Protein AF-A0A0K8QUJ5-F1 (afdb_monomer_lite)

Foldseek 3Di:
DDDPDPVQVVLVVVVVVVCVPPVCVPPAEEAEAEDADDPDQDDDPHDDDDVSYQYDYAYVVVVVLCVQQDDDDPCLVVLLSVQVVVCCVQAPEADSGPLQVVLVCVVVQNHPDPDPDDDHNYDYGDPCNSVVSVVNSCVQQVWDFAWDDQPNDTDTFTWTQDDDLFRKTAGPDDSALDWIWHDQEPHIEIEGERPDPDDLVVVLSVLVSVLLSNLCNLLCVQCRVQCNVQDPYYAYEYEAEDPCSSDPDAPVCLVPDDDQDDWDWDDDPRYIYIYDYSNLVNLLPDQKARSSLRVQLVVLVNCVVRPRRDQDSVNSNVSCCVRPNIGRPHRRDDDHCVVPVVPVCPPPDDDDDDGVNNVVVLVVVLQVVVCVPDNDDPDDDDPVVVVVSVVSSVVVVVVVVVVVVVVVPDDD

pLDDT: mean 86.95, std 9.54, range [34.28, 98.25]

Sequence (412 aa):
MGIDFDINQRTREVVSELKKDPTFKDYKFFTLITYEYMGRTMFLMLEDPQDGELRLTIPIHQFILLCSTEEWHNLSLWKFAKAYELFSKTTQTALTDTLDIYSIYKSKNESFYFGDDVRANLLTVVPGDGSRLIKEAKIEKNSHGILAEVGGRKAYIPSEKYADYAPLYEPLFNFENYAICLEAFNFPIWIINRQIEDKKMAIHVRNFAEAIAFWLYKLSPQISATFNSNISDFFEIKIQLEESLFEDKQTKDIIENSEDKQYTFNLDGNSLEINIPFSKIKTFIGNTNSGEREMMRALLSAFNLVENINLTSDNINQSIDNAIPLGNAKMILLYDSQKDQLIDNRWLIKPFYISNSEIERILDEIPVSIEKIKKIPANIEKEDDKKELFNIATQLLLGTLADEIKFFEFEH

Radius of gyration: 28.9 Å; chains: 1; bounding box: 70×68×73 Å

Secondary structure (DSSP, 8-state):
------HHHHHHHHHHHHTTSGGGTT--EEEEEEE--SSSPPPP-PPPPPTTEEEEEEEHHHHHHHHHHS---TTHHHHHHHHHHHHHHHSEEE-S-HHHHHHHHHHTTSS----SSPPPSEEEPPTTTTHHHHHHHHHHH--EEEEEEETTEEEEEEEEEEETTTTEEEESS-SSSEEEEE-SSSS-EEEEES---SHHHHHHHHHHHHHHHHHHHHHHHHHHHHHHHH--S-EEEEEEE-GGGSS---HHHHHHS---PPPEEEEETTEEEEEE-GGGHHHH-SSS-HHHHHHHHHHHHHGGGSTT----HHHHHHHHHHHS-SSS--SS----TTT-GGG--TTPPPP-PPPHHHHHHHHHHHHHHHHTTSPPPS---SHHHHHHHHHHHHHHHHHHHHHHHHHHS---

Structure (mmCIF, N/CA/C/O backbone):
data_AF-A0A0K8QUJ5-F1
#
_entry.id   AF-A0A0K8QUJ5-F1
#
loop_
_atom_site.group_PDB
_atom_site.id
_atom_site.type_symbol
_atom_site.label_atom_id
_atom_site.label_alt_id
_atom_site.label_comp_id
_atom_site.label_asym_id
_atom_site.label_entity_id
_atom_site.label_seq_id
_atom_site.pdbx_PDB_ins_code
_atom_site.Cartn_x
_atom_site.Cartn_y
_atom_site.Cartn_z
_atom_site.occupancy
_atom_site.B_iso_or_equiv
_atom_site.auth_seq_id
_atom_site.auth_comp_id
_atom_site.auth_asym_id
_atom_site.auth_atom_id
_atom_site.pdbx_PDB_model_num
ATOM 1 N N . MET A 1 1 ? 1.349 -37.613 -18.181 1.00 34.28 1 MET A N 1
ATOM 2 C CA . MET A 1 1 ? 0.950 -37.368 -19.580 1.00 34.28 1 MET A CA 1
ATOM 3 C C . MET A 1 1 ? 1.148 -35.877 -19.794 1.00 34.28 1 MET A C 1
ATOM 5 O O . MET A 1 1 ? 0.252 -35.098 -19.509 1.00 34.28 1 MET A O 1
ATOM 9 N N . GLY A 1 2 ? 2.402 -35.485 -20.030 1.00 42.28 2 GLY A N 1
ATOM 10 C CA . GLY A 1 2 ? 2.793 -34.079 -20.090 1.00 42.28 2 GLY A CA 1
ATOM 11 C C . GLY A 1 2 ? 2.419 -33.529 -21.452 1.00 42.28 2 GLY A C 1
ATOM 12 O O . GLY A 1 2 ? 2.753 -34.143 -22.460 1.00 42.28 2 GLY A O 1
ATOM 13 N N . ILE A 1 3 ? 1.695 -32.416 -21.477 1.00 44.12 3 ILE A N 1
ATOM 14 C CA . ILE A 1 3 ? 1.683 -31.566 -22.662 1.00 44.12 3 ILE A CA 1
ATOM 15 C C . ILE A 1 3 ? 3.145 -31.173 -22.873 1.00 44.12 3 ILE A C 1
ATOM 17 O O . ILE A 1 3 ? 3.759 -30.618 -21.962 1.00 44.12 3 ILE A O 1
ATOM 21 N N . ASP A 1 4 ? 3.702 -31.535 -24.025 1.00 54.47 4 ASP A N 1
ATOM 22 C CA . ASP A 1 4 ? 5.021 -31.090 -24.467 1.00 54.47 4 ASP A CA 1
ATOM 23 C C . ASP A 1 4 ? 4.879 -29.594 -24.789 1.00 54.47 4 ASP A C 1
ATOM 25 O O . ASP A 1 4 ? 4.554 -29.187 -25.902 1.00 54.47 4 ASP A O 1
ATOM 29 N N . PHE A 1 5 ? 4.908 -28.772 -23.740 1.00 70.94 5 PHE A N 1
ATOM 30 C CA . PHE A 1 5 ? 4.734 -27.333 -23.843 1.00 70.94 5 PHE A CA 1
ATOM 31 C C . PHE A 1 5 ? 6.075 -26.723 -24.241 1.00 70.94 5 PHE A C 1
ATOM 33 O O . PHE A 1 5 ? 6.913 -26.425 -23.390 1.00 70.94 5 PHE A O 1
ATOM 40 N N . ASP A 1 6 ? 6.276 -26.544 -25.544 1.00 85.50 6 ASP A N 1
ATOM 41 C CA . ASP A 1 6 ? 7.380 -25.739 -26.054 1.00 85.50 6 ASP A CA 1
ATOM 42 C C . ASP A 1 6 ? 7.042 -24.249 -25.882 1.00 85.50 6 ASP A C 1
ATOM 44 O O . ASP A 1 6 ? 6.274 -23.645 -26.640 1.00 85.50 6 ASP A O 1
ATOM 48 N N . ILE A 1 7 ? 7.630 -23.651 -24.846 1.00 86.44 7 ILE A N 1
ATOM 49 C CA . ILE A 1 7 ? 7.444 -22.240 -24.515 1.00 86.44 7 ILE A CA 1
ATOM 50 C C . ILE A 1 7 ? 7.966 -21.301 -25.611 1.00 86.44 7 ILE A C 1
ATOM 52 O O . ILE A 1 7 ? 7.387 -20.230 -25.812 1.00 86.44 7 ILE A O 1
ATOM 56 N N . ASN A 1 8 ? 9.003 -21.697 -26.357 1.00 88.19 8 ASN A N 1
ATOM 57 C CA . ASN A 1 8 ? 9.534 -20.905 -27.464 1.00 88.19 8 ASN A CA 1
ATOM 58 C C . ASN A 1 8 ? 8.557 -20.922 -28.634 1.00 88.19 8 ASN A C 1
ATOM 60 O O . ASN A 1 8 ? 8.227 -19.868 -29.179 1.00 88.19 8 ASN A O 1
ATOM 64 N N . GLN A 1 9 ? 8.037 -22.101 -28.990 1.00 90.06 9 GLN A N 1
ATOM 65 C CA . GLN A 1 9 ? 7.001 -22.211 -30.015 1.00 90.06 9 GLN A CA 1
ATOM 66 C C . GLN A 1 9 ? 5.773 -21.376 -29.642 1.00 90.06 9 GLN A C 1
ATOM 68 O O . GLN A 1 9 ? 5.349 -20.530 -30.431 1.00 90.06 9 GLN A O 1
ATOM 73 N N . ARG A 1 10 ? 5.247 -21.541 -28.423 1.00 89.44 10 ARG A N 1
ATOM 74 C CA . ARG A 1 10 ? 4.045 -20.822 -27.987 1.00 89.44 10 ARG A CA 1
ATOM 75 C C . ARG A 1 10 ? 4.236 -19.307 -27.995 1.00 89.44 10 ARG A C 1
ATOM 77 O O . ARG A 1 10 ? 3.363 -18.588 -28.478 1.00 89.44 10 ARG A O 1
ATOM 84 N N . THR A 1 11 ? 5.358 -18.823 -27.465 1.00 89.25 11 THR A N 1
ATOM 85 C CA . THR A 1 11 ? 5.662 -17.385 -27.427 1.00 89.25 11 THR A CA 1
ATOM 86 C C . THR A 1 11 ? 5.757 -16.818 -28.840 1.00 89.25 11 THR A C 1
ATOM 88 O O . THR A 1 11 ? 5.178 -15.768 -29.124 1.00 89.25 11 THR A O 1
ATOM 91 N N . ARG A 1 12 ? 6.418 -17.546 -29.754 1.00 90.38 12 ARG A N 1
ATOM 92 C CA . ARG A 1 12 ? 6.526 -17.130 -31.152 1.00 90.38 12 ARG A CA 1
ATOM 93 C C . ARG A 1 12 ? 5.166 -17.014 -31.827 1.00 90.38 12 ARG A C 1
ATOM 95 O O . ARG A 1 12 ? 4.867 -15.971 -32.401 1.00 90.38 12 ARG A O 1
ATOM 102 N N . GLU A 1 13 ? 4.345 -18.054 -31.719 1.00 92.06 13 GLU A N 1
ATOM 103 C CA . GLU A 1 13 ? 3.017 -18.105 -32.334 1.00 92.06 13 GLU A CA 1
ATOM 104 C C . GLU A 1 13 ? 2.128 -16.943 -31.887 1.00 92.06 13 GLU A C 1
ATOM 106 O O . GLU A 1 13 ? 1.517 -16.291 -32.729 1.00 92.06 13 GLU A O 1
ATOM 111 N N . VAL A 1 14 ? 2.085 -16.647 -30.583 1.00 91.25 14 VAL A N 1
ATOM 112 C CA . VAL A 1 14 ? 1.229 -15.580 -30.041 1.00 91.25 14 VAL A CA 1
ATOM 113 C C . VAL A 1 14 ? 1.650 -14.207 -30.562 1.00 91.25 14 VAL A C 1
ATOM 115 O O . VAL A 1 14 ? 0.810 -13.469 -31.071 1.00 91.25 14 VAL A O 1
ATOM 118 N N . VAL A 1 15 ? 2.939 -13.862 -30.479 1.00 90.44 15 VAL A N 1
ATOM 119 C CA . VAL A 1 15 ? 3.429 -12.551 -30.943 1.00 90.44 15 VAL A CA 1
ATOM 120 C C . VAL A 1 15 ? 3.270 -12.415 -32.459 1.00 90.44 15 VAL A C 1
ATOM 122 O O . VAL A 1 15 ? 2.854 -11.365 -32.944 1.00 90.44 15 VAL A O 1
ATOM 125 N N . SER A 1 16 ? 3.554 -13.476 -33.221 1.00 90.81 16 SER A N 1
ATOM 126 C CA . SER A 1 16 ? 3.373 -13.456 -34.674 1.00 90.81 16 SER A CA 1
ATOM 127 C C . SER A 1 16 ? 1.903 -13.341 -35.077 1.00 90.81 16 SER A C 1
ATOM 129 O O . SER A 1 16 ? 1.617 -12.692 -36.076 1.00 90.81 16 SER A O 1
ATOM 131 N N . GLU A 1 17 ? 0.973 -13.935 -34.325 1.00 91.81 17 GLU A N 1
ATOM 132 C CA . GLU A 1 17 ? -0.462 -13.793 -34.580 1.00 91.81 17 GLU A CA 1
ATOM 133 C C . GLU A 1 17 ? -0.950 -12.371 -34.292 1.00 91.81 17 GLU A C 1
ATOM 135 O O . GLU A 1 17 ? -1.624 -11.783 -35.132 1.00 91.81 17 GLU A O 1
ATOM 140 N N . LEU A 1 18 ? -0.541 -11.777 -33.166 1.00 90.69 18 LEU A N 1
ATOM 141 C CA . LEU A 1 18 ? -0.887 -10.390 -32.838 1.00 90.69 18 LEU A CA 1
ATOM 142 C C . LEU A 1 18 ? -0.373 -9.406 -33.899 1.00 90.69 18 LEU A C 1
ATOM 144 O O . LEU A 1 18 ? -1.085 -8.486 -34.280 1.00 90.69 18 LEU A O 1
ATOM 148 N N . LYS A 1 19 ? 0.826 -9.633 -34.445 1.00 88.81 19 LYS A N 1
ATOM 149 C CA . LYS A 1 19 ? 1.391 -8.804 -35.524 1.00 88.81 19 LYS A CA 1
ATOM 150 C C . LYS A 1 19 ? 0.642 -8.889 -36.857 1.00 88.81 19 LYS A C 1
ATOM 152 O O . LYS A 1 19 ? 0.853 -8.031 -37.710 1.00 88.81 19 LYS A O 1
ATOM 157 N N . LYS A 1 20 ? -0.185 -9.918 -37.080 1.00 90.62 20 LYS A N 1
ATOM 158 C CA . LYS A 1 20 ? -1.009 -10.012 -38.298 1.00 90.62 20 LYS A CA 1
ATOM 159 C C . LYS A 1 20 ? -2.203 -9.067 -38.256 1.00 90.62 20 LYS A C 1
ATOM 161 O O . LYS A 1 20 ? -2.716 -8.724 -39.319 1.00 90.62 20 LYS A O 1
ATOM 166 N N . ASP A 1 21 ? -2.653 -8.676 -37.066 1.00 90.50 21 ASP A N 1
ATOM 167 C CA . ASP A 1 21 ? -3.740 -7.718 -36.910 1.00 90.50 21 ASP A CA 1
ATOM 168 C C . ASP A 1 21 ? -3.241 -6.312 -37.296 1.00 90.50 21 ASP A C 1
ATOM 170 O O . ASP A 1 21 ? -2.310 -5.797 -36.666 1.00 90.50 21 ASP A O 1
ATOM 174 N N . PRO A 1 22 ? -3.843 -5.661 -38.312 1.00 89.12 22 PRO A N 1
ATOM 175 C CA . PRO A 1 22 ? -3.464 -4.312 -38.724 1.00 89.12 22 PRO A CA 1
ATOM 176 C C . PRO A 1 22 ? -3.516 -3.284 -37.587 1.00 89.12 22 PRO A C 1
ATOM 178 O O . PRO A 1 22 ? -2.766 -2.312 -37.623 1.00 89.12 22 PRO A O 1
ATOM 181 N N . THR A 1 23 ? -4.352 -3.515 -36.569 1.00 89.25 23 THR A N 1
ATOM 182 C CA . THR A 1 23 ? -4.490 -2.655 -35.383 1.00 89.25 23 THR A CA 1
ATOM 183 C C . THR A 1 23 ? -3.176 -2.524 -34.609 1.00 89.25 23 THR A C 1
ATOM 185 O O . THR A 1 23 ? -2.916 -1.485 -34.009 1.00 89.25 23 THR A O 1
ATOM 188 N N . PHE A 1 24 ? -2.324 -3.556 -34.633 1.00 86.12 24 PHE A N 1
ATOM 189 C CA . PHE A 1 24 ? -1.076 -3.600 -33.865 1.00 86.12 24 PHE A CA 1
ATOM 190 C C . PHE A 1 24 ? 0.179 -3.384 -34.713 1.00 86.12 24 PHE A C 1
ATOM 192 O O . PHE A 1 24 ? 1.287 -3.619 -34.232 1.00 86.12 24 PHE A O 1
ATOM 199 N N . LYS A 1 25 ? 0.035 -2.934 -35.963 1.00 81.31 25 LYS A N 1
ATOM 200 C CA . LYS A 1 25 ? 1.151 -2.805 -36.911 1.00 81.31 25 LYS A CA 1
ATOM 201 C C . LYS A 1 25 ? 2.322 -1.971 -36.369 1.00 81.31 25 LYS A C 1
ATOM 203 O O . LYS A 1 25 ? 3.471 -2.347 -36.582 1.00 81.31 25 LYS A O 1
ATOM 208 N N . ASP A 1 26 ? 2.024 -0.891 -35.648 1.00 82.12 26 ASP A N 1
ATOM 209 C CA . ASP A 1 26 ? 3.025 0.036 -35.098 1.00 82.12 26 ASP A CA 1
ATOM 210 C C . ASP A 1 26 ? 3.265 -0.164 -33.588 1.00 82.12 26 ASP A C 1
ATOM 212 O O . ASP A 1 26 ? 3.975 0.608 -32.938 1.00 82.12 26 ASP A O 1
ATOM 216 N N . TYR A 1 27 ? 2.679 -1.214 -33.003 1.00 86.81 27 TYR A N 1
ATOM 217 C CA . TYR A 1 27 ? 2.815 -1.519 -31.583 1.00 86.81 27 TYR A CA 1
ATOM 218 C C . TYR A 1 27 ? 4.094 -2.312 -31.312 1.00 86.81 27 TYR A C 1
ATOM 220 O O . TYR A 1 27 ? 4.541 -3.138 -32.110 1.00 86.81 27 TYR A O 1
ATOM 228 N N . LYS A 1 28 ? 4.660 -2.098 -30.122 1.00 88.75 28 LYS A N 1
ATOM 229 C CA . LYS A 1 28 ? 5.714 -2.954 -29.569 1.00 88.75 28 LYS A CA 1
ATOM 230 C C . LYS A 1 28 ? 5.111 -3.911 -28.548 1.00 88.75 28 LYS A C 1
ATOM 232 O O . LYS A 1 28 ? 4.182 -3.547 -27.828 1.00 88.75 28 LYS A O 1
ATOM 237 N N . PHE A 1 29 ? 5.654 -5.119 -28.470 1.00 92.06 29 PHE A N 1
ATOM 238 C CA . PHE A 1 29 ? 5.113 -6.183 -27.626 1.00 92.06 29 PHE A CA 1
ATOM 239 C C . PHE A 1 29 ? 5.983 -6.407 -26.399 1.00 92.06 29 PHE A C 1
ATOM 241 O O . PHE A 1 29 ? 7.206 -6.455 -26.503 1.00 92.06 29 PHE A O 1
ATOM 248 N N . PHE A 1 30 ? 5.346 -6.566 -25.239 1.00 93.31 30 PHE A N 1
ATOM 249 C CA . PHE A 1 30 ? 6.003 -6.992 -24.007 1.00 93.31 30 PHE A CA 1
ATOM 250 C C . PHE A 1 30 ? 5.597 -8.420 -23.675 1.00 93.31 30 PHE A C 1
ATOM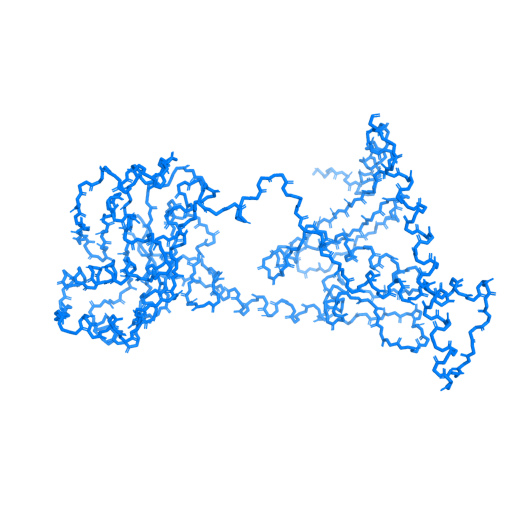 252 O O . PHE A 1 30 ? 4.421 -8.684 -23.427 1.00 93.31 30 PHE A O 1
ATOM 259 N N . THR A 1 31 ? 6.569 -9.320 -23.620 1.00 93.00 31 THR A N 1
ATOM 260 C CA . THR A 1 31 ? 6.361 -10.707 -23.216 1.00 93.00 31 THR A CA 1
ATOM 261 C C . THR A 1 31 ? 6.954 -10.921 -21.828 1.00 93.00 31 THR A C 1
ATOM 263 O O . THR A 1 31 ? 8.174 -10.902 -21.655 1.00 93.00 31 THR A O 1
ATOM 266 N N . LEU A 1 32 ? 6.096 -11.180 -20.842 1.00 92.62 32 LEU A N 1
ATOM 267 C CA . LEU A 1 32 ? 6.507 -11.607 -19.507 1.00 92.62 32 LEU A CA 1
ATOM 268 C C . LEU A 1 32 ? 6.350 -13.124 -19.382 1.00 92.62 32 LEU A C 1
ATOM 270 O O . LEU A 1 32 ? 5.238 -13.646 -19.455 1.00 92.62 32 LEU A O 1
ATOM 274 N N . ILE A 1 33 ? 7.458 -13.826 -19.167 1.00 91.31 33 ILE A N 1
ATOM 275 C CA . ILE A 1 33 ? 7.481 -15.267 -18.929 1.00 91.31 33 ILE A CA 1
ATOM 276 C C . ILE A 1 33 ? 7.714 -15.503 -17.442 1.00 91.31 33 ILE A C 1
ATOM 278 O O . ILE A 1 33 ? 8.796 -15.229 -16.919 1.00 91.31 33 ILE A O 1
ATOM 282 N N . THR A 1 34 ? 6.702 -16.041 -16.769 1.00 90.81 34 THR A N 1
ATOM 283 C CA . THR A 1 34 ? 6.816 -16.458 -15.374 1.00 90.81 34 THR A CA 1
ATOM 284 C C . THR A 1 34 ? 6.960 -17.968 -15.273 1.00 90.81 34 THR A C 1
ATOM 286 O O . THR A 1 34 ? 6.374 -18.727 -16.045 1.00 90.81 34 THR A O 1
ATOM 289 N N . TYR A 1 35 ? 7.780 -18.415 -14.330 1.00 88.12 35 TYR A N 1
ATOM 290 C CA . TYR A 1 35 ? 8.021 -19.831 -14.067 1.00 88.12 35 TYR A CA 1
ATOM 291 C C . TYR A 1 35 ? 8.201 -20.058 -12.570 1.00 88.12 35 TYR A C 1
ATOM 293 O O . TYR A 1 35 ? 8.372 -19.109 -11.815 1.00 88.12 35 TYR A O 1
ATOM 301 N N . GLU A 1 36 ? 8.145 -21.304 -12.116 1.00 87.38 36 GLU A N 1
ATOM 302 C CA . GLU A 1 36 ? 8.416 -21.621 -10.716 1.00 87.38 36 GLU A CA 1
ATOM 303 C C . GLU A 1 36 ? 9.252 -22.885 -10.606 1.00 87.38 36 GLU A C 1
ATOM 305 O O . GLU A 1 36 ? 9.168 -23.784 -11.448 1.00 87.38 36 GLU A O 1
ATOM 310 N N . TYR A 1 37 ? 10.048 -22.964 -9.548 1.00 81.69 37 TYR A N 1
ATOM 311 C CA . TYR A 1 37 ? 10.848 -24.133 -9.234 1.00 81.69 37 TYR A CA 1
ATOM 312 C C . TYR A 1 37 ? 10.817 -24.426 -7.736 1.00 81.69 37 TYR A C 1
ATOM 314 O O . TYR A 1 37 ? 10.832 -23.541 -6.888 1.00 81.69 37 TYR A O 1
ATOM 322 N N . MET A 1 38 ? 10.820 -25.711 -7.383 1.00 76.12 38 MET A N 1
ATOM 323 C CA . MET A 1 38 ? 10.917 -26.135 -5.987 1.00 76.12 38 MET A CA 1
ATOM 324 C C . MET A 1 38 ? 12.369 -26.492 -5.657 1.00 76.12 38 MET A C 1
ATOM 326 O O . MET A 1 38 ? 12.853 -27.574 -5.985 1.00 76.12 38 MET A O 1
ATOM 330 N N . GLY A 1 39 ? 13.076 -25.564 -5.010 1.00 68.25 39 GLY A N 1
ATOM 331 C CA . GLY A 1 39 ? 14.359 -25.811 -4.338 1.00 68.25 39 GLY A CA 1
ATOM 332 C C . GLY A 1 39 ? 15.615 -25.936 -5.214 1.00 68.25 39 GLY A C 1
ATOM 333 O O . GLY A 1 39 ? 16.709 -25.998 -4.658 1.00 68.25 39 GLY A O 1
ATOM 334 N N . ARG A 1 40 ? 15.513 -25.965 -6.549 1.00 68.56 40 ARG A N 1
ATOM 335 C CA . ARG A 1 40 ? 16.669 -25.971 -7.470 1.00 68.56 40 ARG A CA 1
ATOM 336 C C . ARG A 1 40 ? 16.510 -24.909 -8.546 1.00 68.56 40 ARG A C 1
ATOM 338 O O . ARG A 1 40 ? 15.413 -24.763 -9.066 1.00 68.56 40 ARG A O 1
ATOM 345 N N . THR A 1 41 ? 17.605 -24.253 -8.925 1.00 67.94 41 THR A N 1
ATOM 346 C CA . THR A 1 41 ? 17.628 -23.309 -10.049 1.00 67.94 41 THR A CA 1
ATOM 347 C C . THR A 1 41 ? 17.134 -23.988 -11.324 1.00 67.94 41 THR A C 1
ATOM 349 O O . THR A 1 41 ? 17.611 -25.066 -11.690 1.00 67.94 41 THR A O 1
ATOM 352 N N . MET A 1 42 ? 16.175 -23.355 -11.991 1.00 73.88 42 MET A N 1
ATOM 353 C CA . MET A 1 42 ? 15.694 -23.755 -13.307 1.00 73.88 42 MET A CA 1
ATOM 354 C C . MET A 1 42 ? 16.330 -22.843 -14.352 1.00 73.88 42 MET A C 1
ATOM 356 O O . MET A 1 42 ? 16.246 -21.626 -14.237 1.00 73.88 42 MET A O 1
ATOM 360 N N . PHE A 1 43 ? 16.937 -23.434 -15.378 1.00 72.31 43 PHE A N 1
ATOM 361 C CA . PHE A 1 43 ? 17.417 -22.699 -16.544 1.00 72.31 43 PHE A CA 1
ATOM 362 C C . PHE A 1 43 ? 16.452 -22.933 -17.701 1.00 72.31 43 PHE A C 1
ATOM 364 O O . PHE A 1 43 ? 16.258 -24.072 -18.129 1.00 72.31 43 PHE A O 1
ATOM 371 N N . LEU A 1 44 ? 15.843 -21.857 -18.195 1.00 76.69 44 LEU A N 1
ATOM 372 C CA . LEU A 1 44 ? 15.015 -21.888 -19.394 1.00 76.69 44 LEU A CA 1
ATOM 373 C C . LEU A 1 44 ? 15.884 -21.527 -20.598 1.00 76.69 44 LEU A C 1
ATOM 375 O O . LEU A 1 44 ? 16.439 -20.433 -20.662 1.00 76.69 44 LEU A O 1
ATOM 379 N N . MET A 1 45 ? 15.997 -22.447 -21.556 1.00 79.88 45 MET A N 1
ATOM 380 C CA . MET A 1 45 ? 16.629 -22.168 -22.846 1.00 79.88 45 MET A CA 1
ATOM 381 C C . MET A 1 45 ? 15.607 -21.468 -23.739 1.00 79.88 45 MET A C 1
ATOM 383 O O . MET A 1 45 ? 14.804 -22.122 -24.409 1.00 79.88 45 MET A O 1
ATOM 387 N N . LEU A 1 46 ? 15.599 -20.139 -23.690 1.00 83.38 46 LEU A N 1
ATOM 388 C CA . LEU A 1 46 ? 14.718 -19.324 -24.514 1.00 83.38 46 LEU A CA 1
ATOM 389 C C . LEU A 1 46 ? 15.434 -18.847 -25.771 1.00 83.38 46 LEU A C 1
ATOM 391 O O . LEU A 1 46 ? 16.607 -18.487 -25.728 1.00 83.38 46 LEU A O 1
ATOM 395 N N . GLU A 1 47 ? 14.708 -18.834 -26.881 1.00 85.06 47 GLU A N 1
ATOM 396 C CA . GLU A 1 47 ? 15.156 -18.165 -28.099 1.00 85.06 47 GLU A CA 1
ATOM 397 C C . GLU A 1 47 ? 15.141 -16.641 -27.921 1.00 85.06 47 GLU A C 1
ATOM 399 O O . GLU A 1 47 ? 14.486 -16.113 -27.015 1.00 85.06 47 GLU A O 1
ATOM 404 N N . ASP A 1 48 ? 15.810 -15.925 -28.822 1.00 84.25 48 ASP A N 1
ATOM 405 C CA . ASP A 1 48 ? 15.779 -14.466 -28.832 1.00 84.25 48 ASP A CA 1
ATOM 406 C C . ASP A 1 48 ? 14.350 -13.920 -29.073 1.00 84.25 48 ASP A C 1
ATOM 408 O O . ASP A 1 48 ? 13.504 -14.589 -29.689 1.00 84.25 48 ASP A O 1
ATOM 412 N N . PRO A 1 49 ? 14.032 -12.711 -28.575 1.00 87.06 49 PRO A N 1
ATOM 413 C CA . PRO A 1 49 ? 12.779 -12.027 -28.888 1.00 87.06 49 PRO A CA 1
ATOM 414 C C . PRO A 1 49 ? 12.619 -11.754 -30.391 1.00 87.06 49 PRO A C 1
ATOM 416 O O . PRO A 1 49 ? 13.598 -11.559 -31.112 1.00 87.06 49 PRO A O 1
ATOM 419 N N . GLN A 1 50 ? 11.376 -11.705 -30.876 1.00 87.44 50 GLN A N 1
ATOM 420 C CA . GLN A 1 50 ? 11.091 -11.244 -32.239 1.00 87.44 50 GLN A CA 1
ATOM 421 C C . GLN A 1 50 ? 11.349 -9.736 -32.383 1.00 87.44 50 GLN A C 1
ATOM 423 O O . GLN A 1 50 ? 11.351 -8.995 -31.405 1.00 87.44 50 GLN A O 1
ATOM 428 N N . ASP A 1 51 ? 11.474 -9.244 -33.618 1.00 84.69 51 ASP A N 1
ATOM 429 C CA . ASP A 1 51 ? 11.613 -7.802 -33.869 1.00 84.69 51 ASP A CA 1
ATOM 430 C C . ASP A 1 51 ? 10.459 -6.997 -33.236 1.00 84.69 51 ASP A C 1
ATOM 432 O O . ASP A 1 51 ? 9.293 -7.368 -33.370 1.00 84.69 51 ASP A O 1
ATOM 436 N N . GLY A 1 52 ? 10.762 -5.930 -32.496 1.00 84.06 52 GLY A N 1
ATOM 437 C CA . GLY A 1 52 ? 9.758 -5.160 -31.748 1.00 84.06 52 GLY A CA 1
ATOM 438 C C . GLY A 1 52 ? 9.155 -5.858 -30.513 1.00 84.06 52 GLY A C 1
ATOM 439 O O . GLY A 1 52 ? 8.182 -5.347 -29.955 1.00 84.06 52 GLY A O 1
ATOM 440 N N . GLU A 1 53 ? 9.704 -6.996 -30.073 1.00 91.31 53 GLU A N 1
ATOM 441 C CA . GLU A 1 53 ? 9.354 -7.681 -28.820 1.00 91.31 53 GLU A CA 1
ATOM 442 C C . GLU A 1 53 ? 10.409 -7.402 -27.735 1.00 91.31 53 GLU A C 1
ATOM 444 O O . GLU A 1 53 ? 11.598 -7.636 -27.933 1.00 91.31 53 GLU A O 1
ATOM 449 N N . LEU A 1 54 ? 9.971 -6.968 -26.552 1.00 92.12 54 LEU A N 1
ATOM 450 C CA . LEU A 1 54 ? 10.772 -7.005 -25.330 1.00 92.12 54 LEU A CA 1
ATOM 451 C C . LEU A 1 54 ? 10.343 -8.202 -24.492 1.00 92.12 54 LEU A C 1
ATOM 453 O O . LEU A 1 54 ? 9.156 -8.362 -24.205 1.00 92.12 54 LEU A O 1
ATOM 457 N N . ARG A 1 55 ? 11.305 -9.019 -24.061 1.00 90.50 55 ARG A N 1
ATOM 458 C CA . ARG A 1 55 ? 11.034 -10.221 -23.270 1.00 90.50 55 ARG A CA 1
ATOM 459 C C . ARG A 1 55 ? 11.705 -10.145 -21.910 1.00 90.50 55 ARG A C 1
ATOM 461 O O . ARG A 1 55 ? 12.890 -9.838 -21.818 1.00 90.50 55 ARG A O 1
ATOM 468 N N . LEU A 1 56 ? 10.947 -10.476 -20.869 1.00 91.19 56 LEU A N 1
ATOM 469 C CA . LEU A 1 56 ? 11.454 -10.626 -19.514 1.00 91.19 56 LEU A CA 1
ATOM 470 C C . LEU A 1 56 ? 11.046 -11.984 -18.949 1.00 91.19 56 LEU A C 1
ATOM 472 O O . LEU A 1 56 ? 9.892 -12.391 -19.059 1.00 91.19 56 LEU A O 1
ATOM 476 N N . THR A 1 57 ? 11.989 -12.669 -18.317 1.00 89.12 57 THR A N 1
ATOM 477 C CA . THR A 1 57 ? 11.748 -13.902 -17.564 1.00 89.12 57 THR A CA 1
ATOM 478 C C . THR A 1 57 ? 11.856 -13.622 -16.086 1.00 89.12 57 THR A C 1
ATOM 480 O O . THR A 1 57 ? 12.791 -12.947 -15.693 1.00 89.12 57 THR A O 1
ATOM 483 N N . ILE A 1 58 ? 10.975 -14.153 -15.249 1.00 89.06 58 ILE A N 1
ATOM 484 C CA . ILE A 1 58 ? 11.124 -14.000 -13.797 1.00 89.06 58 ILE A CA 1
ATOM 485 C C . ILE A 1 58 ? 10.438 -15.153 -13.052 1.00 89.06 58 ILE A C 1
ATOM 487 O O . ILE A 1 58 ? 9.333 -15.547 -13.437 1.00 89.06 58 ILE A O 1
ATOM 491 N N . PRO A 1 59 ? 11.040 -15.711 -11.987 1.00 88.44 59 PRO A N 1
ATOM 492 C CA . PRO A 1 59 ? 10.336 -16.650 -11.126 1.00 88.44 59 PRO A CA 1
ATOM 493 C C . PRO A 1 59 ? 9.081 -16.013 -10.511 1.00 88.44 59 PRO A C 1
ATOM 495 O O . PRO A 1 59 ? 9.118 -14.870 -10.054 1.00 88.44 59 PRO A O 1
ATOM 498 N N . ILE A 1 60 ? 7.960 -16.733 -10.462 1.00 89.88 60 ILE A N 1
ATOM 499 C CA . ILE A 1 60 ? 6.677 -16.170 -10.024 1.00 89.88 60 ILE A CA 1
ATOM 500 C C . ILE A 1 60 ? 6.719 -15.711 -8.561 1.00 89.88 60 ILE A C 1
ATOM 502 O O . ILE A 1 60 ? 6.202 -14.637 -8.267 1.00 89.88 60 ILE A O 1
ATOM 506 N N . HIS A 1 61 ? 7.397 -16.428 -7.656 1.00 86.12 61 HIS A N 1
ATOM 507 C CA . HIS A 1 61 ? 7.581 -15.962 -6.277 1.00 86.12 61 HIS A CA 1
ATOM 508 C C . HIS A 1 61 ? 8.335 -14.623 -6.183 1.00 86.12 61 HIS A C 1
ATOM 510 O O . HIS A 1 61 ? 8.031 -13.812 -5.310 1.00 86.12 61 HIS A O 1
ATOM 516 N N . GLN A 1 62 ? 9.286 -14.360 -7.085 1.00 87.38 62 GLN A N 1
ATOM 517 C CA . GLN A 1 62 ? 10.010 -13.083 -7.136 1.00 87.38 62 GLN A CA 1
ATOM 518 C C . GLN A 1 62 ? 9.188 -11.992 -7.801 1.00 87.38 62 GLN A C 1
ATOM 520 O O . GLN A 1 62 ? 9.234 -10.845 -7.372 1.00 87.38 62 GLN A O 1
ATOM 525 N N . PHE A 1 63 ? 8.406 -12.343 -8.819 1.00 89.50 63 PHE A N 1
ATOM 526 C CA . PHE A 1 63 ? 7.474 -11.411 -9.428 1.00 89.50 63 PHE A CA 1
ATOM 527 C C . PHE A 1 63 ? 6.426 -10.932 -8.422 1.00 89.50 63 PHE A C 1
ATOM 529 O O . PHE A 1 63 ? 6.213 -9.733 -8.297 1.00 89.50 63 PHE A O 1
ATOM 536 N N . ILE A 1 64 ? 5.836 -11.848 -7.648 1.00 87.38 64 ILE A N 1
ATOM 537 C CA . ILE A 1 64 ? 4.879 -11.513 -6.583 1.00 87.38 64 ILE A CA 1
ATOM 538 C C . ILE A 1 64 ? 5.531 -10.610 -5.535 1.00 87.38 64 ILE A C 1
ATOM 540 O O . ILE A 1 64 ? 4.928 -9.618 -5.131 1.00 87.38 64 ILE A O 1
ATOM 544 N N . LEU A 1 65 ? 6.764 -10.925 -5.127 1.00 84.56 65 LEU A N 1
ATOM 545 C CA . LEU A 1 65 ? 7.537 -10.090 -4.213 1.00 84.56 65 LEU A CA 1
ATOM 546 C C . LEU A 1 65 ? 7.674 -8.663 -4.762 1.00 84.56 65 LEU A C 1
ATOM 548 O O . LEU A 1 65 ? 7.226 -7.727 -4.109 1.00 84.56 65 LEU A O 1
ATOM 552 N N . LEU A 1 66 ? 8.200 -8.524 -5.981 1.00 86.25 66 LEU A N 1
ATOM 553 C CA . LEU A 1 66 ? 8.366 -7.249 -6.675 1.00 86.25 66 LEU A CA 1
ATOM 554 C C . LEU A 1 66 ? 7.044 -6.473 -6.766 1.00 86.25 66 LEU A C 1
ATOM 556 O O . LEU A 1 66 ? 6.997 -5.301 -6.398 1.00 86.25 66 LEU A O 1
ATOM 560 N N . CYS A 1 67 ? 5.953 -7.127 -7.179 1.00 84.31 67 CYS A N 1
ATOM 561 C CA . CYS A 1 67 ? 4.617 -6.525 -7.249 1.00 84.31 67 CYS A CA 1
ATOM 562 C C . CYS A 1 67 ? 4.157 -5.910 -5.923 1.00 84.31 67 CYS A C 1
ATOM 564 O O . CYS A 1 67 ? 3.380 -4.962 -5.936 1.00 84.31 67 CYS A O 1
ATOM 566 N N . SER A 1 68 ? 4.612 -6.460 -4.800 1.00 76.38 68 SER A N 1
ATOM 567 C CA . SER A 1 68 ? 4.162 -6.058 -3.471 1.00 76.38 68 SER A CA 1
ATOM 568 C C . SER A 1 68 ? 5.073 -5.074 -2.740 1.00 76.38 68 SER A C 1
ATOM 570 O O . SER A 1 68 ? 4.673 -4.597 -1.687 1.00 76.38 68 SER A O 1
ATOM 572 N N . THR A 1 69 ? 6.287 -4.817 -3.233 1.00 77.25 69 THR A N 1
ATOM 573 C CA . THR A 1 69 ? 7.313 -4.073 -2.470 1.00 77.25 69 THR A CA 1
ATOM 574 C C . THR A 1 69 ? 7.922 -2.913 -3.239 1.00 77.25 69 THR A C 1
ATOM 576 O O . THR A 1 69 ? 8.630 -2.092 -2.675 1.00 77.25 69 THR A O 1
ATOM 579 N N . GLU A 1 70 ? 7.706 -2.857 -4.548 1.00 82.56 70 GLU A N 1
ATOM 580 C CA . GLU A 1 70 ? 8.187 -1.760 -5.377 1.00 82.56 70 GLU A CA 1
ATOM 581 C C . GLU A 1 70 ? 7.056 -0.777 -5.676 1.00 82.56 70 GLU A C 1
ATOM 583 O O . GLU A 1 70 ? 5.894 -1.156 -5.843 1.00 82.56 70 GLU A O 1
ATOM 588 N N . GLU A 1 71 ? 7.415 0.493 -5.840 1.00 79.81 71 GLU A N 1
ATOM 589 C CA . GLU A 1 71 ? 6.514 1.485 -6.414 1.00 79.81 71 GLU A CA 1
ATOM 590 C C . GLU A 1 71 ? 6.410 1.277 -7.931 1.00 79.81 71 GLU A C 1
ATOM 592 O O . GLU A 1 71 ? 7.349 1.519 -8.698 1.00 79.81 71 GLU A O 1
ATOM 597 N N . TRP A 1 72 ? 5.246 0.807 -8.379 1.00 84.19 72 TRP A N 1
ATOM 598 C CA . TRP A 1 72 ? 4.987 0.541 -9.791 1.00 84.19 72 TRP A CA 1
ATOM 599 C C . TRP A 1 72 ? 4.358 1.743 -10.490 1.00 84.19 72 TRP A C 1
ATOM 601 O O . TRP A 1 72 ? 3.267 2.199 -10.148 1.00 84.19 72 TRP A O 1
ATOM 611 N N . HIS A 1 73 ? 4.997 2.184 -11.569 1.00 84.38 73 HIS A N 1
ATOM 612 C CA . HIS A 1 73 ? 4.368 3.007 -12.593 1.00 84.38 73 HIS A CA 1
ATOM 613 C C . HIS A 1 73 ? 3.909 2.120 -13.755 1.00 84.38 73 HIS A C 1
ATOM 615 O O . HIS A 1 73 ? 4.439 1.029 -13.970 1.00 84.38 73 HIS A O 1
ATOM 621 N N . ASN A 1 74 ? 2.957 2.610 -14.559 1.00 82.50 74 ASN A N 1
ATOM 622 C CA . ASN A 1 74 ? 2.323 1.841 -15.645 1.00 82.50 74 ASN A CA 1
ATOM 623 C C . ASN A 1 74 ? 3.316 1.154 -16.611 1.00 82.50 74 ASN A C 1
ATOM 625 O O . ASN A 1 74 ? 2.954 0.172 -17.248 1.00 82.50 74 ASN A O 1
ATOM 629 N N . LEU A 1 75 ? 4.546 1.671 -16.741 1.00 88.06 75 LEU A N 1
ATOM 630 C CA . LEU A 1 75 ? 5.573 1.167 -17.659 1.00 88.06 75 LEU A CA 1
ATOM 631 C C . LEU A 1 75 ? 6.873 0.734 -16.962 1.00 88.06 75 LEU A C 1
ATOM 633 O O . LEU A 1 75 ? 7.872 0.542 -17.650 1.00 88.06 75 LEU A O 1
ATOM 637 N N . SER A 1 76 ? 6.910 0.571 -15.635 1.00 88.88 76 SER A N 1
ATOM 638 C CA . SER A 1 76 ? 8.171 0.272 -14.930 1.00 88.88 76 SER A CA 1
ATOM 639 C C . SER A 1 76 ? 8.845 -1.013 -15.437 1.00 88.88 76 SER A C 1
ATOM 641 O O . SER A 1 76 ? 10.026 -0.986 -15.780 1.00 88.88 76 SER A O 1
ATOM 643 N N . LEU A 1 77 ? 8.095 -2.116 -15.589 1.00 90.81 77 LEU A N 1
ATOM 644 C CA . LEU A 1 77 ? 8.636 -3.377 -16.129 1.00 90.81 77 LEU A CA 1
ATOM 645 C C . LEU A 1 77 ? 9.077 -3.251 -17.589 1.00 90.81 77 LEU A C 1
ATOM 647 O O . LEU A 1 77 ? 10.117 -3.783 -17.967 1.00 90.81 77 LEU A O 1
ATOM 651 N N . TRP A 1 78 ? 8.304 -2.524 -18.399 1.00 91.38 78 TRP A N 1
ATOM 652 C CA . TRP A 1 78 ? 8.637 -2.259 -19.798 1.00 91.38 78 TRP A CA 1
ATOM 653 C C . TRP A 1 78 ? 9.961 -1.503 -19.925 1.00 91.38 78 TRP A C 1
ATOM 655 O O . TRP A 1 78 ? 10.825 -1.875 -20.716 1.00 91.38 78 TRP A O 1
ATOM 665 N N . LYS A 1 79 ? 10.136 -0.453 -19.119 1.00 91.31 79 LYS A N 1
ATOM 666 C CA . LYS A 1 79 ? 11.347 0.372 -19.100 1.00 91.31 79 LYS A CA 1
ATOM 667 C C . LYS A 1 79 ? 12.558 -0.412 -18.636 1.00 91.31 79 LYS A C 1
ATOM 669 O O . LYS A 1 79 ? 13.597 -0.342 -19.283 1.00 91.31 79 LYS A O 1
ATOM 674 N N . PHE A 1 80 ? 12.397 -1.214 -17.588 1.00 9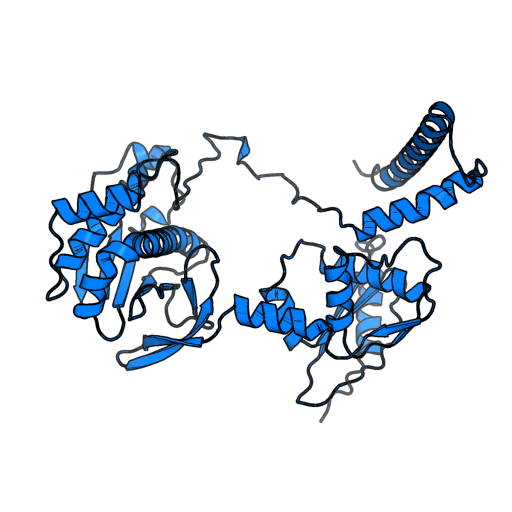2.69 80 PHE A N 1
ATOM 675 C CA . PHE A 1 80 ? 13.438 -2.131 -17.148 1.00 92.69 80 PHE A CA 1
ATOM 676 C C . PHE A 1 80 ? 13.834 -3.110 -18.262 1.00 92.69 80 PHE A C 1
ATOM 678 O O . PHE A 1 80 ? 15.014 -3.206 -18.592 1.00 92.69 80 PHE A O 1
ATOM 685 N N . ALA A 1 81 ? 12.865 -3.773 -18.902 1.00 92.44 81 ALA A N 1
ATOM 686 C CA . ALA A 1 81 ? 13.134 -4.705 -19.996 1.00 92.44 81 ALA A CA 1
ATOM 687 C C . ALA A 1 81 ? 13.835 -4.020 -21.180 1.00 92.44 81 ALA A C 1
ATOM 689 O O . ALA A 1 81 ? 14.787 -4.566 -21.729 1.00 92.44 81 ALA A O 1
ATOM 690 N N . LYS A 1 82 ? 13.423 -2.796 -21.530 1.00 91.81 82 LYS A N 1
ATOM 691 C CA . LYS A 1 82 ? 14.050 -1.990 -22.585 1.00 91.81 82 LYS A CA 1
ATOM 692 C C . LYS A 1 82 ? 15.493 -1.625 -22.234 1.00 91.81 82 LYS A C 1
ATOM 694 O O . LYS A 1 82 ? 16.387 -1.777 -23.061 1.00 91.81 82 LYS A O 1
ATOM 699 N N . ALA A 1 83 ? 15.731 -1.149 -21.012 1.00 90.69 83 ALA A N 1
ATOM 700 C CA . ALA A 1 83 ? 17.067 -0.805 -20.537 1.00 90.69 83 ALA A CA 1
ATOM 701 C C . ALA A 1 83 ? 17.980 -2.039 -20.506 1.00 90.69 83 ALA A C 1
ATOM 703 O O . ALA A 1 83 ? 19.140 -1.961 -20.909 1.00 90.69 83 ALA A O 1
ATOM 704 N N . TYR A 1 84 ? 17.442 -3.182 -20.081 1.00 90.38 84 TYR A N 1
ATOM 705 C CA . TYR A 1 84 ? 18.170 -4.442 -20.019 1.00 90.38 84 TYR A CA 1
ATOM 706 C C . TYR A 1 84 ? 18.493 -5.002 -21.412 1.00 90.38 84 TYR A C 1
ATOM 708 O O . TYR A 1 84 ? 19.614 -5.453 -21.642 1.00 90.38 84 TYR A O 1
ATOM 716 N N . GLU A 1 85 ? 17.564 -4.919 -22.366 1.00 88.81 85 GLU A N 1
ATOM 717 C CA . GLU A 1 85 ? 17.795 -5.317 -23.759 1.00 88.81 85 GLU A CA 1
ATOM 718 C C . GLU A 1 85 ? 18.917 -4.479 -24.393 1.00 88.81 85 GLU A C 1
ATOM 720 O O . GLU A 1 85 ? 19.847 -5.021 -24.991 1.00 88.81 85 GLU A O 1
ATOM 725 N N . LEU A 1 86 ? 18.877 -3.155 -24.211 1.00 86.88 86 LEU A N 1
ATOM 726 C CA . LEU A 1 86 ? 19.918 -2.244 -24.698 1.00 86.88 86 LEU A CA 1
ATOM 727 C C . LEU A 1 86 ? 21.277 -2.520 -24.050 1.00 86.88 86 LEU A C 1
ATOM 729 O O . LEU A 1 86 ? 22.290 -2.554 -24.745 1.00 86.88 86 LEU A O 1
ATOM 733 N N . PHE A 1 87 ? 21.302 -2.747 -22.736 1.00 86.75 87 PHE A N 1
ATOM 734 C CA . PHE A 1 87 ? 22.515 -3.128 -22.016 1.00 86.75 87 PHE A CA 1
ATOM 735 C C . PHE A 1 87 ? 23.110 -4.435 -22.559 1.00 86.75 87 PHE A C 1
ATOM 737 O O . PHE A 1 87 ? 24.307 -4.509 -22.846 1.00 86.75 87 PHE A O 1
ATOM 744 N N . SER A 1 88 ? 22.256 -5.433 -22.788 1.00 86.31 88 SER A N 1
ATOM 745 C CA . SER A 1 88 ? 22.655 -6.767 -23.249 1.00 86.31 88 SER A CA 1
ATOM 746 C C . SER A 1 88 ? 23.212 -6.787 -24.679 1.00 86.31 88 SER A C 1
ATOM 748 O O . SER A 1 88 ? 23.931 -7.716 -25.038 1.00 86.31 88 SER A O 1
ATOM 750 N N . LYS A 1 89 ? 22.946 -5.754 -25.497 1.00 85.44 89 LYS A N 1
ATOM 751 C CA . LYS A 1 89 ? 23.528 -5.616 -26.850 1.00 85.44 89 LYS A CA 1
ATOM 752 C C . LYS A 1 89 ? 25.034 -5.358 -26.831 1.00 85.44 89 LYS A C 1
ATOM 754 O O . LYS A 1 89 ? 25.726 -5.744 -27.769 1.00 85.44 89 LYS A O 1
ATOM 759 N N . THR A 1 90 ? 25.542 -4.691 -25.793 1.00 82.75 90 THR A N 1
ATOM 760 C CA . THR A 1 90 ? 26.966 -4.322 -25.680 1.00 82.75 90 THR A CA 1
ATOM 761 C C . THR A 1 90 ? 27.703 -5.077 -24.581 1.00 82.75 90 THR A C 1
ATOM 763 O O . THR A 1 90 ? 28.931 -5.143 -24.606 1.00 82.75 90 THR A O 1
ATOM 766 N N . THR A 1 91 ? 26.971 -5.640 -23.620 1.00 85.44 91 THR A N 1
ATOM 767 C CA . THR A 1 91 ? 27.541 -6.282 -22.437 1.00 85.44 91 THR A CA 1
ATOM 768 C C . THR A 1 91 ? 26.952 -7.676 -22.263 1.00 85.44 91 THR A C 1
ATOM 770 O O . THR A 1 91 ? 25.752 -7.844 -22.064 1.00 85.44 91 THR A O 1
ATOM 773 N N . GLN A 1 92 ? 27.813 -8.692 -22.300 1.00 84.75 92 GLN A N 1
ATOM 774 C CA . GLN A 1 92 ? 27.426 -10.050 -21.936 1.00 84.75 92 GLN A CA 1
ATOM 775 C C . GLN A 1 92 ? 27.150 -10.092 -20.435 1.00 84.75 92 GLN A C 1
ATOM 777 O O . GLN A 1 92 ? 27.986 -9.667 -19.642 1.00 84.75 92 GLN A O 1
ATOM 782 N N . THR A 1 93 ? 25.988 -10.602 -20.039 1.00 82.00 93 THR A N 1
ATOM 783 C CA . THR A 1 93 ? 25.622 -10.708 -18.624 1.00 82.00 93 THR A CA 1
ATOM 784 C C . THR A 1 93 ? 25.588 -12.174 -18.218 1.00 82.00 93 THR A C 1
ATOM 786 O O . THR A 1 93 ? 24.774 -12.947 -18.719 1.00 82.00 93 THR A O 1
ATOM 789 N N . ALA A 1 94 ? 26.472 -12.561 -17.301 1.00 78.19 94 ALA A N 1
ATOM 790 C CA . ALA A 1 94 ? 26.398 -13.840 -16.614 1.00 78.19 94 ALA A CA 1
ATOM 791 C C . ALA A 1 94 ? 25.561 -13.641 -15.346 1.00 78.19 94 ALA A C 1
ATOM 793 O O . ALA A 1 94 ? 26.047 -13.097 -14.353 1.00 78.19 94 ALA A O 1
ATOM 794 N N . LEU A 1 95 ? 24.291 -14.040 -15.412 1.00 72.88 95 LEU A N 1
ATOM 795 C CA . LEU A 1 95 ? 23.324 -13.900 -14.326 1.00 72.88 95 LEU A CA 1
ATOM 796 C C . LEU A 1 95 ? 22.817 -15.256 -13.856 1.00 72.88 95 LEU A C 1
ATOM 798 O O . LEU A 1 95 ? 22.694 -16.203 -14.634 1.00 72.88 95 LEU A O 1
ATOM 802 N N . THR A 1 96 ? 22.490 -15.320 -12.572 1.00 66.94 96 THR A N 1
ATOM 803 C CA . THR A 1 96 ? 21.755 -16.440 -11.984 1.00 66.94 96 THR A CA 1
ATOM 804 C C . THR A 1 96 ? 20.263 -16.188 -11.911 1.00 66.94 96 THR A C 1
ATOM 806 O O . THR A 1 96 ? 19.502 -17.149 -11.995 1.00 66.94 96 THR A O 1
ATOM 809 N N . ASP A 1 97 ? 19.851 -14.924 -11.785 1.00 77.44 97 ASP A N 1
ATOM 810 C CA . ASP A 1 97 ? 18.447 -14.552 -11.676 1.00 77.44 97 ASP A CA 1
ATOM 811 C C . ASP A 1 97 ? 18.157 -13.143 -12.208 1.00 77.44 97 ASP A C 1
ATOM 813 O O . ASP A 1 97 ? 19.016 -12.257 -12.218 1.00 77.44 97 ASP A O 1
ATOM 817 N N . THR A 1 98 ? 16.914 -12.920 -12.624 1.00 85.88 98 THR A N 1
ATOM 818 C CA . THR A 1 98 ? 16.423 -11.630 -13.108 1.00 85.88 98 THR A CA 1
ATOM 819 C C . THR A 1 98 ? 16.238 -10.625 -11.972 1.00 85.88 98 THR A C 1
ATOM 821 O O . THR A 1 98 ? 16.443 -9.427 -12.176 1.00 85.88 98 THR A O 1
ATOM 824 N N . LEU A 1 99 ? 15.919 -11.084 -10.758 1.00 87.88 99 LEU A N 1
ATOM 825 C CA . LEU A 1 99 ? 15.833 -10.196 -9.597 1.00 87.88 99 LEU A CA 1
ATOM 826 C C . LEU A 1 99 ? 17.192 -9.586 -9.224 1.00 87.88 99 LEU A C 1
ATOM 828 O O . LEU A 1 99 ? 17.244 -8.430 -8.804 1.00 87.88 99 LEU A O 1
ATOM 832 N N . ASP A 1 100 ? 18.291 -10.320 -9.412 1.00 87.12 100 ASP A N 1
ATOM 833 C CA . ASP A 1 100 ? 19.633 -9.814 -9.114 1.00 87.12 100 ASP A CA 1
ATOM 834 C C . ASP A 1 100 ? 19.991 -8.635 -10.041 1.00 87.12 100 ASP A C 1
ATOM 836 O O . ASP A 1 100 ? 20.395 -7.565 -9.578 1.00 87.12 100 ASP A O 1
ATOM 840 N N . ILE A 1 101 ? 19.760 -8.778 -11.352 1.00 88.56 101 ILE A N 1
ATOM 841 C CA . ILE A 1 101 ? 20.013 -7.693 -12.312 1.00 88.56 101 ILE A CA 1
ATOM 842 C C . ILE A 1 101 ? 19.025 -6.524 -12.141 1.00 88.56 101 ILE A C 1
ATOM 844 O O . ILE A 1 101 ? 19.413 -5.364 -12.296 1.00 88.56 101 ILE A O 1
ATOM 848 N N . TYR A 1 102 ? 17.777 -6.797 -11.743 1.00 90.50 102 TYR A N 1
ATOM 849 C CA . TYR A 1 102 ? 16.816 -5.753 -11.373 1.00 90.50 102 TYR A CA 1
ATOM 850 C C . TYR A 1 102 ? 17.273 -4.962 -10.135 1.00 90.50 102 TYR A C 1
ATOM 852 O O . TYR A 1 102 ? 17.194 -3.735 -10.120 1.00 90.50 102 TYR A O 1
ATOM 860 N N . SER A 1 103 ? 17.828 -5.634 -9.121 1.00 89.00 103 SER A N 1
ATOM 861 C CA . SER A 1 103 ? 18.397 -4.986 -7.930 1.00 89.00 103 SER A CA 1
ATOM 862 C C . SER A 1 103 ? 19.528 -4.019 -8.288 1.00 89.00 103 SER A C 1
ATOM 864 O O . SER A 1 103 ? 19.563 -2.895 -7.779 1.00 89.00 103 SER A O 1
ATOM 866 N N . ILE A 1 104 ? 20.403 -4.404 -9.226 1.00 88.31 104 ILE A N 1
ATOM 867 C CA . ILE A 1 104 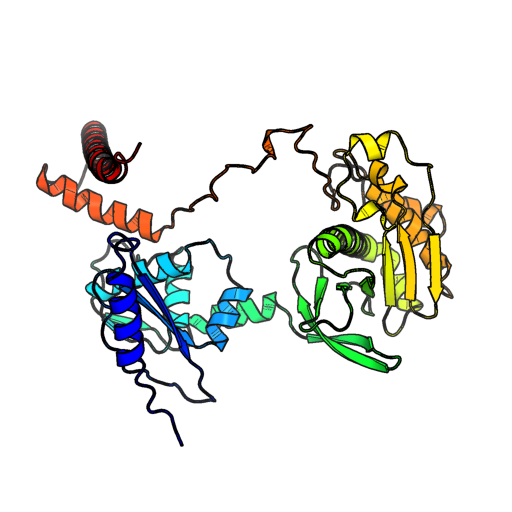? 21.457 -3.523 -9.751 1.00 88.31 104 ILE A CA 1
ATOM 868 C C . ILE A 1 104 ? 20.838 -2.302 -10.437 1.00 88.31 104 ILE A C 1
ATOM 870 O O . ILE A 1 104 ? 21.192 -1.175 -10.087 1.00 88.31 104 ILE A O 1
ATOM 874 N N . TYR A 1 105 ? 19.881 -2.514 -11.345 1.00 90.12 105 TYR A N 1
ATOM 875 C CA . TYR A 1 105 ? 19.158 -1.441 -12.035 1.00 90.12 105 TYR A CA 1
ATOM 876 C C . TYR A 1 105 ? 18.548 -0.433 -11.051 1.00 90.12 105 TYR A C 1
ATOM 878 O O . TYR A 1 105 ? 18.758 0.774 -11.186 1.00 90.12 105 TYR A O 1
ATOM 886 N N . LYS A 1 106 ? 17.863 -0.912 -10.004 1.00 88.44 106 LYS A N 1
ATOM 887 C CA . LYS A 1 106 ? 17.289 -0.050 -8.959 1.00 88.44 106 LYS A CA 1
ATOM 888 C C . LYS A 1 106 ? 18.356 0.687 -8.154 1.00 88.44 106 LYS A C 1
ATOM 890 O O . LYS A 1 106 ? 18.212 1.883 -7.926 1.00 88.44 106 LYS A O 1
ATOM 895 N N . SER A 1 107 ? 19.455 0.023 -7.786 1.00 87.31 107 SER A N 1
ATOM 896 C CA . SER A 1 107 ? 20.565 0.651 -7.043 1.00 87.31 107 SER A CA 1
ATOM 897 C C . SER A 1 107 ? 21.272 1.776 -7.814 1.00 87.31 107 SER A C 1
ATOM 899 O O . SER A 1 107 ? 21.977 2.592 -7.223 1.00 87.31 107 SER A O 1
ATOM 901 N N . LYS A 1 108 ? 21.080 1.821 -9.137 1.00 87.25 108 LYS A N 1
ATOM 902 C CA . LYS A 1 108 ? 21.614 2.830 -10.057 1.00 87.25 108 LYS A CA 1
ATOM 903 C C . LYS A 1 108 ? 20.531 3.789 -10.550 1.00 87.25 108 LYS A C 1
ATOM 905 O O . LYS A 1 108 ? 20.605 4.284 -11.673 1.00 87.25 108 LYS A O 1
ATOM 910 N N . ASN A 1 109 ? 19.534 4.050 -9.704 1.00 87.25 109 ASN A N 1
ATOM 911 C CA . ASN A 1 109 ? 18.410 4.938 -9.985 1.00 87.25 109 ASN A CA 1
ATOM 912 C C . ASN A 1 109 ? 17.687 4.579 -11.287 1.00 87.25 109 ASN A C 1
ATOM 914 O O . ASN A 1 109 ? 17.386 5.466 -12.073 1.00 87.25 109 ASN A O 1
ATOM 918 N N . GLU A 1 110 ? 17.410 3.298 -11.524 1.00 90.00 110 GLU A N 1
ATOM 919 C CA . GLU A 1 110 ? 16.711 2.841 -12.729 1.00 90.00 110 GLU A CA 1
ATOM 920 C C . GLU A 1 110 ? 17.533 3.046 -14.010 1.00 90.00 110 GLU A C 1
ATOM 922 O O . GLU A 1 110 ? 17.023 3.522 -15.026 1.00 90.00 110 GLU A O 1
ATOM 927 N N . SER A 1 111 ? 18.821 2.688 -13.959 1.00 88.50 111 SER A N 1
ATOM 928 C CA . SER A 1 111 ? 19.746 2.738 -15.097 1.00 88.50 111 SER A CA 1
ATOM 929 C C . SER A 1 111 ? 20.784 1.605 -15.061 1.00 88.50 111 SER A C 1
ATOM 931 O O . SER A 1 111 ? 20.982 0.954 -14.038 1.00 88.50 111 SER A O 1
ATOM 933 N N . PHE A 1 112 ? 21.469 1.378 -16.186 1.00 87.56 112 PHE A N 1
ATOM 934 C CA . PHE A 1 112 ? 22.663 0.517 -16.278 1.00 87.56 112 PHE A CA 1
ATOM 935 C C . PHE A 1 112 ? 23.924 1.342 -16.561 1.00 87.56 112 PHE A C 1
ATOM 937 O O . PHE A 1 112 ? 24.802 0.925 -17.329 1.00 87.56 112 PHE A O 1
ATOM 944 N N . TYR A 1 113 ? 23.973 2.540 -15.979 1.00 84.38 113 TYR A N 1
ATOM 945 C CA . TYR A 1 113 ? 25.114 3.434 -16.055 1.00 84.38 113 TYR A CA 1
ATOM 946 C C . TYR A 1 113 ? 26.080 3.152 -14.899 1.00 84.38 113 TYR A C 1
ATOM 948 O O . TYR A 1 113 ? 25.712 3.223 -13.723 1.00 84.38 113 TYR A O 1
ATOM 956 N N . PHE A 1 114 ? 27.319 2.788 -15.233 1.00 81.94 114 PHE A N 1
ATOM 957 C CA . PHE A 1 114 ? 28.343 2.416 -14.248 1.00 81.94 114 PHE A CA 1
ATOM 958 C C . PHE A 1 114 ? 29.423 3.495 -14.056 1.00 81.94 114 PHE A C 1
ATOM 960 O O . PHE A 1 114 ? 30.246 3.345 -13.155 1.00 81.94 114 PHE A O 1
ATOM 967 N N . GLY A 1 115 ? 29.378 4.582 -14.833 1.00 81.94 115 GLY A N 1
ATOM 968 C CA . GLY A 1 115 ? 30.350 5.678 -14.832 1.00 81.94 115 GLY A CA 1
ATOM 969 C C . GLY A 1 115 ? 30.819 6.033 -16.246 1.00 81.94 115 GLY A C 1
ATOM 970 O O . GLY A 1 115 ? 30.454 5.345 -17.198 1.00 81.94 115 GLY A O 1
ATOM 971 N N . ASP A 1 116 ? 31.646 7.080 -16.354 1.00 78.38 116 ASP A N 1
ATOM 972 C CA . ASP A 1 116 ? 32.156 7.612 -17.635 1.00 78.38 116 ASP A CA 1
ATOM 973 C C . ASP A 1 116 ? 33.284 6.751 -18.249 1.00 78.38 116 ASP A C 1
ATOM 975 O O . ASP A 1 116 ? 33.784 7.035 -19.340 1.00 78.38 116 ASP A O 1
ATOM 979 N N . ASP A 1 117 ? 33.729 5.712 -17.537 1.00 77.62 117 ASP A N 1
ATOM 980 C CA . ASP A 1 117 ? 34.755 4.789 -18.013 1.00 77.62 117 ASP A CA 1
ATOM 981 C C . ASP A 1 117 ? 34.242 3.907 -19.164 1.00 77.62 117 ASP A C 1
ATOM 983 O O . ASP A 1 117 ? 33.041 3.707 -19.362 1.00 77.62 117 ASP A O 1
ATOM 987 N N . VAL A 1 118 ? 35.175 3.310 -19.919 1.00 74.62 118 VAL A N 1
ATOM 988 C CA . VAL A 1 118 ? 34.833 2.375 -21.001 1.00 74.62 118 VAL A CA 1
ATOM 989 C C . VAL A 1 118 ? 33.957 1.249 -20.452 1.00 74.62 118 VAL A C 1
ATOM 991 O O . VAL A 1 118 ? 34.364 0.501 -19.559 1.00 74.62 118 VAL A O 1
ATOM 994 N N . ARG A 1 119 ? 32.757 1.109 -21.024 1.00 74.50 119 ARG A N 1
ATOM 995 C CA . ARG A 1 119 ? 31.776 0.117 -20.586 1.00 74.50 119 ARG A CA 1
ATOM 996 C C . ARG A 1 119 ? 32.358 -1.295 -20.649 1.00 74.50 119 ARG A C 1
ATOM 998 O O . ARG A 1 119 ? 32.885 -1.718 -21.679 1.00 74.50 119 ARG A O 1
ATOM 1005 N N . ALA A 1 120 ? 32.213 -2.040 -19.555 1.00 78.31 120 ALA A N 1
ATOM 1006 C CA . ALA A 1 120 ? 32.616 -3.438 -19.505 1.00 78.31 120 ALA A CA 1
ATOM 1007 C C . ALA A 1 120 ? 31.812 -4.278 -20.515 1.00 78.31 120 ALA A C 1
ATOM 1009 O O . ALA A 1 120 ? 30.593 -4.141 -20.642 1.00 78.31 120 ALA A O 1
ATOM 1010 N N . ASN A 1 121 ? 32.502 -5.181 -21.213 1.00 85.38 121 ASN A N 1
ATOM 1011 C CA . ASN A 1 121 ? 31.895 -6.123 -22.157 1.00 85.38 121 ASN A CA 1
ATOM 1012 C C . ASN A 1 121 ? 31.322 -7.377 -21.474 1.00 85.38 121 ASN A C 1
ATOM 1014 O O . ASN A 1 121 ? 30.592 -8.131 -22.113 1.00 85.38 121 ASN A O 1
ATOM 1018 N N . LEU A 1 122 ? 31.640 -7.589 -20.194 1.00 86.69 122 LEU A N 1
ATOM 1019 C CA . LEU A 1 122 ? 31.139 -8.672 -19.358 1.00 86.69 122 LEU A CA 1
ATOM 1020 C C . LEU A 1 122 ? 30.711 -8.112 -17.998 1.00 86.69 122 LEU A C 1
ATOM 1022 O O . LEU A 1 122 ? 31.507 -7.465 -17.316 1.00 86.69 122 LEU A O 1
ATOM 1026 N N . LEU A 1 123 ? 29.479 -8.409 -17.593 1.00 86.19 123 LEU A N 1
ATOM 1027 C CA . LEU A 1 123 ? 28.987 -8.225 -16.234 1.00 86.19 123 LEU A CA 1
ATOM 1028 C C . LEU A 1 123 ? 28.706 -9.599 -15.624 1.00 86.19 123 LEU A C 1
ATOM 1030 O O . LEU A 1 123 ? 27.877 -10.354 -16.131 1.00 86.19 123 LEU A O 1
ATOM 1034 N N . THR A 1 124 ? 29.369 -9.904 -14.514 1.00 84.06 124 THR A N 1
ATOM 1035 C CA . THR A 1 124 ? 29.046 -11.076 -13.694 1.00 84.06 124 THR A CA 1
ATOM 1036 C C . THR A 1 124 ? 28.251 -10.608 -12.490 1.00 84.06 124 THR A C 1
ATOM 1038 O O . THR A 1 124 ? 28.762 -9.831 -11.685 1.00 84.06 124 THR A O 1
ATOM 1041 N N . VAL A 1 125 ? 27.015 -11.082 -12.372 1.00 81.25 125 VAL A N 1
ATOM 1042 C CA . VAL A 1 125 ? 26.142 -10.788 -11.235 1.00 81.25 125 VAL A CA 1
ATOM 1043 C C . VAL A 1 125 ? 26.286 -11.912 -10.218 1.00 81.25 125 VAL A C 1
ATOM 1045 O O . VAL A 1 125 ? 26.207 -13.090 -10.578 1.00 81.25 125 VAL A O 1
ATOM 1048 N N . VAL A 1 126 ? 26.564 -11.568 -8.960 1.00 76.75 126 VAL A N 1
ATOM 1049 C CA . VAL A 1 126 ? 26.783 -12.575 -7.921 1.00 76.75 126 VAL A CA 1
ATOM 1050 C C . VAL A 1 126 ? 25.420 -13.008 -7.377 1.00 76.75 126 VAL A C 1
ATOM 1052 O O . VAL A 1 126 ? 24.581 -12.151 -7.095 1.00 76.75 126 VAL A O 1
ATOM 1055 N N . PRO A 1 127 ? 25.179 -14.321 -7.191 1.00 72.06 127 PRO A N 1
ATOM 1056 C CA . PRO A 1 127 ? 23.924 -14.789 -6.625 1.00 72.06 127 PRO A CA 1
ATOM 1057 C C . PRO A 1 127 ? 23.646 -14.112 -5.287 1.00 72.06 127 PRO A C 1
ATOM 1059 O O . PRO A 1 127 ? 24.465 -14.172 -4.366 1.00 72.06 127 PRO A O 1
ATOM 1062 N N . GLY A 1 128 ? 22.466 -13.511 -5.174 1.00 72.12 128 GLY A N 1
ATOM 1063 C CA . GLY A 1 128 ? 22.020 -12.879 -3.944 1.00 72.12 128 GLY A CA 1
ATOM 1064 C C . GLY A 1 128 ? 22.156 -11.359 -3.907 1.00 72.12 128 GLY A C 1
ATOM 1065 O O . GLY A 1 128 ? 21.763 -10.785 -2.891 1.00 72.12 128 GLY A O 1
ATOM 1066 N N . ASP A 1 129 ? 22.584 -10.700 -4.985 1.00 72.06 129 ASP A N 1
ATOM 1067 C CA . ASP A 1 129 ? 22.455 -9.240 -5.136 1.00 72.06 129 ASP A CA 1
ATOM 1068 C C . ASP A 1 129 ? 20.978 -8.775 -5.047 1.00 72.06 129 ASP A C 1
ATOM 1070 O O . ASP A 1 129 ? 20.672 -7.679 -4.564 1.00 72.06 129 ASP A O 1
ATOM 1074 N N . GLY A 1 130 ? 20.030 -9.645 -5.408 1.00 74.81 130 GLY A N 1
ATOM 1075 C CA . GLY A 1 130 ? 18.588 -9.491 -5.201 1.00 74.81 130 GLY A CA 1
ATOM 1076 C C . GLY A 1 130 ? 18.120 -9.779 -3.770 1.00 74.81 130 GLY A C 1
ATOM 1077 O O . GLY A 1 130 ? 17.026 -9.367 -3.385 1.00 74.81 130 GLY A O 1
ATOM 1078 N N . SER A 1 131 ? 18.945 -10.413 -2.925 1.00 78.50 131 SER A N 1
ATOM 1079 C CA . SER A 1 131 ? 18.582 -10.747 -1.533 1.00 78.50 131 SER A CA 1
ATOM 1080 C C . SER A 1 131 ? 18.302 -9.514 -0.689 1.00 78.50 131 SER A C 1
ATOM 1082 O O . SER A 1 131 ? 17.542 -9.596 0.275 1.00 78.50 131 SER A O 1
ATOM 1084 N N . ARG A 1 132 ? 18.910 -8.373 -1.036 1.00 79.44 132 ARG A N 1
ATOM 1085 C CA . ARG A 1 132 ? 18.628 -7.095 -0.384 1.00 79.44 132 ARG A CA 1
ATOM 1086 C C . ARG A 1 132 ? 17.160 -6.708 -0.571 1.00 79.44 132 ARG A C 1
ATOM 1088 O O . ARG A 1 132 ? 16.495 -6.483 0.434 1.00 79.44 132 ARG A O 1
ATOM 1095 N N . LEU A 1 133 ? 16.653 -6.749 -1.807 1.00 81.75 133 LEU A N 1
ATOM 1096 C CA . LEU A 1 133 ? 15.243 -6.474 -2.108 1.00 81.75 133 LEU A CA 1
ATOM 1097 C C . LEU A 1 133 ? 14.323 -7.455 -1.375 1.00 81.75 133 LEU A C 1
ATOM 1099 O O . LEU A 1 133 ? 13.365 -7.039 -0.741 1.00 81.75 133 LEU A O 1
ATOM 1103 N N . ILE A 1 134 ? 14.661 -8.751 -1.363 1.00 83.25 134 ILE A N 1
ATOM 1104 C CA . ILE A 1 134 ? 13.892 -9.768 -0.620 1.00 83.25 134 ILE A CA 1
ATOM 1105 C C . ILE A 1 134 ? 13.856 -9.467 0.881 1.00 83.25 134 ILE A C 1
ATOM 1107 O O . ILE A 1 134 ? 12.828 -9.643 1.535 1.00 83.25 134 ILE A O 1
ATOM 1111 N N . LYS A 1 135 ? 14.989 -9.067 1.456 1.00 84.25 135 LYS A N 1
ATOM 1112 C CA . LYS A 1 135 ? 15.095 -8.780 2.885 1.00 84.25 135 LYS A CA 1
ATOM 1113 C C . LYS A 1 135 ? 14.318 -7.520 3.254 1.00 84.25 135 LYS A C 1
ATOM 1115 O O . LYS A 1 135 ? 13.578 -7.559 4.231 1.00 84.25 135 LYS A O 1
ATOM 1120 N N . GLU A 1 136 ? 14.500 -6.441 2.499 1.00 84.62 136 GLU A N 1
ATOM 1121 C CA . GLU A 1 136 ? 13.790 -5.170 2.688 1.00 84.62 136 GLU A CA 1
ATOM 1122 C C . GLU A 1 136 ? 12.280 -5.395 2.594 1.00 84.62 136 GLU A C 1
ATOM 1124 O O . GLU A 1 136 ? 11.570 -5.106 3.552 1.00 84.62 136 GLU A O 1
ATOM 1129 N N . ALA A 1 137 ? 11.831 -6.089 1.548 1.00 85.00 137 ALA A N 1
ATOM 1130 C CA . ALA A 1 137 ? 10.446 -6.498 1.360 1.00 85.00 137 ALA A CA 1
ATOM 1131 C C . ALA A 1 137 ? 9.848 -7.265 2.549 1.00 85.00 137 ALA A C 1
ATOM 1133 O O . ALA A 1 137 ? 8.728 -7.003 2.979 1.00 85.00 137 ALA A O 1
ATOM 1134 N N . LYS A 1 138 ? 10.583 -8.242 3.095 1.00 86.94 138 LYS A N 1
ATOM 1135 C CA . LYS A 1 138 ? 10.119 -9.030 4.249 1.00 86.94 138 LYS A CA 1
ATOM 1136 C C . LYS A 1 138 ? 10.020 -8.196 5.524 1.00 86.94 138 LYS A C 1
ATOM 1138 O O . LYS A 1 138 ? 9.132 -8.444 6.333 1.00 86.94 138 LYS A O 1
ATOM 1143 N N . ILE A 1 139 ? 10.943 -7.253 5.721 1.00 88.06 139 ILE A N 1
ATOM 1144 C CA . ILE A 1 139 ? 10.921 -6.336 6.867 1.00 88.06 139 ILE A CA 1
ATOM 1145 C C . ILE A 1 139 ? 9.739 -5.373 6.741 1.00 88.06 139 ILE A C 1
ATOM 1147 O O . ILE A 1 139 ? 9.037 -5.152 7.722 1.00 88.06 139 ILE A O 1
ATOM 1151 N N . GLU A 1 140 ? 9.518 -4.834 5.545 1.00 86.62 140 GLU A N 1
ATOM 1152 C CA . GLU A 1 140 ? 8.442 -3.893 5.246 1.00 86.62 140 GLU A CA 1
ATOM 1153 C C . GLU A 1 140 ? 7.062 -4.528 5.434 1.00 86.62 140 GLU A C 1
ATOM 1155 O O . GLU A 1 140 ? 6.254 -4.013 6.204 1.00 86.62 140 GLU A O 1
ATOM 1160 N N . LYS A 1 141 ? 6.837 -5.702 4.831 1.00 87.81 141 LYS A N 1
ATOM 1161 C CA . LYS A 1 141 ? 5.586 -6.460 4.971 1.00 87.81 141 LYS A CA 1
ATOM 1162 C C . LYS A 1 141 ? 5.320 -6.944 6.384 1.00 87.81 141 LYS A C 1
ATOM 1164 O O . LYS A 1 141 ? 4.164 -7.134 6.743 1.00 87.81 141 LYS A O 1
ATOM 1169 N N . ASN A 1 142 ? 6.368 -7.209 7.166 1.00 92.81 142 ASN A N 1
ATOM 1170 C CA . ASN A 1 142 ? 6.272 -7.716 8.535 1.00 92.81 142 ASN A CA 1
ATOM 1171 C C . ASN A 1 142 ? 5.198 -8.819 8.705 1.00 92.81 142 ASN A C 1
ATOM 1173 O O . ASN A 1 142 ? 4.347 -8.739 9.591 1.00 92.81 142 ASN A O 1
ATOM 1177 N N . SER A 1 143 ? 5.186 -9.818 7.815 1.00 92.88 143 SER A N 1
ATOM 1178 C CA . SER A 1 143 ? 4.110 -10.814 7.753 1.00 92.88 143 SER A CA 1
ATOM 1179 C C . SER A 1 143 ? 4.128 -11.737 8.974 1.00 92.88 143 SER A C 1
ATOM 1181 O O . SER A 1 143 ? 5.130 -12.411 9.231 1.00 92.88 143 SER A O 1
ATOM 1183 N N . HIS A 1 144 ? 3.020 -11.827 9.708 1.00 96.38 144 HIS A N 1
ATOM 1184 C CA . HIS A 1 144 ? 2.887 -12.737 10.848 1.00 96.38 144 HIS A CA 1
ATOM 1185 C C . HIS A 1 144 ? 1.416 -13.052 11.165 1.00 96.38 144 HIS A C 1
ATOM 1187 O O . HIS A 1 144 ? 0.496 -12.516 10.553 1.00 96.38 144 HIS A O 1
ATOM 1193 N N . GLY A 1 145 ? 1.185 -13.998 12.079 1.00 96.94 145 GLY A N 1
ATOM 1194 C CA . GLY A 1 145 ? -0.160 -14.370 12.514 1.00 96.94 145 GLY A CA 1
ATOM 1195 C C . GLY A 1 145 ? -0.655 -13.463 13.638 1.00 96.94 145 GLY A C 1
ATOM 1196 O O . GLY A 1 145 ? -0.020 -13.411 14.688 1.00 96.94 145 GLY A O 1
ATOM 1197 N N . ILE A 1 146 ? -1.807 -12.824 13.446 1.00 97.38 146 ILE A N 1
ATOM 1198 C CA . ILE A 1 146 ? -2.445 -11.932 14.421 1.00 97.38 146 ILE A CA 1
ATOM 1199 C C . ILE A 1 146 ? -3.687 -12.612 15.003 1.00 97.38 146 ILE A C 1
ATOM 1201 O O . ILE A 1 146 ? -4.495 -13.175 14.267 1.00 97.38 146 ILE A O 1
ATOM 1205 N N . LEU A 1 147 ? -3.838 -12.596 16.329 1.00 96.81 147 LEU A N 1
ATOM 1206 C CA . LEU A 1 147 ? -4.943 -13.270 17.016 1.00 96.81 147 LEU A CA 1
ATOM 1207 C C . LEU A 1 147 ? -6.294 -12.603 16.698 1.00 96.81 147 LEU A C 1
ATOM 1209 O O . LEU A 1 147 ? -6.436 -11.396 16.866 1.00 96.81 147 LEU A O 1
ATOM 1213 N N . ALA A 1 148 ? -7.288 -13.390 16.292 1.00 95.06 148 ALA A N 1
ATOM 1214 C CA . ALA A 1 148 ? -8.672 -12.967 16.064 1.00 95.06 148 ALA A CA 1
ATOM 1215 C C . ALA A 1 148 ? -9.657 -14.064 16.505 1.00 95.06 148 ALA A C 1
ATOM 1217 O O . ALA A 1 148 ? -9.249 -15.193 16.805 1.00 95.06 148 ALA A O 1
ATOM 1218 N N . GLU A 1 149 ? -10.956 -13.763 16.491 1.00 90.75 149 GLU A N 1
ATOM 1219 C CA . GLU A 1 149 ? -12.017 -14.764 16.602 1.00 90.75 149 GLU A CA 1
ATOM 1220 C C . GLU A 1 149 ? -12.689 -15.003 15.247 1.00 90.75 149 GLU A C 1
ATOM 1222 O O . GLU A 1 149 ? -13.159 -14.085 14.588 1.00 90.75 149 GLU A O 1
ATOM 1227 N N . VAL A 1 150 ? -12.754 -16.268 14.831 1.00 88.44 150 VAL A N 1
ATOM 1228 C CA . VAL A 1 150 ? -13.420 -16.686 13.594 1.00 88.44 150 VAL A CA 1
ATOM 1229 C C . VAL A 1 150 ? -14.397 -17.802 13.926 1.00 88.44 150 VAL A C 1
ATOM 1231 O O . VAL A 1 150 ? -14.005 -18.874 14.393 1.00 88.44 150 VAL A O 1
ATOM 1234 N N . GLY A 1 151 ? -15.691 -17.549 13.717 1.00 84.50 151 GLY A N 1
ATOM 1235 C CA . GLY A 1 151 ? -16.747 -18.522 14.012 1.00 84.50 151 GLY A CA 1
ATOM 1236 C C . GLY A 1 151 ? -16.763 -18.982 15.478 1.00 84.50 151 GLY A C 1
ATOM 1237 O O . GLY A 1 151 ? -16.955 -20.170 15.742 1.00 84.50 151 GLY A O 1
ATOM 1238 N N . GLY A 1 152 ? -16.500 -18.068 16.421 1.00 85.44 152 GLY A N 1
ATOM 1239 C CA . GLY A 1 152 ? -16.457 -18.352 17.862 1.00 85.44 152 GLY A CA 1
ATOM 1240 C C . GLY A 1 152 ? -15.204 -19.102 18.329 1.00 85.44 152 GLY A C 1
ATOM 1241 O O . GLY A 1 152 ? -15.195 -19.679 19.417 1.00 85.44 152 GLY A O 1
ATOM 1242 N N . ARG A 1 153 ? -14.152 -19.171 17.501 1.00 90.50 153 ARG A N 1
ATOM 1243 C CA . ARG A 1 153 ? -12.872 -19.800 17.850 1.00 90.50 153 ARG A CA 1
ATOM 1244 C C . ARG A 1 153 ? -11.718 -18.831 17.654 1.00 90.50 153 ARG A C 1
ATOM 1246 O O . ARG A 1 153 ? -11.619 -18.183 16.618 1.00 90.50 153 ARG A O 1
ATOM 1253 N N . LYS A 1 154 ? -10.798 -18.817 18.617 1.00 93.38 154 LYS A N 1
ATOM 1254 C CA . LYS A 1 154 ? -9.531 -18.090 18.507 1.00 93.38 154 LYS A CA 1
ATOM 1255 C C . LYS A 1 154 ? -8.653 -18.712 17.419 1.00 93.38 154 LYS A C 1
ATOM 1257 O O . LYS A 1 154 ? -8.404 -19.919 17.446 1.00 93.38 154 LYS A O 1
ATOM 1262 N N . ALA A 1 155 ? -8.169 -17.893 16.495 1.00 94.12 155 ALA A N 1
ATOM 1263 C CA . ALA A 1 155 ? -7.261 -18.292 15.427 1.00 94.12 155 ALA A CA 1
ATOM 1264 C C . ALA A 1 155 ? -6.232 -17.187 15.157 1.00 94.12 155 ALA A C 1
ATOM 1266 O O . ALA A 1 155 ? -6.501 -16.011 15.383 1.00 94.12 155 ALA A O 1
ATOM 1267 N N . TYR A 1 156 ? -5.056 -17.569 14.662 1.00 96.25 156 TYR A N 1
ATOM 1268 C CA . TYR A 1 156 ? -4.081 -16.611 14.147 1.00 96.25 156 TYR A CA 1
ATOM 1269 C C . TYR A 1 156 ? -4.344 -16.386 12.663 1.00 96.25 156 TYR A C 1
ATOM 1271 O O . TYR A 1 156 ? -4.261 -17.330 11.876 1.00 96.25 156 TYR A O 1
ATOM 1279 N N . ILE A 1 157 ? -4.652 -15.146 12.299 1.00 96.69 157 ILE A N 1
ATOM 1280 C CA . ILE A 1 157 ? -4.871 -14.700 10.928 1.00 96.69 157 ILE A CA 1
ATOM 1281 C C . ILE A 1 157 ? -3.534 -14.211 10.368 1.00 96.69 157 ILE A C 1
ATOM 1283 O O . ILE A 1 157 ? -2.989 -13.235 10.886 1.00 96.69 157 ILE A O 1
ATOM 1287 N N . PRO A 1 158 ? -2.966 -14.882 9.354 1.00 96.81 158 PRO A N 1
ATOM 1288 C CA . PRO A 1 158 ? -1.820 -14.379 8.614 1.00 96.81 158 PRO A CA 1
ATOM 1289 C C . PRO A 1 158 ? -2.142 -13.021 8.002 1.00 96.81 158 PRO A C 1
ATOM 1291 O O . PRO A 1 158 ? -3.072 -12.902 7.204 1.00 96.81 158 PRO A O 1
ATOM 1294 N N . SER A 1 159 ? -1.357 -12.025 8.377 1.00 96.25 159 SER A N 1
ATOM 1295 C CA . SER A 1 159 ? -1.548 -10.636 7.984 1.00 96.25 159 SER A CA 1
ATOM 1296 C C . SER A 1 159 ? -0.215 -10.012 7.592 1.00 96.25 159 SER A C 1
ATOM 1298 O O . SER A 1 159 ? 0.842 -10.461 8.043 1.00 96.25 159 SER A O 1
ATOM 1300 N N . GLU A 1 160 ? -0.268 -8.972 6.766 1.00 95.38 160 GLU A N 1
ATOM 1301 C CA . GLU A 1 160 ? 0.886 -8.159 6.377 1.00 95.38 160 GLU A CA 1
ATOM 1302 C C . GLU A 1 160 ? 0.622 -6.695 6.702 1.00 95.38 160 GLU A C 1
ATOM 1304 O O . GLU A 1 160 ? -0.512 -6.218 6.653 1.00 95.38 160 GLU A O 1
ATOM 1309 N N . LYS A 1 161 ? 1.680 -5.983 7.075 1.00 94.62 161 LYS A N 1
ATOM 1310 C CA . LYS A 1 161 ? 1.662 -4.542 7.268 1.00 94.62 161 LYS A CA 1
ATOM 1311 C C . LYS A 1 161 ? 1.432 -3.885 5.910 1.00 94.62 161 LYS A C 1
ATOM 1313 O O . LYS A 1 161 ? 2.149 -4.189 4.961 1.00 94.62 161 LYS A O 1
ATOM 1318 N N . TYR A 1 162 ? 0.478 -2.961 5.842 1.00 90.00 162 TYR A N 1
ATOM 1319 C CA . TYR A 1 162 ? 0.149 -2.263 4.592 1.00 90.00 162 TYR A CA 1
ATOM 1320 C C . TYR A 1 162 ? 0.308 -0.735 4.674 1.00 90.00 162 TYR A C 1
ATOM 1322 O O . TYR A 1 162 ? 0.182 -0.050 3.660 1.00 90.00 162 TYR A O 1
ATOM 1330 N N . ALA A 1 163 ? 0.567 -0.175 5.864 1.00 90.81 163 ALA A N 1
ATOM 1331 C CA . ALA A 1 163 ? 0.680 1.271 6.068 1.00 90.81 163 ALA A CA 1
ATOM 1332 C C . ALA A 1 163 ? 1.952 1.661 6.827 1.00 90.81 163 ALA A C 1
ATOM 1334 O O . ALA A 1 163 ? 2.236 1.113 7.887 1.00 90.81 163 ALA A O 1
ATOM 1335 N N . ASP A 1 164 ? 2.675 2.682 6.364 1.00 89.75 164 ASP A N 1
ATOM 1336 C CA . ASP A 1 164 ? 3.920 3.125 7.014 1.00 89.75 164 ASP A CA 1
ATOM 1337 C C . ASP A 1 164 ? 3.740 4.094 8.180 1.00 89.75 164 ASP A C 1
ATOM 1339 O O . ASP A 1 164 ? 4.634 4.259 9.009 1.00 89.75 164 ASP A O 1
ATOM 1343 N N . TYR A 1 165 ? 2.576 4.730 8.276 1.00 91.38 165 TYR A N 1
ATOM 1344 C CA . TYR A 1 165 ? 2.301 5.771 9.266 1.00 91.38 165 TYR A CA 1
ATOM 1345 C C . TYR A 1 165 ? 1.769 5.238 10.610 1.00 91.38 165 TYR A C 1
ATOM 1347 O O . TYR A 1 165 ? 1.653 6.011 11.568 1.00 91.38 165 TYR A O 1
ATOM 1355 N N . ALA A 1 166 ? 1.410 3.953 10.683 1.00 93.94 166 ALA A N 1
ATOM 1356 C CA . ALA A 1 166 ? 0.876 3.269 11.863 1.00 93.94 166 ALA A CA 1
ATOM 1357 C C . ALA A 1 166 ? 1.070 1.740 11.728 1.00 93.94 166 ALA A C 1
ATOM 1359 O O . ALA A 1 166 ? 1.194 1.259 10.605 1.00 93.94 166 ALA A O 1
ATOM 1360 N N . PRO A 1 167 ? 1.087 0.957 12.826 1.00 96.31 167 PRO A N 1
ATOM 1361 C CA . PRO A 1 167 ? 1.186 -0.505 12.779 1.00 96.31 167 PRO A CA 1
ATOM 1362 C C . PRO A 1 167 ? -0.157 -1.123 12.352 1.00 96.31 167 PRO A C 1
ATOM 1364 O O . PRO A 1 167 ? -0.856 -1.739 13.161 1.00 96.31 167 PRO A O 1
ATOM 1367 N N . LEU A 1 168 ? -0.540 -0.874 11.095 1.00 97.19 168 LEU A N 1
ATOM 1368 C CA . LEU A 1 168 ? -1.765 -1.371 10.479 1.00 97.19 168 LEU A CA 1
ATOM 1369 C C . LEU A 1 168 ? -1.470 -2.560 9.580 1.00 97.19 168 LEU A C 1
ATOM 1371 O O . LEU A 1 168 ? -0.568 -2.510 8.739 1.00 97.19 168 LEU A O 1
ATOM 1375 N N . TYR A 1 169 ? -2.284 -3.591 9.747 1.00 97.31 169 TYR A N 1
ATOM 1376 C CA . TYR A 1 169 ? -2.147 -4.859 9.059 1.00 97.31 169 TYR A CA 1
ATOM 1377 C C . TYR A 1 169 ? -3.442 -5.224 8.350 1.00 97.31 169 TYR A C 1
ATOM 1379 O O . TYR A 1 169 ? -4.533 -4.980 8.867 1.00 97.31 169 TYR A O 1
ATOM 1387 N N . GLU A 1 170 ? -3.311 -5.830 7.179 1.00 95.25 170 GLU A N 1
ATOM 1388 C CA . GLU A 1 170 ? -4.413 -6.415 6.428 1.00 95.25 170 GLU A CA 1
ATOM 1389 C C . GLU A 1 170 ? -4.241 -7.938 6.369 1.00 95.25 170 GLU A C 1
ATOM 1391 O O . GLU A 1 170 ? -3.110 -8.435 6.303 1.00 95.25 170 GLU A O 1
ATOM 1396 N N . PRO A 1 171 ? -5.335 -8.708 6.433 1.00 95.62 171 PRO A N 1
ATOM 1397 C CA . PRO A 1 171 ? -5.247 -10.154 6.355 1.00 95.62 171 PRO A CA 1
ATOM 1398 C C . PRO A 1 171 ? -4.873 -10.599 4.934 1.00 95.62 171 PRO A C 1
ATOM 1400 O O . PRO A 1 171 ? -5.392 -10.085 3.946 1.00 95.62 171 PRO A O 1
ATOM 1403 N N . LEU A 1 172 ? -4.032 -11.631 4.823 1.00 91.50 172 LEU A N 1
ATOM 1404 C CA . LEU A 1 172 ? -3.648 -12.235 3.535 1.00 91.50 172 LEU A CA 1
ATOM 1405 C C . LEU A 1 172 ? -4.818 -12.908 2.806 1.00 91.50 172 LEU A C 1
ATOM 1407 O O . LEU A 1 172 ? -4.732 -13.231 1.621 1.00 91.50 172 LEU A O 1
ATOM 1411 N N . PHE A 1 173 ? -5.897 -13.172 3.533 1.00 88.62 173 PHE A N 1
ATOM 1412 C CA . PHE A 1 173 ? -7.123 -13.744 3.016 1.00 88.62 173 PHE A CA 1
ATOM 1413 C C . PHE A 1 173 ? -8.317 -13.196 3.787 1.00 88.62 173 PHE A C 1
ATOM 1415 O O . PHE A 1 173 ? -8.290 -13.070 5.010 1.00 88.62 173 PHE A O 1
ATOM 1422 N N . ASN A 1 174 ? -9.390 -12.908 3.057 1.00 83.94 174 ASN A N 1
ATOM 1423 C CA . ASN A 1 174 ? -10.602 -12.350 3.638 1.00 83.94 174 ASN A CA 1
ATOM 1424 C C . ASN A 1 174 ? -11.267 -13.381 4.558 1.00 83.94 174 ASN A C 1
ATOM 1426 O O . ASN A 1 174 ? -11.689 -14.445 4.104 1.00 83.94 174 ASN A O 1
ATOM 1430 N N . PHE A 1 175 ? -11.374 -13.051 5.844 1.00 85.69 175 PHE A N 1
ATOM 1431 C CA . PHE A 1 175 ? -12.166 -13.804 6.825 1.00 85.69 175 PHE A CA 1
ATOM 1432 C C . PHE A 1 175 ? -13.439 -13.050 7.257 1.00 85.69 175 PHE A C 1
ATOM 1434 O O . PHE A 1 175 ? -14.332 -13.643 7.851 1.00 85.69 175 PHE A O 1
ATOM 1441 N N . GLU A 1 176 ? -13.530 -11.769 6.902 1.00 87.50 176 GLU A N 1
ATOM 1442 C CA . GLU A 1 176 ? -14.680 -10.868 7.029 1.00 87.50 176 GLU A CA 1
ATOM 1443 C C . GLU A 1 176 ? -14.800 -10.071 5.713 1.00 87.50 176 GLU A C 1
ATOM 1445 O O . GLU A 1 176 ? -13.858 -10.064 4.911 1.00 87.50 176 GLU A O 1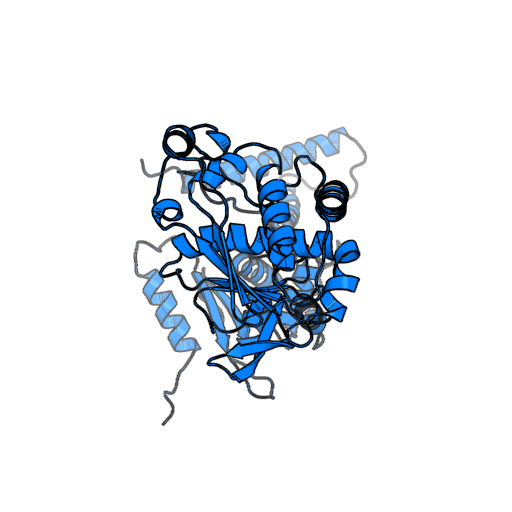
ATOM 1450 N N . ASN A 1 177 ? -15.926 -9.386 5.469 1.00 89.81 177 ASN A N 1
ATOM 1451 C CA . ASN A 1 177 ? -16.108 -8.594 4.237 1.00 89.81 177 ASN A CA 1
ATOM 1452 C C . ASN A 1 177 ? -15.077 -7.456 4.137 1.00 89.81 177 ASN A C 1
ATOM 1454 O O . ASN A 1 177 ? -14.624 -7.119 3.043 1.00 89.81 177 ASN A O 1
ATOM 1458 N N . TYR A 1 178 ? -14.691 -6.892 5.283 1.00 94.50 178 TYR A N 1
ATOM 1459 C CA . TYR A 1 178 ? -13.553 -5.993 5.433 1.00 94.50 178 TYR A CA 1
ATOM 1460 C C . TYR A 1 178 ? -12.972 -6.109 6.834 1.00 94.50 178 TYR A C 1
ATOM 1462 O O . TYR A 1 178 ? -13.717 -6.112 7.817 1.00 94.50 178 TYR A O 1
ATOM 1470 N N . ALA A 1 179 ? -11.646 -6.155 6.916 1.00 95.38 179 ALA A N 1
ATOM 1471 C CA . ALA A 1 179 ? -10.918 -6.182 8.170 1.00 95.38 179 ALA A CA 1
ATOM 1472 C C . ALA A 1 179 ? -9.541 -5.538 8.006 1.00 95.38 179 ALA A C 1
ATOM 1474 O O . ALA A 1 179 ? -8.809 -5.855 7.072 1.00 95.38 179 ALA A O 1
ATOM 1475 N N . ILE A 1 180 ? -9.182 -4.688 8.963 1.00 97.19 180 ILE A N 1
ATOM 1476 C CA . ILE A 1 180 ? -7.804 -4.254 9.210 1.00 97.19 180 ILE A CA 1
ATOM 1477 C C . ILE A 1 180 ? -7.503 -4.418 10.699 1.00 97.19 180 ILE A C 1
ATOM 1479 O O . ILE A 1 180 ? -8.417 -4.390 11.524 1.00 97.19 180 ILE A O 1
ATOM 1483 N N . CYS A 1 181 ? -6.236 -4.572 11.060 1.00 97.75 181 CYS A N 1
ATOM 1484 C CA . CYS A 1 181 ? -5.803 -4.710 12.445 1.00 97.75 181 CYS A CA 1
ATOM 1485 C C . CYS A 1 181 ? -4.833 -3.601 12.839 1.00 97.75 181 CYS A C 1
ATOM 1487 O O . CYS A 1 181 ? -3.911 -3.285 12.092 1.00 97.75 181 CYS A O 1
ATOM 1489 N N . LEU A 1 182 ? -5.013 -3.057 14.041 1.00 98.25 182 LEU A N 1
ATOM 1490 C CA . LEU A 1 182 ? -4.074 -2.166 14.706 1.00 98.25 182 LEU A CA 1
ATOM 1491 C C . LEU A 1 182 ? -3.319 -2.914 15.816 1.00 98.25 182 LEU A C 1
ATOM 1493 O O . LEU A 1 182 ? -3.927 -3.342 16.798 1.00 98.25 182 LEU A O 1
ATOM 1497 N N . GLU A 1 183 ? -1.990 -2.978 15.717 1.00 97.00 183 GLU A N 1
ATOM 1498 C CA . GLU A 1 183 ? -1.110 -3.530 16.763 1.00 97.00 183 GLU A CA 1
ATOM 1499 C C . GLU A 1 183 ? -0.365 -2.423 17.527 1.00 97.00 183 GLU A C 1
ATOM 1501 O O . GLU A 1 183 ? 0.852 -2.263 17.436 1.00 97.00 183 GLU A O 1
ATOM 1506 N N . ALA A 1 184 ? -1.114 -1.608 18.271 1.00 96.31 184 ALA A N 1
ATOM 1507 C CA . ALA A 1 184 ? -0.559 -0.544 19.122 1.00 96.31 184 ALA A CA 1
ATOM 1508 C C . ALA A 1 184 ? -0.649 -0.842 20.632 1.00 96.31 184 ALA A C 1
ATOM 1510 O O . ALA A 1 184 ? -0.186 -0.053 21.459 1.00 96.31 184 ALA A O 1
ATOM 1511 N N . PHE A 1 185 ? -1.260 -1.970 20.988 1.00 96.12 185 PHE A N 1
ATOM 1512 C CA . PHE A 1 185 ? -1.569 -2.392 22.352 1.00 96.12 185 PHE A CA 1
ATOM 1513 C C . PHE A 1 185 ? -0.986 -3.788 22.607 1.00 96.12 185 PHE A C 1
ATOM 1515 O O . PHE A 1 185 ? -0.467 -4.427 21.695 1.00 96.12 185 PHE A O 1
ATOM 1522 N N . ASN A 1 186 ? -1.091 -4.293 23.839 1.00 95.88 186 ASN A N 1
ATOM 1523 C CA . ASN A 1 186 ? -0.674 -5.667 24.170 1.00 95.88 186 ASN A CA 1
ATOM 1524 C C . ASN A 1 186 ? -1.607 -6.742 23.573 1.00 95.88 186 ASN A C 1
ATOM 1526 O O . ASN A 1 186 ? -1.394 -7.933 23.787 1.00 95.88 186 ASN A O 1
ATOM 1530 N N . PHE A 1 187 ? -2.640 -6.311 22.854 1.00 95.81 187 PHE A N 1
ATOM 1531 C CA . PHE A 1 187 ? -3.621 -7.110 22.139 1.00 95.81 187 PHE A CA 1
ATOM 1532 C C . PHE A 1 187 ? -3.914 -6.430 20.785 1.00 95.81 187 PHE A C 1
ATOM 1534 O O . PHE A 1 187 ? -3.819 -5.201 20.687 1.00 95.81 187 PHE A O 1
ATOM 1541 N N . PRO A 1 188 ? -4.279 -7.183 19.737 1.00 97.44 188 PRO A N 1
ATOM 1542 C CA . PRO A 1 188 ? -4.706 -6.616 18.465 1.00 97.44 188 PRO A CA 1
ATOM 1543 C C . PRO A 1 188 ? -6.111 -6.010 18.554 1.00 97.44 188 PRO A C 1
ATOM 1545 O O . PRO A 1 188 ? -7.011 -6.581 19.179 1.00 97.44 188 PRO A O 1
ATOM 1548 N N . ILE A 1 189 ? -6.308 -4.872 17.881 1.00 98.06 189 ILE A N 1
ATOM 1549 C CA . ILE A 1 189 ? -7.635 -4.293 17.643 1.00 98.06 189 ILE A CA 1
ATOM 1550 C C . ILE A 1 189 ? -8.009 -4.501 16.180 1.00 98.06 189 ILE A C 1
ATOM 1552 O O . ILE A 1 189 ? -7.451 -3.852 15.296 1.00 98.06 189 ILE A O 1
ATOM 1556 N N . TRP A 1 190 ? -8.982 -5.369 15.933 1.00 97.75 190 TRP A N 1
ATOM 1557 C CA . TRP A 1 190 ? -9.564 -5.576 14.614 1.00 97.75 190 TRP A CA 1
ATOM 1558 C C . TRP A 1 190 ? -10.657 -4.552 14.355 1.00 97.75 190 TRP A C 1
ATOM 1560 O O . TRP A 1 190 ? -11.590 -4.416 15.137 1.00 97.75 190 TRP A O 1
ATOM 1570 N N . ILE A 1 191 ? -10.565 -3.839 13.242 1.00 97.81 191 ILE A N 1
ATOM 1571 C CA . ILE A 1 191 ? -11.593 -2.914 12.781 1.00 97.81 191 ILE A CA 1
ATOM 1572 C C . ILE A 1 191 ? -12.246 -3.552 11.566 1.00 97.81 191 ILE A C 1
ATOM 1574 O O . ILE A 1 191 ? -11.609 -3.710 10.521 1.00 97.81 191 ILE A O 1
ATOM 1578 N N . ILE A 1 192 ? -13.504 -3.953 11.727 1.00 96.38 192 ILE A N 1
ATOM 1579 C CA . ILE A 1 192 ? -14.203 -4.800 10.762 1.00 96.38 192 ILE A CA 1
ATOM 1580 C C . ILE A 1 192 ? -15.514 -4.174 10.299 1.00 96.38 192 ILE A C 1
ATOM 1582 O O . ILE A 1 192 ? -16.134 -3.375 11.004 1.00 96.38 192 ILE A O 1
ATOM 1586 N N . ASN A 1 193 ? -15.960 -4.576 9.115 1.00 95.50 193 ASN A N 1
ATOM 1587 C CA . ASN A 1 193 ? -17.280 -4.258 8.586 1.00 95.50 193 ASN A CA 1
ATOM 1588 C C . ASN A 1 193 ? -17.835 -5.469 7.829 1.00 95.50 193 ASN A C 1
ATOM 1590 O O . ASN A 1 193 ? -17.101 -6.166 7.128 1.00 95.50 193 ASN A O 1
ATOM 1594 N N . ARG A 1 194 ? -19.145 -5.694 7.966 1.00 92.75 194 ARG A N 1
ATOM 1595 C CA . ARG A 1 194 ? -19.872 -6.826 7.364 1.00 92.75 194 ARG A CA 1
ATOM 1596 C C . ARG A 1 194 ? -20.899 -6.408 6.307 1.00 92.75 194 ARG A C 1
ATOM 1598 O O . ARG A 1 194 ? -21.611 -7.259 5.793 1.00 92.75 194 ARG A O 1
ATOM 1605 N N . GLN A 1 195 ? -20.996 -5.113 6.006 1.00 92.62 195 GLN A N 1
ATOM 1606 C CA . GLN A 1 195 ? -21.962 -4.553 5.054 1.00 92.62 195 GLN A CA 1
ATOM 1607 C C . GLN A 1 195 ? -21.433 -4.526 3.618 1.00 92.62 195 GLN A C 1
ATOM 1609 O O . GLN A 1 195 ? -22.211 -4.350 2.693 1.00 92.62 195 GLN A O 1
ATOM 1614 N N . ILE A 1 196 ? -20.117 -4.644 3.418 1.00 90.19 196 ILE A N 1
ATOM 1615 C CA . ILE A 1 196 ? -19.517 -4.514 2.088 1.00 90.19 196 ILE A CA 1
ATOM 1616 C C . ILE A 1 196 ? -19.956 -5.651 1.174 1.00 90.19 196 ILE A C 1
ATOM 1618 O O . ILE A 1 196 ? -19.638 -6.814 1.420 1.00 90.19 196 ILE A O 1
ATOM 1622 N N . GLU A 1 197 ? -20.601 -5.281 0.074 1.00 88.12 197 GLU A N 1
ATOM 1623 C CA . GLU A 1 197 ? -20.962 -6.192 -1.015 1.00 88.12 197 GLU A CA 1
ATOM 1624 C C . GLU A 1 197 ? -20.155 -5.912 -2.293 1.00 88.12 197 GLU A C 1
ATOM 1626 O O . GLU A 1 197 ? -19.950 -6.806 -3.116 1.00 88.12 197 GLU A O 1
ATOM 1631 N N . ASP A 1 198 ? -19.638 -4.688 -2.450 1.00 87.38 198 ASP A N 1
ATOM 1632 C CA . ASP A 1 198 ? -18.890 -4.262 -3.631 1.00 87.38 198 ASP A CA 1
ATOM 1633 C C . ASP A 1 198 ? -17.687 -3.348 -3.316 1.00 87.38 198 ASP A C 1
ATOM 1635 O O . ASP A 1 198 ? -17.441 -2.917 -2.187 1.00 87.38 198 ASP A O 1
ATOM 1639 N N . LYS A 1 199 ? -16.908 -3.035 -4.361 1.00 84.12 199 LYS A N 1
ATOM 1640 C CA . LYS A 1 199 ? -15.699 -2.206 -4.246 1.00 84.12 199 LYS A CA 1
ATOM 1641 C C . LYS A 1 199 ? -15.976 -0.744 -3.883 1.00 84.12 199 LYS A C 1
ATOM 1643 O O . LYS A 1 199 ? -15.101 -0.121 -3.291 1.00 84.12 199 LYS A O 1
ATOM 1648 N N . LYS A 1 200 ? -17.130 -0.175 -4.253 1.00 82.88 200 LYS A N 1
ATOM 1649 C CA . LYS A 1 200 ? -17.471 1.214 -3.910 1.00 82.88 200 LYS A CA 1
ATOM 1650 C C . LYS A 1 200 ? -17.725 1.326 -2.410 1.00 82.88 200 LYS A C 1
ATOM 1652 O O . LYS A 1 200 ? -17.130 2.184 -1.762 1.00 82.88 200 LYS A O 1
ATOM 1657 N N . MET A 1 201 ? -18.516 0.410 -1.847 1.00 88.38 201 MET A N 1
ATOM 1658 C CA . MET A 1 201 ? -18.767 0.351 -0.402 1.00 88.38 201 MET A CA 1
ATOM 1659 C C . MET A 1 201 ? -17.466 0.205 0.394 1.00 88.38 201 MET A C 1
ATOM 1661 O O . MET A 1 201 ? -17.273 0.889 1.402 1.00 88.38 201 MET A O 1
ATOM 1665 N N . ALA A 1 202 ? -16.539 -0.626 -0.099 1.00 89.12 202 ALA A N 1
ATOM 1666 C CA . ALA A 1 202 ? -15.243 -0.845 0.538 1.00 89.12 202 ALA A CA 1
ATOM 1667 C C . ALA A 1 202 ? -14.420 0.445 0.702 1.00 89.12 202 ALA A C 1
ATOM 1669 O O . ALA A 1 202 ? -13.763 0.612 1.725 1.00 89.12 202 ALA A O 1
ATOM 1670 N N . ILE A 1 203 ? -14.483 1.382 -0.255 1.00 87.56 203 ILE A N 1
ATOM 1671 C CA . ILE A 1 203 ? -13.766 2.667 -0.169 1.00 87.56 203 ILE A CA 1
ATOM 1672 C C . ILE A 1 203 ? -14.298 3.510 0.997 1.00 87.56 203 ILE A C 1
ATOM 1674 O O . ILE A 1 203 ? -13.512 4.046 1.779 1.00 87.56 203 ILE A O 1
ATOM 1678 N N . HIS A 1 204 ? -15.623 3.606 1.146 1.00 87.62 204 HIS A N 1
ATOM 1679 C CA . HIS A 1 204 ? -16.233 4.381 2.230 1.00 87.62 204 HIS A CA 1
ATOM 1680 C C . HIS A 1 204 ? -15.875 3.805 3.598 1.00 87.62 204 HIS A C 1
ATOM 1682 O O . HIS A 1 204 ? -15.410 4.537 4.470 1.00 87.62 204 HIS A O 1
ATOM 1688 N N . VAL A 1 205 ? -16.028 2.491 3.769 1.00 93.31 205 VAL A N 1
ATOM 1689 C CA . VAL A 1 205 ? -15.659 1.801 5.012 1.00 93.31 205 VAL A CA 1
ATOM 1690 C C . VAL A 1 205 ? -14.177 1.967 5.321 1.00 93.31 205 VAL A C 1
ATOM 1692 O O . VAL A 1 205 ? -13.837 2.279 6.462 1.00 93.31 205 VAL A O 1
ATOM 1695 N N . ARG A 1 206 ? -13.302 1.816 4.316 1.00 93.31 206 ARG A N 1
ATOM 1696 C CA . ARG A 1 206 ? -11.853 1.967 4.477 1.00 93.31 206 ARG A CA 1
ATOM 1697 C C . ARG A 1 206 ? -11.487 3.319 5.074 1.00 93.31 206 ARG A C 1
ATOM 1699 O O . ARG A 1 206 ? -10.728 3.359 6.036 1.00 93.31 206 ARG A O 1
ATOM 1706 N N . ASN A 1 207 ? -12.076 4.404 4.571 1.00 92.12 207 ASN A N 1
ATOM 1707 C CA . ASN A 1 207 ? -11.796 5.754 5.068 1.00 92.12 207 ASN A CA 1
ATOM 1708 C C . ASN A 1 207 ? -12.097 5.896 6.570 1.00 92.12 207 ASN A C 1
ATOM 1710 O O . ASN A 1 207 ? -11.297 6.467 7.310 1.00 92.12 207 ASN A O 1
ATOM 1714 N N . PHE A 1 208 ? -13.225 5.353 7.041 1.00 95.12 208 PHE A N 1
ATOM 1715 C CA . PHE A 1 208 ? -13.572 5.379 8.466 1.00 95.12 208 PHE A CA 1
ATOM 1716 C C . PHE A 1 208 ? -12.695 4.442 9.294 1.00 95.12 208 PHE A C 1
ATOM 1718 O O . PHE A 1 208 ? -12.214 4.836 10.358 1.00 95.12 208 PHE A O 1
ATOM 1725 N N . ALA A 1 209 ? -12.464 3.223 8.807 1.00 96.50 209 ALA A N 1
ATOM 1726 C CA . ALA A 1 209 ? -11.657 2.231 9.499 1.00 96.50 209 ALA A CA 1
ATOM 1727 C C . ALA A 1 209 ? -10.220 2.716 9.704 1.00 96.50 209 ALA A C 1
ATOM 1729 O O . ALA A 1 209 ? -9.721 2.699 10.827 1.00 96.50 209 ALA A O 1
ATOM 1730 N N . GLU A 1 210 ? -9.578 3.220 8.649 1.00 96.00 210 GLU A N 1
ATOM 1731 C CA . GLU A 1 210 ? -8.217 3.751 8.719 1.00 96.00 210 GLU A CA 1
ATOM 1732 C C . GLU A 1 210 ? -8.127 5.000 9.590 1.00 96.00 210 GLU A C 1
ATOM 1734 O O . GLU A 1 210 ? -7.176 5.128 10.359 1.00 96.00 210 GLU A O 1
ATOM 1739 N N . ALA A 1 211 ? -9.118 5.896 9.534 1.00 96.19 211 ALA A N 1
ATOM 1740 C CA . ALA A 1 211 ? -9.151 7.066 10.405 1.00 96.19 211 ALA A CA 1
ATOM 1741 C C . ALA A 1 211 ? -9.247 6.669 11.885 1.00 96.19 211 ALA A C 1
ATOM 1743 O O . ALA A 1 211 ? -8.492 7.190 12.706 1.00 96.19 211 ALA A O 1
ATOM 1744 N N . ILE A 1 212 ? -10.129 5.725 12.231 1.00 97.62 212 ILE A N 1
ATOM 1745 C CA . ILE A 1 212 ? -10.241 5.196 13.598 1.00 97.62 212 ILE A CA 1
ATOM 1746 C C . ILE A 1 212 ? -8.918 4.552 14.023 1.00 97.62 212 ILE A C 1
ATOM 1748 O O . ILE A 1 212 ? -8.394 4.883 15.087 1.00 97.62 212 ILE A O 1
ATOM 1752 N N . ALA A 1 213 ? -8.343 3.687 13.184 1.00 97.75 213 ALA A N 1
ATOM 1753 C CA . ALA A 1 213 ? -7.095 2.992 13.482 1.00 97.75 213 ALA A CA 1
ATOM 1754 C C . ALA A 1 213 ? -5.930 3.970 13.701 1.00 97.75 213 ALA A C 1
ATOM 1756 O O . ALA A 1 213 ? -5.196 3.879 14.686 1.00 97.75 213 ALA A O 1
ATOM 1757 N N . PHE A 1 214 ? -5.793 4.951 12.808 1.00 97.06 214 PHE A N 1
ATOM 1758 C CA . PHE A 1 214 ? -4.763 5.978 12.874 1.00 97.06 214 PHE A CA 1
ATOM 1759 C C . PHE A 1 214 ? -4.874 6.815 14.147 1.00 97.06 214 PHE A C 1
ATOM 1761 O O . PHE A 1 214 ? -3.880 7.030 14.844 1.00 97.06 214 PHE A O 1
ATOM 1768 N N . TRP A 1 215 ? -6.076 7.279 14.489 1.00 97.50 215 TRP A N 1
ATOM 1769 C CA . TRP A 1 215 ? -6.250 8.107 15.675 1.00 97.50 215 TRP A CA 1
ATOM 1770 C C . TRP A 1 215 ? -6.132 7.312 16.973 1.00 97.50 215 TRP A C 1
ATOM 1772 O O . TRP A 1 215 ? -5.553 7.829 17.927 1.00 97.50 215 TRP A O 1
ATOM 1782 N N . LEU A 1 216 ? -6.576 6.051 17.010 1.00 97.62 216 LEU A N 1
ATOM 1783 C CA . LEU A 1 216 ? -6.293 5.150 18.132 1.00 97.62 216 LEU A CA 1
ATOM 1784 C C . LEU A 1 216 ? -4.788 4.937 18.311 1.00 97.62 216 LEU A C 1
ATOM 1786 O O . LEU A 1 216 ? -4.299 5.008 19.437 1.00 97.62 216 LEU A O 1
ATOM 1790 N N . TYR A 1 217 ? -4.037 4.762 17.220 1.00 97.75 217 TYR A N 1
ATOM 1791 C CA . TYR A 1 217 ? -2.579 4.693 17.279 1.00 97.75 217 TYR A CA 1
ATOM 1792 C C . TYR A 1 217 ? -1.977 5.968 17.884 1.00 97.75 217 TYR A C 1
ATOM 1794 O O . TYR A 1 217 ? -1.163 5.888 18.803 1.00 97.75 217 TYR A O 1
ATOM 1802 N N . LYS A 1 218 ? -2.406 7.157 17.444 1.00 96.81 218 LYS A N 1
ATOM 1803 C CA . LYS A 1 218 ? -1.926 8.431 18.013 1.00 96.81 218 LYS A CA 1
ATOM 1804 C C . LYS A 1 218 ? -2.318 8.629 19.479 1.00 96.81 218 LYS A C 1
ATOM 1806 O O . LYS A 1 218 ? -1.553 9.234 20.227 1.00 96.81 218 LYS A O 1
ATOM 1811 N N . LEU A 1 219 ? -3.470 8.110 19.896 1.00 97.06 219 LEU A N 1
ATOM 1812 C CA . LEU A 1 219 ? -3.940 8.144 21.284 1.00 97.06 219 LEU A CA 1
ATOM 1813 C C . LEU A 1 219 ? -3.258 7.102 22.179 1.00 97.06 219 LEU A C 1
ATOM 1815 O O . LEU A 1 219 ? -3.227 7.289 23.398 1.00 97.06 219 LEU A O 1
ATOM 1819 N N . SER A 1 220 ? -2.697 6.035 21.599 1.00 96.25 220 SER A N 1
ATOM 1820 C CA . SER A 1 220 ? -2.131 4.897 22.334 1.00 96.25 220 SER A CA 1
ATOM 1821 C C . SER A 1 220 ? -1.191 5.293 23.485 1.00 96.25 220 SER A C 1
ATOM 1823 O O . SER A 1 220 ? -1.408 4.789 24.586 1.00 96.25 220 SER A O 1
ATOM 1825 N N . PRO A 1 221 ? -0.265 6.277 23.377 1.00 95.25 221 PRO A N 1
ATOM 1826 C CA . PRO A 1 221 ? 0.622 6.610 24.497 1.00 95.25 221 PRO A CA 1
ATOM 1827 C C . PRO A 1 221 ? -0.106 7.043 25.779 1.00 95.25 221 PRO A C 1
ATOM 1829 O O . PRO A 1 221 ? 0.470 6.975 26.861 1.00 95.25 221 PRO A O 1
ATOM 1832 N N . GLN A 1 222 ? -1.356 7.501 25.670 1.00 94.06 222 GLN A N 1
ATOM 1833 C CA . GLN A 1 222 ? -2.147 8.003 26.792 1.00 94.06 222 GLN A CA 1
ATOM 1834 C C . GLN A 1 222 ? -3.184 6.995 27.295 1.00 94.06 222 GLN A C 1
ATOM 1836 O O . GLN A 1 222 ? -3.525 7.016 28.475 1.00 94.06 222 GLN A O 1
ATOM 1841 N N . ILE A 1 223 ? -3.679 6.113 26.420 1.00 94.38 223 ILE A N 1
ATOM 1842 C CA . ILE A 1 223 ? -4.756 5.166 26.754 1.00 94.38 223 ILE A CA 1
ATOM 1843 C C . ILE A 1 223 ? -4.266 3.721 26.927 1.00 94.38 223 ILE A C 1
ATOM 1845 O O . ILE A 1 223 ? -4.965 2.922 27.551 1.00 94.38 223 ILE A O 1
ATOM 1849 N N . SER A 1 224 ? -3.059 3.376 26.453 1.00 94.38 224 SER A N 1
ATOM 1850 C CA . SER A 1 224 ? -2.551 1.996 26.472 1.00 94.38 224 SER A CA 1
ATOM 1851 C C . SER A 1 224 ? -2.462 1.400 27.871 1.00 94.38 224 SER A C 1
ATOM 1853 O O . SER A 1 224 ? -2.768 0.226 28.029 1.00 94.38 224 SER A O 1
ATOM 1855 N N . ALA A 1 225 ? -2.098 2.172 28.901 1.00 93.25 225 ALA A N 1
ATOM 1856 C CA . ALA A 1 225 ? -2.040 1.654 30.273 1.00 93.25 225 ALA A CA 1
ATOM 1857 C C . ALA A 1 225 ? -3.411 1.139 30.752 1.00 93.25 225 ALA A C 1
ATOM 1859 O O . ALA A 1 225 ? -3.510 0.034 31.291 1.00 93.25 225 ALA A O 1
ATOM 1860 N N . THR A 1 226 ? -4.469 1.915 30.504 1.00 93.81 226 THR A N 1
ATOM 1861 C CA . THR A 1 226 ? -5.848 1.542 30.841 1.00 93.81 226 THR A CA 1
ATOM 1862 C C . THR A 1 226 ? -6.328 0.383 29.974 1.00 93.81 226 THR A C 1
ATOM 1864 O O . THR A 1 226 ? -6.926 -0.553 30.487 1.00 93.81 226 THR A O 1
ATOM 1867 N N . PHE A 1 227 ? -6.053 0.405 28.671 1.00 94.94 227 PHE A N 1
ATOM 1868 C CA . PHE A 1 227 ? -6.548 -0.620 27.750 1.00 94.94 227 PHE A CA 1
ATOM 1869 C C . PHE A 1 227 ? -5.858 -1.969 27.987 1.00 94.94 227 PHE A C 1
ATOM 1871 O O . PHE A 1 227 ? -6.530 -2.979 28.175 1.00 94.94 227 PHE A O 1
ATOM 1878 N N . ASN A 1 228 ? -4.525 -1.980 28.084 1.00 94.75 228 ASN A N 1
ATOM 1879 C CA . ASN A 1 228 ? -3.721 -3.192 28.279 1.00 94.75 228 ASN A CA 1
ATOM 1880 C C . ASN A 1 228 ? -3.990 -3.900 29.614 1.00 94.75 228 ASN A C 1
ATOM 1882 O O . ASN A 1 228 ? -3.675 -5.078 29.746 1.00 94.75 228 ASN A O 1
ATOM 1886 N N . SER A 1 229 ? -4.519 -3.187 30.613 1.00 92.38 229 SER A N 1
ATOM 1887 C CA . SER A 1 229 ? -4.849 -3.771 31.920 1.00 92.38 229 SER A CA 1
ATOM 1888 C C . SER A 1 229 ? -6.223 -4.448 31.939 1.00 92.38 229 SER A C 1
ATOM 1890 O O . SER A 1 229 ? -6.471 -5.272 32.813 1.00 92.38 229 SER A O 1
ATOM 1892 N N . ASN A 1 230 ? -7.109 -4.096 31.000 1.00 92.06 230 ASN A N 1
ATOM 1893 C CA . ASN A 1 230 ? -8.519 -4.494 31.018 1.00 92.06 230 ASN A CA 1
ATOM 1894 C C . ASN A 1 230 ? -8.922 -5.383 29.830 1.00 92.06 230 ASN A C 1
ATOM 1896 O O . ASN A 1 230 ? -9.954 -6.042 29.890 1.00 92.06 230 ASN A O 1
ATOM 1900 N N . ILE A 1 231 ? -8.111 -5.433 28.770 1.00 92.25 231 ILE A N 1
ATOM 1901 C CA . ILE A 1 231 ? -8.345 -6.263 27.583 1.00 92.25 231 ILE A CA 1
ATOM 1902 C C . ILE A 1 231 ? -7.143 -7.197 27.397 1.00 92.25 231 ILE A C 1
ATOM 1904 O O . ILE A 1 231 ? -6.003 -6.737 27.345 1.00 92.25 231 ILE A O 1
ATOM 1908 N N . SER A 1 232 ? -7.388 -8.509 27.322 1.00 83.44 232 SER A N 1
ATOM 1909 C CA . SER A 1 232 ? -6.328 -9.528 27.402 1.00 83.44 232 SER A CA 1
ATOM 1910 C C . SER A 1 232 ? -5.971 -10.228 26.090 1.00 83.44 232 SER A C 1
ATOM 1912 O O . SER A 1 232 ? -4.817 -10.604 25.920 1.00 83.44 232 SER A O 1
ATOM 1914 N N . ASP A 1 233 ? -6.934 -10.464 25.194 1.00 91.38 233 ASP A N 1
ATOM 1915 C CA . ASP A 1 233 ? -6.724 -11.313 24.011 1.00 91.38 233 ASP A CA 1
ATOM 1916 C C . ASP A 1 233 ? -6.708 -10.518 22.708 1.00 91.38 233 ASP A C 1
ATOM 1918 O O . ASP A 1 233 ? -5.679 -10.429 22.054 1.00 91.38 233 ASP A O 1
ATOM 1922 N N . PHE A 1 234 ? -7.861 -9.979 22.324 1.00 94.62 234 PHE A N 1
ATOM 1923 C CA . PHE A 1 234 ? -8.097 -9.167 21.134 1.00 94.62 234 PHE A CA 1
ATOM 1924 C C . PHE A 1 234 ? -9.332 -8.301 21.399 1.00 94.62 234 PHE A C 1
ATOM 1926 O O . PHE A 1 234 ? -10.113 -8.595 22.313 1.00 94.62 234 PHE A O 1
ATOM 1933 N N . PHE A 1 235 ? -9.522 -7.263 20.592 1.00 96.62 235 PHE A N 1
ATOM 1934 C CA . PHE A 1 235 ? -10.729 -6.444 20.614 1.00 96.62 235 PHE A CA 1
ATOM 1935 C C . PHE A 1 235 ? -11.216 -6.176 19.194 1.00 96.62 235 PHE A C 1
ATOM 1937 O O . PHE A 1 235 ? -10.408 -5.972 18.292 1.00 96.62 235 PHE A O 1
ATOM 1944 N N . GLU A 1 236 ? -12.527 -6.154 18.989 1.00 96.56 236 GLU A N 1
ATOM 1945 C CA . GLU A 1 236 ? -13.147 -5.824 17.707 1.00 96.56 236 GLU A CA 1
ATOM 1946 C C . GLU A 1 236 ? -13.858 -4.473 17.787 1.00 96.56 236 GLU A C 1
ATOM 1948 O O . GLU A 1 236 ? -14.600 -4.195 18.726 1.00 96.56 236 GLU A O 1
ATOM 1953 N N . ILE A 1 237 ? -13.674 -3.640 16.768 1.00 97.94 237 ILE A N 1
ATOM 1954 C CA . ILE A 1 237 ? -14.492 -2.461 16.502 1.00 97.94 237 ILE A CA 1
ATOM 1955 C C . ILE A 1 237 ? -15.277 -2.741 15.222 1.00 97.94 237 ILE A C 1
ATOM 1957 O O . ILE A 1 237 ? -14.725 -2.719 14.120 1.00 97.94 237 ILE A O 1
ATOM 1961 N N . LYS A 1 238 ? -16.572 -3.020 15.368 1.00 97.25 238 LYS A N 1
ATOM 1962 C CA . LYS A 1 238 ? -17.494 -3.269 14.254 1.00 97.25 238 LYS A CA 1
ATOM 1963 C C . LYS A 1 238 ? -18.047 -1.941 13.758 1.00 97.25 238 LYS A C 1
ATOM 1965 O O . LYS A 1 238 ? -18.889 -1.337 14.416 1.00 97.25 238 LYS A O 1
ATOM 1970 N N . ILE A 1 239 ? -17.575 -1.476 12.607 1.00 96.94 239 ILE A N 1
ATOM 1971 C CA . ILE A 1 239 ? -18.088 -0.254 11.984 1.00 96.94 239 ILE A CA 1
ATOM 1972 C C . ILE A 1 239 ? -19.346 -0.597 11.198 1.00 96.94 239 ILE A C 1
ATOM 1974 O O . ILE A 1 239 ? -19.305 -1.446 10.310 1.00 96.94 239 ILE A O 1
ATOM 1978 N N . GLN A 1 240 ? -20.434 0.108 11.487 1.00 95.56 240 GLN A N 1
ATOM 1979 C CA . GLN A 1 240 ? -21.684 0.076 10.738 1.00 95.56 240 GLN A CA 1
ATOM 1980 C C . GLN A 1 240 ? -21.956 1.473 10.176 1.00 95.56 240 GLN A C 1
ATOM 1982 O O . GLN A 1 240 ? -22.052 2.452 10.916 1.00 95.56 240 GLN A O 1
ATOM 1987 N N . LEU A 1 241 ? -22.053 1.579 8.856 1.00 93.19 241 LEU A N 1
ATOM 1988 C CA . LEU A 1 241 ? -22.384 2.811 8.149 1.00 93.19 241 LEU A CA 1
ATOM 1989 C C . LEU A 1 241 ? -23.874 2.790 7.785 1.00 93.19 241 LEU A C 1
ATOM 1991 O O . LEU A 1 241 ? -24.377 1.791 7.274 1.00 93.19 241 LEU A O 1
ATOM 1995 N N . GLU A 1 242 ? -24.599 3.881 8.037 1.00 90.81 242 GLU A N 1
ATOM 1996 C CA . GLU A 1 242 ? -25.975 4.039 7.542 1.00 90.81 242 GLU A CA 1
ATOM 1997 C C . GLU A 1 242 ? -26.002 3.910 6.008 1.00 90.81 242 GLU A C 1
ATOM 1999 O O . GLU A 1 242 ? -25.215 4.565 5.337 1.00 90.81 242 GLU A O 1
ATOM 2004 N N . GLU A 1 243 ? -26.913 3.108 5.445 1.00 87.38 243 GLU A N 1
ATOM 2005 C CA . GLU A 1 243 ? -26.924 2.712 4.019 1.00 87.38 243 GLU A CA 1
ATOM 2006 C C . GLU A 1 243 ? -26.813 3.894 3.042 1.00 87.38 243 GLU A C 1
ATOM 2008 O O . GLU A 1 243 ? -26.086 3.842 2.053 1.00 87.38 243 GLU A O 1
ATOM 2013 N N . SER A 1 244 ? -27.440 5.020 3.388 1.00 85.38 244 SER A N 1
ATOM 2014 C CA . SER A 1 244 ? -27.354 6.277 2.635 1.00 85.38 244 SER A CA 1
ATOM 2015 C C . SER A 1 244 ? -25.938 6.852 2.450 1.00 85.38 244 SER A C 1
ATOM 2017 O O . SER A 1 244 ? -25.762 7.750 1.630 1.00 85.38 244 SER A O 1
ATOM 2019 N N . LEU A 1 245 ? -24.938 6.362 3.192 1.00 83.81 245 LEU A N 1
ATOM 2020 C CA . LEU A 1 245 ? -23.514 6.678 3.023 1.00 83.81 245 LEU A CA 1
ATOM 2021 C C . LEU A 1 245 ? -22.885 6.015 1.798 1.00 83.81 245 LEU A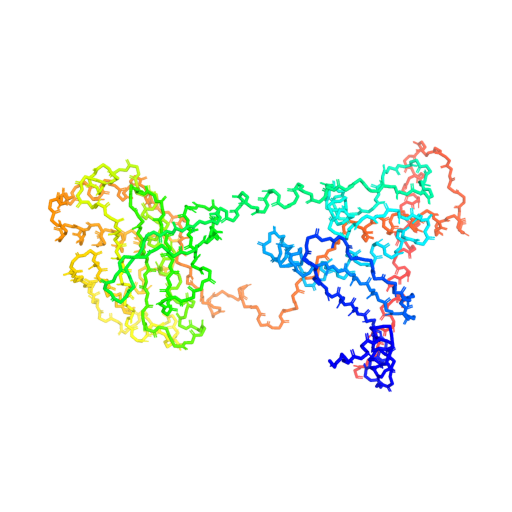 C 1
ATOM 2023 O O . LEU A 1 245 ? -21.845 6.479 1.338 1.00 83.81 245 LEU A O 1
ATOM 2027 N N . PHE A 1 246 ? -23.492 4.942 1.298 1.00 84.50 246 PHE A N 1
ATOM 2028 C CA . PHE A 1 246 ? -23.046 4.228 0.103 1.00 84.50 246 PHE A CA 1
ATOM 2029 C C . PHE A 1 246 ? -23.703 4.752 -1.178 1.00 84.50 246 PHE A C 1
ATOM 2031 O O . PHE A 1 246 ? -23.322 4.358 -2.279 1.00 84.50 246 PHE A O 1
ATOM 2038 N N . GLU A 1 247 ? -24.694 5.633 -1.047 1.00 81.44 247 GLU A N 1
ATOM 2039 C CA . GLU A 1 247 ? -25.380 6.248 -2.176 1.00 81.44 247 GLU A CA 1
ATOM 2040 C C . GLU A 1 247 ? -24.553 7.417 -2.731 1.00 81.44 247 GLU A C 1
ATOM 2042 O O . GLU A 1 247 ? -24.035 8.244 -1.976 1.00 81.44 247 GLU A O 1
ATOM 2047 N N . ASP A 1 248 ? -24.474 7.526 -4.062 1.00 71.06 248 ASP A N 1
ATOM 2048 C CA . ASP A 1 248 ? -23.830 8.648 -4.757 1.00 71.06 248 ASP A CA 1
ATOM 2049 C C . ASP A 1 248 ? -24.661 9.939 -4.541 1.00 71.06 248 ASP A C 1
ATOM 2051 O O . ASP A 1 248 ? -25.482 10.327 -5.376 1.00 71.06 248 ASP A O 1
ATOM 2055 N N . LYS A 1 249 ? -24.483 10.597 -3.386 1.00 70.81 249 LYS A N 1
ATOM 2056 C CA . LYS A 1 249 ? -25.168 11.847 -3.006 1.00 70.81 249 LYS A CA 1
ATOM 2057 C C . LYS A 1 249 ? -24.276 13.063 -3.165 1.00 70.81 249 LYS A C 1
ATOM 2059 O O . LYS A 1 249 ? -23.079 13.024 -2.887 1.00 70.81 249 LYS A O 1
ATOM 2064 N N . GLN A 1 250 ? -24.874 14.185 -3.561 1.00 68.12 250 GLN A N 1
ATOM 2065 C CA . GLN A 1 250 ? -24.131 15.434 -3.677 1.00 68.12 250 GLN A CA 1
ATOM 2066 C C . GLN A 1 250 ? -23.850 16.020 -2.292 1.00 68.12 250 GLN A C 1
ATOM 2068 O O . GLN A 1 250 ? -24.657 15.919 -1.366 1.00 68.12 250 GLN A O 1
ATOM 2073 N N . THR A 1 251 ? -22.723 16.722 -2.153 1.00 66.19 251 THR A N 1
ATOM 2074 C CA . THR A 1 251 ? -22.360 17.414 -0.905 1.00 66.19 251 THR A CA 1
ATOM 2075 C C . THR A 1 251 ? -23.425 18.419 -0.466 1.00 66.19 251 THR A C 1
ATOM 2077 O O . THR A 1 251 ? -23.592 18.659 0.728 1.00 66.19 251 THR A O 1
ATOM 2080 N N . LYS A 1 252 ? -24.178 18.988 -1.413 1.00 65.88 252 LYS A N 1
ATOM 2081 C CA . LYS A 1 252 ? -25.320 19.858 -1.121 1.00 65.88 252 LYS A CA 1
ATOM 2082 C C . LYS A 1 252 ? -26.451 19.111 -0.399 1.00 65.88 252 LYS A C 1
ATOM 2084 O O . LYS A 1 252 ? -26.934 19.597 0.621 1.00 65.88 252 LYS A O 1
ATOM 2089 N N . ASP A 1 253 ? -26.791 17.907 -0.858 1.00 66.06 253 ASP A N 1
ATOM 2090 C CA . ASP A 1 253 ? -27.847 17.075 -0.266 1.00 66.06 253 ASP A CA 1
ATOM 2091 C C . ASP A 1 253 ? -27.499 16.638 1.166 1.00 66.06 253 ASP A C 1
ATOM 2093 O O . ASP A 1 253 ? -28.376 16.534 2.023 1.00 66.06 253 ASP A O 1
ATOM 2097 N N . ILE A 1 254 ? -26.205 16.439 1.443 1.00 68.75 254 ILE A N 1
ATOM 2098 C CA . ILE A 1 254 ? -25.678 16.098 2.774 1.00 68.75 254 ILE A CA 1
ATOM 2099 C C . ILE A 1 254 ? -25.883 17.245 3.780 1.00 68.75 254 ILE A C 1
ATOM 2101 O O . ILE A 1 254 ? -26.236 17.008 4.940 1.00 68.75 254 ILE A O 1
ATOM 2105 N N . ILE A 1 255 ? -25.644 18.489 3.348 1.00 67.44 255 ILE A N 1
ATOM 2106 C CA . ILE A 1 255 ? -25.673 19.679 4.211 1.00 67.44 255 ILE A CA 1
ATOM 2107 C C . ILE A 1 255 ? -27.113 20.110 4.522 1.00 67.44 255 ILE A C 1
ATOM 2109 O O . ILE A 1 255 ? -27.388 20.541 5.640 1.00 67.44 255 ILE A O 1
ATOM 2113 N N . GLU A 1 256 ? -28.025 20.003 3.554 1.00 65.31 256 GLU A N 1
ATOM 2114 C CA . GLU A 1 256 ? -29.363 20.602 3.647 1.00 65.31 256 GLU A CA 1
ATOM 2115 C C . GLU A 1 256 ? -30.419 19.694 4.318 1.00 65.31 256 GLU A C 1
ATOM 2117 O O . GLU A 1 256 ? -31.414 20.220 4.809 1.00 65.31 256 GLU A O 1
ATOM 2122 N N . ASN A 1 257 ? -30.215 18.367 4.403 1.00 57.03 257 ASN A N 1
ATOM 2123 C CA . ASN A 1 257 ? -31.302 17.416 4.720 1.00 57.03 257 ASN A CA 1
ATOM 2124 C C . ASN A 1 257 ? -31.033 16.383 5.835 1.00 57.03 257 ASN A C 1
ATOM 2126 O O . ASN A 1 257 ? -31.773 15.405 5.940 1.00 57.03 257 ASN A O 1
ATOM 2130 N N . SER A 1 258 ? -30.011 16.548 6.680 1.00 61.94 258 SER A N 1
ATOM 2131 C CA . SER A 1 258 ? -29.718 15.552 7.724 1.00 61.94 258 SER A CA 1
ATOM 2132 C C . SER A 1 258 ? -30.120 16.004 9.136 1.00 61.94 258 SER A C 1
ATOM 2134 O O . SER A 1 258 ? -29.535 16.927 9.705 1.00 61.94 258 SER A O 1
ATOM 2136 N N . GLU A 1 259 ? -31.103 15.317 9.737 1.00 69.69 259 GLU A N 1
ATOM 2137 C CA . GLU A 1 259 ? -31.337 15.376 11.188 1.00 69.69 259 GLU A CA 1
ATOM 2138 C C . GLU A 1 259 ? -30.040 15.024 11.925 1.00 69.69 259 GLU A C 1
ATOM 2140 O O . GLU A 1 259 ? -29.357 14.070 11.553 1.00 69.69 259 GLU A O 1
ATOM 2145 N N . ASP A 1 260 ? -29.677 15.774 12.970 1.00 79.00 260 ASP A N 1
ATOM 2146 C CA . ASP A 1 260 ? -28.410 15.582 13.686 1.00 79.00 260 ASP A CA 1
ATOM 2147 C C . ASP A 1 260 ? -28.437 14.351 14.611 1.00 79.00 260 ASP A C 1
ATOM 2149 O O . ASP A 1 260 ? -28.462 14.454 15.837 1.00 79.00 260 ASP A O 1
ATOM 2153 N N . LYS A 1 261 ? -28.463 13.157 14.009 1.00 86.06 261 LYS A N 1
ATOM 2154 C CA . LYS A 1 261 ? -28.359 11.876 14.718 1.00 86.06 261 LYS A CA 1
ATOM 2155 C C . LYS A 1 261 ? -26.980 11.741 15.368 1.00 86.06 261 LYS A C 1
ATOM 2157 O O . LYS A 1 261 ? -25.973 12.101 14.761 1.00 86.06 261 LYS A O 1
ATOM 2162 N N . GLN A 1 262 ? -26.930 11.200 16.585 1.00 91.56 262 GLN A N 1
ATOM 2163 C CA . GLN A 1 262 ? -25.681 10.899 17.293 1.00 91.56 262 GLN A CA 1
ATOM 2164 C C . GLN A 1 262 ? -25.135 9.519 16.909 1.00 91.56 262 GLN A C 1
ATOM 2166 O O . GLN A 1 262 ? -25.887 8.655 16.461 1.00 91.56 262 GLN A O 1
ATOM 2171 N N . TYR A 1 263 ? -23.833 9.308 17.119 1.00 94.25 263 TYR A N 1
ATOM 2172 C CA . TYR A 1 263 ? -23.239 7.970 17.069 1.00 94.25 263 TYR A CA 1
ATOM 2173 C C . TYR A 1 263 ? -23.915 7.067 18.106 1.00 94.25 263 TYR A C 1
ATOM 2175 O O . TYR A 1 263 ? -24.186 7.511 19.225 1.00 94.25 263 TYR A O 1
ATOM 2183 N N . THR A 1 264 ? -24.166 5.807 17.754 1.00 95.94 264 THR A N 1
ATOM 2184 C CA . THR A 1 264 ? -24.666 4.811 18.714 1.00 95.94 264 THR A CA 1
ATOM 2185 C C . THR A 1 264 ? -23.690 3.656 18.833 1.00 95.94 264 THR A C 1
ATOM 2187 O O . THR A 1 264 ? -22.981 3.330 17.880 1.00 95.94 264 THR A O 1
ATOM 2190 N N . PHE A 1 265 ? -23.640 3.072 20.028 1.00 96.81 265 PHE A N 1
ATOM 2191 C CA . PHE A 1 265 ? -22.656 2.064 20.389 1.00 96.81 265 PHE A CA 1
ATOM 2192 C C . PHE A 1 265 ? -23.331 0.879 21.063 1.00 96.81 265 PHE A C 1
ATOM 2194 O O . PHE A 1 265 ? -24.251 1.067 21.861 1.00 96.81 265 PHE A O 1
ATOM 2201 N N . ASN A 1 266 ? -22.847 -0.322 20.768 1.00 96.75 266 ASN A N 1
ATOM 2202 C CA . ASN A 1 266 ? -23.283 -1.549 21.419 1.00 96.75 266 ASN A CA 1
ATOM 2203 C C . ASN A 1 266 ? -22.064 -2.423 21.728 1.00 96.75 266 ASN A C 1
ATOM 2205 O O . ASN A 1 266 ? -21.236 -2.644 20.848 1.00 96.75 266 ASN A O 1
ATOM 2209 N N . LEU A 1 267 ? -21.946 -2.908 22.963 1.00 95.81 267 LEU A N 1
ATOM 2210 C CA . LEU A 1 267 ? -20.863 -3.805 23.366 1.00 95.81 267 LEU A CA 1
ATOM 2211 C C . LEU A 1 267 ? -21.395 -5.237 23.451 1.00 95.81 267 LEU A C 1
ATOM 2213 O O . LEU A 1 267 ? -22.351 -5.499 24.178 1.00 95.81 267 LEU A O 1
ATOM 2217 N N . ASP A 1 268 ? -20.741 -6.153 22.746 1.00 92.06 268 ASP A N 1
ATOM 2218 C CA . ASP A 1 268 ? -21.001 -7.590 22.798 1.00 92.06 268 ASP A CA 1
ATOM 2219 C C . ASP A 1 268 ? -19.678 -8.336 23.023 1.00 92.06 268 ASP A C 1
ATOM 2221 O O . ASP A 1 268 ? -18.852 -8.467 22.117 1.00 92.06 268 ASP A O 1
ATOM 2225 N N . GLY A 1 269 ? -19.426 -8.755 24.265 1.00 88.81 269 GLY A N 1
ATOM 2226 C CA . GLY A 1 269 ? -18.150 -9.356 24.662 1.00 88.81 269 GLY A CA 1
ATOM 2227 C C . GLY A 1 269 ? -16.957 -8.430 24.384 1.00 88.81 269 GLY A C 1
ATOM 2228 O O . GLY A 1 269 ? -16.924 -7.294 24.850 1.00 88.81 269 GLY A O 1
ATOM 2229 N N . ASN A 1 270 ? -15.990 -8.911 23.597 1.00 91.62 270 ASN A N 1
ATOM 2230 C CA . ASN A 1 270 ? -14.804 -8.147 23.181 1.00 91.62 270 ASN A CA 1
ATOM 2231 C C . ASN A 1 270 ? -15.025 -7.338 21.891 1.00 91.62 270 ASN A C 1
ATOM 2233 O O . ASN A 1 270 ? -14.063 -6.977 21.217 1.00 91.62 270 ASN A O 1
ATOM 2237 N N . SER A 1 271 ? -16.277 -7.080 21.514 1.00 94.44 271 SER A N 1
ATOM 2238 C CA . SER A 1 271 ? -16.626 -6.373 20.288 1.00 94.44 271 SER A CA 1
ATOM 2239 C C . SER A 1 271 ? -17.465 -5.136 20.581 1.00 94.44 271 SER A C 1
ATOM 2241 O O . SER A 1 271 ? -18.603 -5.246 21.032 1.00 94.44 271 SER A O 1
ATOM 2243 N N . LEU A 1 272 ? -16.956 -3.963 20.214 1.00 97.06 272 LEU A N 1
ATOM 2244 C CA . LEU A 1 272 ? -17.685 -2.701 20.227 1.00 97.06 272 LEU A CA 1
ATOM 2245 C C . LEU A 1 272 ? -18.210 -2.376 18.827 1.00 97.06 272 LEU A C 1
ATOM 2247 O O . LEU A 1 272 ? -17.445 -2.101 17.907 1.00 97.06 272 LEU A O 1
ATOM 2251 N N . GLU A 1 273 ? -19.523 -2.368 18.662 1.00 97.75 273 GLU A N 1
ATOM 2252 C CA . GLU A 1 273 ? -20.168 -1.874 17.452 1.00 97.75 273 GLU A CA 1
ATOM 2253 C C . GLU A 1 273 ? -20.346 -0.356 17.519 1.00 97.75 273 GLU A C 1
ATOM 2255 O O . GLU A 1 273 ? -20.809 0.172 18.531 1.00 97.75 273 GLU A O 1
ATOM 2260 N N . ILE A 1 274 ? -19.991 0.337 16.436 1.00 97.56 274 ILE A N 1
ATOM 2261 C CA . ILE A 1 274 ? -20.220 1.767 16.227 1.00 97.56 274 ILE A CA 1
ATOM 2262 C C . ILE A 1 274 ? -21.093 1.962 14.990 1.00 97.56 274 ILE A C 1
ATOM 2264 O O . ILE A 1 274 ? -20.702 1.615 13.877 1.00 97.56 274 ILE A O 1
ATOM 2268 N N . ASN A 1 275 ? -22.249 2.590 15.180 1.00 96.38 275 ASN A N 1
ATOM 2269 C CA . ASN A 1 275 ? -23.105 3.030 14.086 1.00 96.38 275 ASN A CA 1
ATOM 2270 C C . ASN A 1 275 ? -22.806 4.497 13.758 1.00 96.38 275 ASN A C 1
ATOM 2272 O O . ASN A 1 275 ? -22.994 5.385 14.600 1.00 96.38 275 ASN A O 1
ATOM 2276 N N . ILE A 1 276 ? -22.351 4.747 12.531 1.00 94.44 276 ILE A N 1
ATOM 2277 C CA . ILE A 1 276 ? -22.031 6.071 11.997 1.00 94.44 276 ILE A CA 1
ATOM 2278 C C . ILE A 1 276 ? -23.206 6.533 11.126 1.00 94.44 276 ILE A C 1
ATOM 2280 O O . ILE A 1 276 ? -23.396 6.009 10.023 1.00 94.44 276 ILE A O 1
ATOM 2284 N N . PRO A 1 277 ? -24.011 7.501 11.598 1.00 92.12 277 PRO A N 1
ATOM 2285 C CA . PRO A 1 277 ? -25.131 7.999 10.821 1.00 92.12 277 PRO A CA 1
ATOM 2286 C C . PRO A 1 277 ? -24.657 8.930 9.702 1.00 92.12 277 PRO A C 1
ATOM 2288 O O . PRO A 1 277 ? -23.663 9.651 9.832 1.00 92.12 277 PRO A O 1
ATOM 2291 N N . PHE A 1 278 ? -25.427 8.979 8.620 1.00 87.38 278 PHE A N 1
ATOM 2292 C CA . PHE A 1 278 ? -25.161 9.815 7.448 1.00 87.38 278 PHE A CA 1
ATOM 2293 C C . PHE A 1 278 ? -25.040 11.302 7.794 1.00 87.38 278 PHE A C 1
ATOM 2295 O O . PHE A 1 278 ? -24.219 12.025 7.229 1.00 87.38 278 PHE A O 1
ATOM 2302 N N . SER A 1 279 ? -25.798 11.753 8.796 1.00 87.75 279 SER A N 1
ATOM 2303 C CA . SER A 1 279 ? -25.770 13.129 9.298 1.00 87.75 279 SER A CA 1
ATOM 2304 C C . SER A 1 279 ? -24.403 13.595 9.787 1.00 87.75 279 SER A C 1
ATOM 2306 O O . SER A 1 279 ? -24.139 14.798 9.789 1.00 87.75 279 SER A O 1
ATOM 2308 N N . LYS A 1 280 ? -23.514 12.675 10.184 1.00 89.50 280 LYS A N 1
ATOM 2309 C CA . LYS A 1 280 ? -22.170 13.019 10.654 1.00 89.50 280 LYS A CA 1
ATOM 2310 C C . LYS A 1 280 ? -21.208 13.341 9.519 1.00 89.50 280 LYS A C 1
ATOM 2312 O O . LYS A 1 280 ? -20.208 13.994 9.779 1.00 89.50 280 LYS A O 1
ATOM 2317 N N . ILE A 1 281 ? -21.522 13.032 8.258 1.00 87.50 281 ILE A N 1
ATOM 2318 C CA . ILE A 1 281 ? -20.654 13.384 7.117 1.00 87.50 281 ILE A CA 1
ATOM 2319 C C . ILE A 1 281 ? -20.356 14.877 7.059 1.00 87.50 281 ILE A C 1
ATOM 2321 O O . ILE A 1 281 ? -19.225 15.268 6.773 1.00 87.50 281 ILE A O 1
ATOM 2325 N N . LYS A 1 282 ? -21.332 15.719 7.415 1.00 86.44 282 LYS A N 1
ATOM 2326 C CA . LYS A 1 282 ? -21.161 17.175 7.437 1.00 86.44 282 LYS A CA 1
ATOM 2327 C C . LYS A 1 282 ? -20.008 17.637 8.337 1.00 86.44 282 LYS A C 1
ATOM 2329 O O . LYS A 1 282 ? -19.398 18.657 8.042 1.00 86.44 282 LYS A O 1
ATOM 2334 N N . THR A 1 283 ? -19.687 16.900 9.405 1.00 88.81 283 THR A N 1
ATOM 2335 C CA . THR A 1 283 ? -18.621 17.273 10.352 1.00 88.81 283 THR A CA 1
ATOM 2336 C C . THR A 1 283 ? -17.229 16.968 9.798 1.00 88.81 283 THR A C 1
ATOM 2338 O O . THR A 1 283 ? -16.241 17.561 10.237 1.00 88.81 283 THR A O 1
ATOM 2341 N N . PHE A 1 284 ? -17.154 16.090 8.793 1.00 89.50 284 PHE A N 1
ATOM 2342 C CA . PHE A 1 284 ? -15.940 15.778 8.049 1.00 89.50 284 PHE A CA 1
ATOM 2343 C C . PHE A 1 284 ? -15.751 16.681 6.821 1.00 89.50 284 PHE A C 1
ATOM 2345 O O . PHE A 1 284 ? -14.685 16.636 6.214 1.00 89.50 284 PHE A O 1
ATOM 2352 N N . ILE A 1 285 ? -16.712 17.540 6.466 1.00 85.69 285 ILE A N 1
ATOM 2353 C CA . ILE A 1 285 ? -16.535 18.524 5.388 1.00 85.69 285 ILE A CA 1
ATOM 2354 C C . ILE A 1 285 ? -15.614 19.655 5.865 1.00 85.69 285 ILE A C 1
ATOM 2356 O O . ILE A 1 285 ? -15.779 20.191 6.958 1.00 85.69 285 ILE A O 1
ATOM 2360 N N . GLY A 1 286 ? -14.673 20.061 5.011 1.00 84.00 286 GLY A N 1
ATOM 2361 C CA . GLY A 1 286 ? -13.756 21.172 5.266 1.00 84.00 286 GLY A CA 1
ATOM 2362 C C . GLY A 1 286 ? -12.312 20.729 5.487 1.00 84.00 286 GLY A C 1
ATOM 2363 O O . GLY A 1 286 ? -11.970 19.553 5.382 1.00 84.00 286 GLY A O 1
ATOM 2364 N N . ASN A 1 287 ? -11.448 21.702 5.771 1.00 86.56 287 ASN A N 1
ATOM 2365 C CA . ASN A 1 287 ? -9.998 21.513 5.859 1.00 86.56 287 ASN A CA 1
ATOM 2366 C C . ASN A 1 287 ? -9.492 21.134 7.260 1.00 86.56 287 ASN A C 1
ATOM 2368 O O . ASN A 1 287 ? -8.298 20.899 7.416 1.00 86.56 287 ASN A O 1
ATOM 2372 N N . THR A 1 288 ? -10.367 21.079 8.267 1.00 92.00 288 THR A N 1
ATOM 2373 C CA . THR A 1 288 ? -9.993 20.732 9.642 1.00 92.00 288 THR A CA 1
ATOM 2374 C C . THR A 1 288 ? -10.411 19.311 10.010 1.00 92.00 288 THR A C 1
ATOM 2376 O O . THR A 1 288 ? -11.306 18.723 9.400 1.00 92.00 288 THR A O 1
ATOM 2379 N N . ASN A 1 289 ? -9.784 18.764 11.048 1.00 94.62 289 ASN A N 1
ATOM 2380 C CA . ASN A 1 289 ? -10.082 17.452 11.623 1.00 94.62 289 ASN A CA 1
ATOM 2381 C C . ASN A 1 289 ? -11.170 17.472 12.720 1.00 94.62 289 ASN A C 1
ATOM 2383 O O . ASN A 1 289 ? -11.151 16.661 13.649 1.00 94.62 289 ASN A O 1
ATOM 2387 N N . SER A 1 290 ? -12.111 18.423 12.668 1.00 93.81 290 SER A N 1
ATOM 2388 C CA . SER A 1 290 ? -13.163 18.559 13.688 1.00 93.81 290 SER A CA 1
ATOM 2389 C C . SER A 1 290 ? -14.069 17.331 13.777 1.00 93.81 290 SER A C 1
ATOM 2391 O O . SER A 1 290 ? -14.379 16.892 14.884 1.00 93.81 290 SER A O 1
ATOM 2393 N N . GLY A 1 291 ? -14.454 16.760 12.630 1.00 94.12 291 GLY A N 1
ATOM 2394 C CA . GLY A 1 291 ? -15.278 15.553 12.567 1.00 94.12 291 GLY A CA 1
ATOM 2395 C C . GLY A 1 291 ? -14.572 14.338 13.159 1.00 94.12 291 GLY A C 1
ATOM 2396 O O . GLY A 1 291 ? -15.162 13.619 13.964 1.00 94.12 291 GLY A O 1
ATOM 2397 N N . GLU A 1 292 ? -13.280 14.150 12.859 1.00 95.94 292 GLU A N 1
ATOM 2398 C CA . GLU A 1 292 ? -12.495 13.080 13.479 1.00 95.94 292 GLU A CA 1
ATOM 2399 C C . GLU A 1 292 ? -12.365 13.266 14.993 1.00 95.94 292 GLU A C 1
ATOM 2401 O O . GLU A 1 292 ? -12.533 12.306 15.740 1.00 95.94 292 GLU A O 1
ATOM 2406 N N . ARG A 1 293 ? -12.139 14.495 15.474 1.00 96.75 293 ARG A N 1
ATOM 2407 C CA . ARG A 1 293 ? -12.099 14.783 16.918 1.00 96.75 293 ARG A CA 1
ATOM 2408 C C . ARG A 1 293 ? -13.419 14.433 17.605 1.00 96.75 293 ARG A C 1
ATOM 2410 O O . ARG A 1 293 ? -13.398 13.861 18.693 1.00 96.75 293 ARG A O 1
ATOM 2417 N N . GLU A 1 294 ? -14.555 14.756 16.990 1.00 95.81 294 GLU A N 1
ATOM 2418 C CA . GLU A 1 294 ? -15.882 14.402 17.506 1.00 95.81 294 GLU A CA 1
ATOM 2419 C C . GLU A 1 294 ? -16.094 12.881 17.537 1.00 95.81 294 GLU A C 1
ATOM 2421 O O . GLU A 1 294 ? -16.472 12.334 18.575 1.00 95.81 294 GLU A O 1
ATOM 2426 N N . MET A 1 295 ? -15.791 12.191 16.433 1.00 96.94 295 MET A N 1
ATOM 2427 C CA . MET A 1 295 ? -15.903 10.734 16.321 1.00 96.94 295 MET A CA 1
ATOM 2428 C C . MET A 1 295 ? -15.041 10.022 17.368 1.00 96.94 295 MET A C 1
ATOM 2430 O O . MET A 1 295 ? -15.516 9.127 18.064 1.00 96.94 295 MET A O 1
ATOM 2434 N N . MET A 1 296 ? -13.791 10.456 17.538 1.00 97.56 296 MET A N 1
ATOM 2435 C CA . MET A 1 296 ? -12.870 9.855 18.499 1.00 97.56 296 MET A CA 1
ATOM 2436 C C . MET A 1 296 ? -13.274 10.139 19.952 1.00 97.56 296 MET A C 1
ATOM 2438 O O . MET A 1 296 ? -13.131 9.255 20.791 1.00 97.56 296 MET A O 1
ATOM 2442 N N . ARG A 1 297 ? -13.854 11.310 20.268 1.00 97.19 297 ARG A N 1
ATOM 2443 C CA . ARG A 1 297 ? -14.458 11.567 21.594 1.00 97.19 297 ARG A CA 1
ATOM 2444 C C . ARG A 1 297 ? -15.606 10.606 21.883 1.00 97.19 297 ARG A C 1
ATOM 2446 O O . ARG A 1 297 ? -15.671 10.055 22.983 1.00 97.19 297 ARG A O 1
ATOM 2453 N N . ALA A 1 298 ? -16.487 10.392 20.905 1.00 96.81 298 ALA A N 1
ATOM 2454 C CA . ALA A 1 298 ? -17.606 9.467 21.041 1.00 96.81 298 ALA A CA 1
ATOM 2455 C C . ALA A 1 298 ? -17.105 8.026 21.233 1.00 96.81 298 ALA A C 1
ATOM 2457 O O . ALA A 1 298 ? -17.545 7.346 22.156 1.00 96.81 298 ALA A O 1
ATOM 2458 N N . LEU A 1 299 ? -16.114 7.603 20.440 1.00 97.38 299 LEU A N 1
ATOM 2459 C CA . LEU A 1 299 ? -15.512 6.273 20.534 1.00 97.38 299 LEU A CA 1
ATOM 2460 C C . LEU A 1 299 ? -14.807 6.042 21.882 1.00 97.38 299 LEU A C 1
ATOM 2462 O O . LEU A 1 299 ? -15.061 5.032 22.529 1.00 97.38 299 LEU A O 1
ATOM 2466 N N . LEU A 1 300 ? -13.971 6.978 22.352 1.00 96.81 300 LEU A N 1
ATOM 2467 C CA . LEU A 1 300 ? -13.338 6.880 23.676 1.00 96.81 300 LEU A CA 1
ATOM 2468 C C . LEU A 1 300 ? -14.370 6.847 24.808 1.00 96.81 300 LEU A C 1
ATOM 2470 O O . LEU A 1 300 ? -14.190 6.114 25.775 1.00 96.81 300 LEU A O 1
ATOM 2474 N N . SER A 1 301 ? -15.469 7.592 24.677 1.00 96.44 301 SER A N 1
ATOM 2475 C CA . SER A 1 301 ? -16.569 7.526 25.647 1.00 96.44 301 SER A CA 1
ATOM 2476 C C . SER A 1 301 ? -17.245 6.153 25.634 1.00 96.44 301 SER A C 1
ATOM 2478 O O . SER A 1 301 ? -17.604 5.642 26.690 1.00 96.44 301 SER A O 1
ATOM 2480 N N . ALA A 1 302 ? -17.383 5.530 24.461 1.00 96.38 302 ALA A N 1
ATOM 2481 C CA . ALA A 1 302 ? -17.967 4.201 24.319 1.00 96.38 302 ALA A CA 1
ATOM 2482 C C . ALA A 1 302 ? -17.085 3.088 24.904 1.00 96.38 302 ALA A C 1
ATOM 2484 O O . ALA A 1 302 ? -17.614 2.085 25.375 1.00 96.38 302 ALA A O 1
ATOM 2485 N N . PHE A 1 303 ? -15.764 3.276 24.972 1.00 95.44 303 PHE A N 1
ATOM 2486 C CA . PHE A 1 303 ? -14.879 2.341 25.675 1.00 95.44 303 PHE A CA 1
ATOM 2487 C C . PHE A 1 303 ? -15.172 2.237 27.180 1.00 95.44 303 PHE A C 1
ATOM 2489 O O . PHE A 1 303 ? -14.830 1.221 27.772 1.00 95.44 303 PHE A O 1
ATOM 2496 N N . ASN A 1 304 ? -15.874 3.200 27.790 1.00 94.88 304 ASN A N 1
ATOM 2497 C CA . ASN A 1 304 ? -16.364 3.068 29.171 1.00 94.88 304 ASN A CA 1
ATOM 2498 C C . ASN A 1 304 ? -17.456 1.996 29.340 1.00 94.88 304 ASN A C 1
ATOM 2500 O O . ASN A 1 304 ? -17.832 1.687 30.467 1.00 94.88 304 ASN A O 1
ATOM 2504 N N . LEU A 1 305 ? -17.996 1.448 28.243 1.00 93.44 305 LEU A N 1
ATOM 2505 C CA . LEU A 1 305 ? -18.870 0.274 28.291 1.00 93.44 305 LEU A CA 1
ATOM 2506 C C . LEU A 1 305 ? -18.083 -1.005 28.611 1.00 93.44 305 LEU A C 1
ATOM 2508 O O . LEU A 1 305 ? -18.668 -1.962 29.114 1.00 93.44 305 LEU A O 1
ATOM 2512 N N . VAL A 1 306 ? -16.779 -1.033 28.312 1.00 93.06 306 VAL A N 1
ATOM 2513 C CA . VAL A 1 306 ? -15.902 -2.173 28.592 1.00 93.06 306 VAL A CA 1
ATOM 2514 C C . VAL A 1 306 ? -15.624 -2.230 30.089 1.00 93.06 306 VAL A C 1
ATOM 2516 O O . VAL A 1 306 ? -15.314 -1.218 30.721 1.00 93.06 306 VAL A O 1
ATOM 2519 N N . GLU A 1 307 ? -15.723 -3.429 30.661 1.00 87.81 307 GLU A N 1
ATOM 2520 C CA . GLU A 1 307 ? -15.527 -3.637 32.091 1.00 87.81 307 GLU A CA 1
ATOM 2521 C C . GLU A 1 307 ? -14.167 -3.082 32.549 1.00 87.81 307 GLU A C 1
ATOM 2523 O O . GLU A 1 307 ? -13.138 -3.296 31.908 1.00 87.81 307 GLU A O 1
ATOM 2528 N N . ASN A 1 308 ? -14.164 -2.358 33.673 1.00 88.81 308 ASN A N 1
ATOM 2529 C CA . ASN A 1 308 ? -12.973 -1.779 34.308 1.00 88.81 308 ASN A CA 1
ATOM 2530 C C . ASN A 1 308 ? -12.236 -0.678 33.511 1.00 88.81 308 ASN A C 1
ATOM 2532 O O . ASN A 1 308 ? -11.210 -0.169 33.975 1.00 88.81 308 ASN A O 1
ATOM 2536 N N . ILE A 1 309 ? -12.778 -0.222 32.377 1.00 92.56 309 ILE A N 1
ATOM 2537 C CA . ILE A 1 309 ? -12.332 1.009 31.715 1.00 92.56 309 ILE A CA 1
ATOM 2538 C C . ILE A 1 309 ? -13.152 2.192 32.243 1.00 92.56 309 ILE A C 1
ATOM 2540 O O . ILE A 1 309 ? -14.377 2.205 32.173 1.00 92.56 309 ILE A O 1
ATOM 2544 N N . ASN A 1 310 ? -12.467 3.208 32.776 1.00 92.00 310 ASN A N 1
ATOM 2545 C CA . ASN A 1 310 ? -13.099 4.444 33.239 1.00 92.00 310 ASN A CA 1
ATOM 2546 C C . ASN A 1 310 ? -12.297 5.674 32.793 1.00 92.00 310 ASN A C 1
ATOM 2548 O O . ASN A 1 310 ? -11.359 6.123 33.456 1.00 92.00 310 ASN A O 1
ATOM 2552 N N . LEU A 1 311 ? -12.676 6.207 31.640 1.00 92.62 311 LEU A N 1
ATOM 2553 C CA . LEU A 1 311 ? -12.176 7.439 31.056 1.00 92.62 311 LEU A CA 1
ATOM 2554 C C . LEU A 1 311 ? -13.161 8.569 31.370 1.00 92.62 311 LEU A C 1
ATOM 2556 O O . LEU A 1 311 ? -14.270 8.618 30.835 1.00 92.62 311 LEU A O 1
ATOM 2560 N N . THR A 1 312 ? -12.756 9.498 32.235 1.00 94.00 312 THR A N 1
ATOM 2561 C CA . THR A 1 312 ? -13.557 10.692 32.526 1.00 94.00 312 THR A CA 1
ATOM 2562 C C . THR A 1 312 ? -13.627 11.607 31.304 1.00 94.00 312 THR A C 1
ATOM 2564 O O . THR A 1 312 ? -12.710 11.635 30.481 1.00 94.00 312 THR A O 1
ATOM 2567 N N . SER A 1 313 ? -14.686 12.413 31.197 1.00 93.69 313 SER A N 1
ATOM 2568 C CA . SER A 1 313 ? -14.835 13.379 30.099 1.00 93.69 313 SER A CA 1
ATOM 2569 C C . SER A 1 313 ? -13.652 14.346 29.997 1.00 93.69 313 SER A C 1
ATOM 2571 O O . SER A 1 313 ? -13.229 14.681 28.893 1.00 93.69 313 SER A O 1
ATOM 2573 N N . ASP A 1 314 ? -13.087 14.761 31.133 1.00 93.88 314 ASP A N 1
ATOM 2574 C CA . ASP A 1 314 ? -11.912 15.638 31.171 1.00 93.88 314 ASP A CA 1
ATOM 2575 C C . ASP A 1 314 ? -10.669 14.933 30.620 1.00 93.88 314 ASP A C 1
ATOM 2577 O O . ASP A 1 314 ? -9.974 15.502 29.778 1.00 93.88 314 ASP A O 1
ATOM 2581 N N . ASN A 1 315 ? -10.443 13.670 31.005 1.00 93.25 315 ASN A N 1
ATOM 2582 C CA . ASN A 1 315 ? -9.345 12.865 30.471 1.00 93.25 315 ASN A CA 1
ATOM 2583 C C . ASN A 1 315 ? -9.503 12.656 28.959 1.00 93.25 315 ASN A C 1
ATOM 2585 O O . ASN A 1 315 ? -8.545 12.837 28.216 1.00 93.25 315 ASN A O 1
ATOM 2589 N N . ILE A 1 316 ? -10.715 12.337 28.487 1.00 95.69 316 ILE A N 1
ATOM 2590 C CA . ILE A 1 316 ? -11.011 12.174 27.055 1.00 95.69 316 ILE A CA 1
ATOM 2591 C C . ILE A 1 316 ? -10.709 13.468 26.295 1.00 95.69 316 ILE A C 1
ATOM 2593 O O . ILE A 1 316 ? -10.018 13.441 25.276 1.00 95.69 316 ILE A O 1
ATOM 2597 N N . ASN A 1 317 ? -11.199 14.610 26.781 1.00 95.19 317 ASN A N 1
ATOM 2598 C CA . ASN A 1 317 ? -10.982 15.898 26.124 1.00 95.19 317 ASN A CA 1
ATOM 2599 C C . ASN A 1 317 ? -9.498 16.263 26.078 1.00 95.19 317 ASN A C 1
ATOM 2601 O O . ASN A 1 317 ? -9.000 16.615 25.009 1.00 95.19 317 ASN A O 1
ATOM 2605 N N . GLN A 1 318 ? -8.786 16.105 27.195 1.00 95.00 318 GLN A N 1
ATOM 2606 C CA . GLN A 1 318 ? -7.347 16.340 27.263 1.00 95.00 318 GLN A CA 1
ATOM 2607 C C . GLN A 1 318 ? -6.586 15.419 26.303 1.00 95.00 318 GLN A C 1
ATOM 2609 O O . GLN A 1 318 ? -5.670 15.866 25.610 1.00 95.00 318 GLN A O 1
ATOM 2614 N N . SER A 1 319 ? -6.986 14.148 26.209 1.00 94.81 319 SER A N 1
ATOM 2615 C CA . SER A 1 319 ? -6.346 13.206 25.302 1.00 94.81 319 SER A CA 1
ATOM 2616 C C . SER A 1 319 ? -6.531 13.561 23.838 1.00 94.81 319 SER A C 1
ATOM 2618 O O . SER A 1 319 ? -5.574 13.526 23.063 1.00 94.81 319 SER A O 1
ATOM 2620 N N . ILE A 1 320 ? -7.740 13.974 23.469 1.00 96.44 320 ILE A N 1
ATOM 2621 C CA . ILE A 1 320 ? -8.066 14.414 22.114 1.00 96.44 320 ILE A CA 1
ATOM 2622 C C . ILE A 1 320 ? -7.336 15.713 21.769 1.00 96.44 320 ILE A C 1
ATOM 2624 O O . ILE A 1 320 ? -6.815 15.841 20.665 1.00 96.44 320 ILE A O 1
ATOM 2628 N N . ASP A 1 321 ? -7.252 16.663 22.698 1.00 94.88 321 ASP A N 1
ATOM 2629 C CA . ASP A 1 321 ? -6.553 17.932 22.475 1.00 94.88 321 ASP A CA 1
ATOM 2630 C C . ASP A 1 321 ? -5.049 17.733 22.260 1.00 94.88 321 ASP A C 1
ATOM 2632 O O . ASP A 1 321 ? -4.462 18.394 21.403 1.00 94.88 321 ASP A O 1
ATOM 2636 N N . ASN A 1 322 ? -4.455 16.771 22.967 1.00 94.25 322 ASN A N 1
ATOM 2637 C CA . ASN A 1 322 ? -3.037 16.447 22.856 1.00 94.25 322 ASN A CA 1
ATOM 2638 C C . ASN A 1 322 ? -2.703 15.593 21.621 1.00 94.25 322 ASN A C 1
ATOM 2640 O O . ASN A 1 322 ? -1.725 15.872 20.931 1.00 94.25 322 ASN A O 1
ATOM 2644 N N . ALA A 1 323 ? -3.466 14.527 21.360 1.00 94.94 323 ALA A N 1
ATOM 2645 C CA . ALA A 1 323 ? -3.144 13.549 20.315 1.00 94.94 323 ALA A CA 1
ATOM 2646 C C . ALA A 1 323 ? -3.727 13.907 18.939 1.00 94.94 323 ALA A C 1
ATOM 2648 O O . ALA A 1 323 ? -3.180 13.506 17.912 1.00 94.94 323 ALA A O 1
ATOM 2649 N N . ILE A 1 324 ? -4.835 14.653 18.917 1.00 95.62 324 ILE A N 1
ATOM 2650 C CA . ILE A 1 324 ? -5.584 15.016 17.709 1.00 95.62 324 ILE A CA 1
ATOM 2651 C C . ILE A 1 324 ? -5.798 16.537 17.695 1.00 95.62 324 ILE A C 1
ATOM 2653 O O . ILE A 1 324 ? -6.945 16.985 17.698 1.00 95.62 324 ILE A O 1
ATOM 2657 N N . PRO A 1 325 ? -4.743 17.375 17.736 1.00 94.00 325 PRO A N 1
ATOM 2658 C CA . PRO A 1 325 ? -4.903 18.826 17.805 1.00 94.00 325 PRO A CA 1
ATOM 2659 C C . PRO A 1 325 ? -5.752 19.342 16.637 1.00 94.00 325 PRO A C 1
ATOM 2661 O O . PRO A 1 325 ? -5.664 18.827 15.520 1.00 94.00 325 PRO A O 1
ATOM 2664 N N . LEU A 1 326 ? -6.593 20.348 16.900 1.00 94.81 326 LEU A N 1
ATOM 2665 C CA . LEU A 1 326 ? -7.444 20.932 15.865 1.00 94.81 326 LEU A CA 1
ATOM 2666 C C . LEU A 1 326 ? -6.569 21.565 14.776 1.00 94.81 326 LEU A C 1
ATOM 2668 O O . LEU A 1 326 ? -5.782 22.468 15.054 1.00 94.81 326 LEU A O 1
ATOM 2672 N N . GLY A 1 327 ? -6.726 21.108 13.539 1.00 92.62 327 GLY A N 1
ATOM 2673 C CA . GLY A 1 327 ? -5.949 21.608 12.412 1.00 92.62 327 GLY A CA 1
ATOM 2674 C C . GLY A 1 327 ? -6.128 20.760 11.163 1.00 92.62 327 GLY A C 1
ATOM 2675 O O . GLY A 1 327 ? -7.123 20.055 11.020 1.00 92.62 327 GLY A O 1
ATOM 2676 N N . ASN A 1 328 ? -5.139 20.817 10.272 1.00 90.62 328 ASN A N 1
ATOM 2677 C CA . ASN A 1 328 ? -5.219 20.234 8.928 1.00 90.62 328 ASN A CA 1
ATOM 2678 C C . ASN A 1 328 ? -4.830 18.746 8.870 1.00 90.62 328 ASN A C 1
ATOM 2680 O O . ASN A 1 328 ? -4.768 18.168 7.788 1.00 90.62 328 ASN A O 1
ATOM 2684 N N . ALA A 1 329 ? -4.528 18.123 10.012 1.00 90.06 329 ALA A N 1
ATOM 2685 C CA . ALA A 1 329 ? -4.197 16.704 10.093 1.00 90.06 329 ALA A CA 1
ATOM 2686 C C . ALA A 1 329 ? -5.484 15.875 9.975 1.00 90.06 329 ALA A C 1
ATOM 2688 O O . ALA A 1 329 ? -6.040 15.461 10.988 1.00 90.06 329 ALA A O 1
ATOM 2689 N N . LYS A 1 330 ? -5.985 15.716 8.747 1.00 91.25 330 LYS A N 1
ATOM 2690 C CA . LYS A 1 330 ? -7.248 15.052 8.406 1.00 91.25 330 LYS A CA 1
ATOM 2691 C C . LYS A 1 330 ? -6.978 13.691 7.759 1.00 91.25 330 LYS A C 1
ATOM 2693 O O . LYS A 1 330 ? -6.086 13.588 6.924 1.00 91.25 330 LYS A O 1
ATOM 2698 N N . MET A 1 331 ? -7.757 12.678 8.133 1.00 92.62 331 MET A N 1
ATOM 2699 C CA . MET A 1 331 ? -7.687 11.326 7.559 1.00 92.62 331 MET A CA 1
ATOM 2700 C C . MET A 1 331 ? -8.863 11.046 6.622 1.00 92.62 331 MET A C 1
ATOM 2702 O O . MET A 1 331 ? -8.691 10.383 5.605 1.00 92.62 331 MET A O 1
ATOM 2706 N N . ILE A 1 332 ? -10.056 11.566 6.931 1.00 91.88 332 ILE A N 1
ATOM 2707 C CA . ILE A 1 332 ? -11.248 11.343 6.103 1.00 91.88 332 ILE A CA 1
ATOM 2708 C C . ILE A 1 332 ? -11.371 12.478 5.095 1.00 91.88 332 ILE A C 1
ATOM 2710 O O . ILE A 1 332 ? -11.889 13.544 5.409 1.00 91.88 332 ILE A O 1
ATOM 2714 N N . LEU A 1 333 ? -10.891 12.273 3.873 1.00 86.56 333 LEU A N 1
ATOM 2715 C CA . LEU A 1 333 ? -10.881 13.315 2.850 1.00 86.56 333 LEU A CA 1
ATOM 2716 C C . LEU A 1 333 ? -12.146 13.227 1.989 1.00 86.56 333 LEU A C 1
ATOM 2718 O O . LEU A 1 333 ? -12.351 12.262 1.255 1.00 86.56 333 LEU A O 1
ATOM 2722 N N . LEU A 1 334 ? -13.003 14.244 2.095 1.00 81.62 334 LEU A N 1
ATOM 2723 C CA . LEU A 1 334 ? -14.208 14.380 1.280 1.00 81.62 334 LEU A CA 1
ATOM 2724 C C . LEU A 1 334 ? -13.985 15.467 0.235 1.00 81.62 334 LEU A C 1
ATOM 2726 O O . LEU A 1 334 ? -13.793 16.637 0.572 1.00 81.62 334 LEU A O 1
ATOM 2730 N N . TYR A 1 335 ? -14.025 15.062 -1.028 1.00 74.75 335 TYR A N 1
ATOM 2731 C CA . TYR A 1 335 ? -13.785 15.922 -2.176 1.00 74.75 335 TYR A CA 1
ATOM 2732 C C . TYR A 1 335 ? -15.060 16.088 -2.996 1.00 74.75 335 TYR A C 1
ATOM 2734 O O . TYR A 1 335 ? -15.799 15.130 -3.208 1.00 74.75 335 TYR A O 1
ATOM 2742 N N . ASP A 1 336 ? -15.294 17.307 -3.474 1.00 74.81 336 ASP A N 1
ATOM 2743 C CA . ASP A 1 336 ? -16.426 17.645 -4.333 1.00 74.81 336 ASP A CA 1
ATOM 2744 C C . ASP A 1 336 ? -15.896 18.363 -5.576 1.00 74.81 336 ASP A C 1
ATOM 2746 O O . ASP A 1 336 ? -15.545 19.546 -5.523 1.00 74.81 336 ASP A O 1
ATOM 2750 N N . SER A 1 337 ? -15.826 17.643 -6.698 1.00 75.62 337 SER A N 1
ATOM 2751 C CA . SER A 1 337 ? -15.306 18.178 -7.961 1.00 75.62 337 SER A CA 1
ATOM 2752 C C . SER A 1 337 ? -16.188 19.280 -8.559 1.00 75.62 337 SER A C 1
ATOM 2754 O O . SER A 1 337 ? -15.770 19.975 -9.482 1.00 75.62 337 SER A O 1
ATOM 2756 N N . GLN A 1 338 ? -17.414 19.471 -8.052 1.00 76.38 338 GLN A N 1
ATOM 2757 C CA . GLN A 1 338 ? -18.243 20.617 -8.429 1.00 76.38 338 GLN A CA 1
ATOM 2758 C C . GLN A 1 338 ? -17.799 21.903 -7.721 1.00 76.38 338 GLN A C 1
ATOM 2760 O O . GLN A 1 338 ? -18.027 22.994 -8.244 1.00 76.38 338 GLN A O 1
ATOM 2765 N N . LYS A 1 339 ? -17.170 21.790 -6.543 1.00 76.19 339 LYS A N 1
ATOM 2766 C CA . LYS A 1 339 ? -16.641 22.928 -5.773 1.00 76.19 339 LYS A CA 1
ATOM 2767 C C . LYS A 1 339 ? -15.193 23.249 -6.118 1.00 76.19 339 LYS A C 1
ATOM 2769 O O . LYS A 1 339 ? -14.822 24.419 -6.075 1.00 76.19 339 LYS A O 1
ATOM 2774 N N . ASP A 1 340 ? -14.402 22.238 -6.463 1.00 77.88 340 ASP A N 1
ATOM 2775 C CA . ASP A 1 340 ? -13.024 22.402 -6.915 1.00 77.88 340 ASP A CA 1
ATOM 2776 C C . ASP A 1 340 ? -12.818 21.656 -8.239 1.00 77.88 340 ASP A C 1
ATOM 2778 O O . ASP A 1 340 ? -12.827 20.432 -8.295 1.00 77.88 340 ASP A O 1
ATOM 2782 N N . GLN A 1 341 ? -12.645 22.401 -9.330 1.00 80.38 341 GLN A N 1
ATOM 2783 C CA . GLN A 1 341 ? -12.432 21.808 -10.652 1.00 80.38 341 GLN A CA 1
ATOM 2784 C C . GLN A 1 341 ? -11.023 21.218 -10.811 1.00 80.38 341 GLN A C 1
ATOM 2786 O O . GLN A 1 341 ? -10.816 20.407 -11.707 1.00 80.38 341 GLN A O 1
ATOM 2791 N N . LEU A 1 342 ? -10.054 21.581 -9.960 1.00 81.31 342 LEU A N 1
ATOM 2792 C CA . LEU A 1 342 ? -8.672 21.090 -10.065 1.00 81.31 342 LEU A CA 1
ATOM 2793 C C . LEU A 1 342 ? -8.540 19.606 -9.704 1.00 81.31 342 LEU A C 1
ATOM 2795 O O . LEU A 1 342 ? -7.585 18.954 -10.119 1.00 81.31 342 LEU A O 1
ATOM 2799 N N . ILE A 1 343 ? -9.495 19.074 -8.942 1.00 80.69 343 ILE A N 1
ATOM 2800 C CA . ILE A 1 343 ? -9.572 17.653 -8.582 1.00 80.69 343 ILE A CA 1
ATOM 2801 C C . ILE A 1 343 ? -10.405 16.835 -9.580 1.00 80.69 343 ILE A C 1
ATOM 2803 O O . ILE A 1 343 ? -10.529 15.620 -9.423 1.00 80.69 343 ILE A O 1
ATOM 2807 N N . ASP A 1 344 ? -10.985 17.477 -10.600 1.00 80.75 344 ASP A N 1
ATOM 2808 C CA . ASP A 1 344 ? -11.687 16.778 -11.668 1.00 80.75 344 ASP A CA 1
ATOM 2809 C C . ASP A 1 344 ? -10.675 16.085 -12.585 1.00 80.75 344 ASP A C 1
ATOM 2811 O O . ASP A 1 344 ? -10.014 16.699 -13.420 1.00 80.75 344 ASP A O 1
ATOM 2815 N N . ASN A 1 345 ? -10.547 14.775 -12.408 1.00 76.19 345 ASN A N 1
ATOM 2816 C CA . ASN A 1 345 ? -9.629 13.948 -13.179 1.00 76.19 345 ASN A CA 1
ATOM 2817 C C . ASN A 1 345 ? -10.246 13.393 -14.471 1.00 76.19 345 ASN A C 1
ATOM 2819 O O . ASN A 1 345 ? -9.605 12.596 -15.164 1.00 76.19 345 ASN A O 1
ATOM 2823 N N . ARG A 1 346 ? -11.479 13.787 -14.818 1.00 80.06 346 ARG A N 1
ATOM 2824 C CA . ARG A 1 346 ? -12.097 13.375 -16.079 1.00 80.06 346 ARG A CA 1
ATOM 2825 C C . ARG A 1 346 ? -11.266 13.917 -17.241 1.00 80.06 346 ARG A C 1
ATOM 2827 O O . ARG A 1 346 ? -10.858 15.072 -17.238 1.00 80.06 346 ARG A O 1
ATOM 2834 N N . TRP A 1 347 ? -11.036 13.075 -18.246 1.00 79.31 347 TRP A N 1
ATOM 2835 C CA . TRP A 1 347 ? -10.282 13.407 -19.467 1.00 79.31 347 TRP A CA 1
ATOM 2836 C C . TRP A 1 347 ? -8.780 13.678 -19.285 1.00 79.31 347 TRP A C 1
ATOM 2838 O O . TRP A 1 347 ? -8.101 13.949 -20.274 1.00 79.31 347 TRP A O 1
ATOM 2848 N N . LEU A 1 348 ? -8.232 13.557 -18.072 1.00 78.38 348 LEU A N 1
ATOM 2849 C CA . LEU A 1 348 ? -6.786 13.605 -17.870 1.00 78.38 348 LEU A CA 1
ATOM 2850 C C . LEU A 1 348 ? -6.158 12.246 -18.190 1.00 78.38 348 LEU A C 1
ATOM 2852 O O . LEU A 1 348 ? -6.595 11.199 -17.708 1.00 78.38 348 LEU A O 1
ATOM 2856 N N . ILE A 1 349 ? -5.098 12.262 -18.996 1.00 76.12 349 ILE A N 1
ATOM 2857 C CA . ILE A 1 349 ? -4.273 11.078 -19.245 1.00 76.12 349 ILE A CA 1
ATOM 2858 C C . ILE A 1 349 ? -3.411 10.840 -18.001 1.00 76.12 349 ILE A C 1
ATOM 2860 O O . ILE A 1 349 ? -2.895 11.786 -17.403 1.00 76.12 349 ILE A O 1
ATOM 2864 N N . LYS A 1 350 ? -3.240 9.576 -17.598 1.00 74.00 350 LYS A N 1
ATOM 2865 C CA . LYS A 1 350 ? -2.331 9.234 -16.496 1.00 74.00 350 LYS A CA 1
ATOM 2866 C C . LYS A 1 350 ? -0.914 9.741 -16.813 1.00 74.00 350 LYS A C 1
ATOM 2868 O O . LYS A 1 350 ? -0.460 9.543 -17.941 1.00 74.00 350 LYS A O 1
ATOM 2873 N N . PRO A 1 351 ? -0.199 10.344 -15.848 1.00 75.88 351 PRO A N 1
ATOM 2874 C CA . PRO A 1 351 ? 1.145 10.844 -16.093 1.00 75.88 351 PRO A CA 1
ATOM 2875 C C . PRO A 1 351 ? 2.084 9.702 -16.496 1.00 75.88 351 PRO A C 1
ATOM 2877 O O . PRO A 1 351 ? 2.083 8.625 -15.893 1.00 75.88 351 PRO A O 1
ATOM 2880 N N . PHE A 1 352 ? 2.904 9.959 -17.513 1.00 76.62 352 PHE A N 1
ATOM 2881 C CA . PHE A 1 352 ? 4.021 9.101 -17.880 1.00 76.62 352 PHE A CA 1
ATOM 2882 C C . PHE A 1 352 ? 5.282 9.655 -17.226 1.00 76.62 352 PHE A C 1
ATOM 2884 O O . PHE A 1 352 ? 5.767 10.723 -17.589 1.00 76.62 352 PHE A O 1
ATOM 2891 N N . TYR A 1 353 ? 5.806 8.932 -16.243 1.00 81.62 353 TYR A N 1
ATOM 2892 C CA . TYR A 1 353 ? 7.080 9.275 -15.615 1.00 81.62 353 TYR A CA 1
ATOM 2893 C C . TYR A 1 353 ? 8.218 9.019 -16.596 1.00 81.62 353 TYR A C 1
ATOM 2895 O O . TYR A 1 353 ? 8.130 8.070 -17.370 1.00 81.62 353 TYR A O 1
ATOM 2903 N N . ILE A 1 354 ? 9.279 9.824 -16.570 1.00 84.75 354 ILE A N 1
ATOM 2904 C CA . ILE A 1 354 ? 10.517 9.598 -17.333 1.00 84.75 354 ILE A CA 1
ATOM 2905 C C . ILE A 1 354 ? 11.505 8.900 -16.394 1.00 84.75 354 ILE A C 1
ATOM 2907 O O . ILE A 1 354 ? 11.677 9.341 -15.263 1.00 84.75 354 ILE A O 1
ATOM 2911 N N . SER A 1 355 ? 12.110 7.795 -16.835 1.00 83.88 355 SER A N 1
ATOM 2912 C CA . SER A 1 355 ? 13.101 7.058 -16.033 1.00 83.88 355 SER A CA 1
ATOM 2913 C C . SER A 1 355 ? 14.514 7.559 -16.313 1.00 83.88 355 SER A C 1
ATOM 2915 O O . SER A 1 355 ? 14.790 8.031 -17.418 1.00 83.88 355 SER A O 1
ATOM 2917 N N . ASN A 1 356 ? 15.436 7.407 -15.357 1.00 84.81 356 ASN A N 1
ATOM 2918 C CA . ASN A 1 356 ? 16.814 7.843 -15.591 1.00 84.81 356 ASN A CA 1
ATOM 2919 C C . ASN A 1 356 ? 17.479 7.047 -16.714 1.00 84.81 356 ASN A C 1
ATOM 2921 O O . ASN A 1 356 ? 18.205 7.646 -17.487 1.00 84.81 356 ASN A O 1
ATOM 2925 N N . SER A 1 357 ? 17.178 5.755 -16.906 1.00 84.31 357 SER A N 1
ATOM 2926 C CA . SER A 1 357 ? 17.687 5.017 -18.079 1.00 84.31 357 SER A CA 1
ATOM 2927 C C . SER A 1 357 ? 17.356 5.685 -19.418 1.00 84.31 357 SER A C 1
ATOM 2929 O O . SER A 1 357 ? 18.155 5.623 -20.350 1.00 84.31 357 SER A O 1
ATOM 2931 N N . GLU A 1 358 ? 16.197 6.335 -19.535 1.00 87.12 358 GLU A N 1
ATOM 2932 C CA . GLU A 1 358 ? 15.818 7.065 -20.746 1.00 87.12 358 GLU A CA 1
ATOM 2933 C C . GLU A 1 358 ? 16.568 8.390 -20.868 1.00 87.12 358 GLU A C 1
ATOM 2935 O O . GLU A 1 358 ? 16.949 8.753 -21.980 1.00 87.12 358 GLU A O 1
ATOM 2940 N N . ILE A 1 359 ? 16.803 9.074 -19.744 1.00 87.75 359 ILE A N 1
ATOM 2941 C CA . ILE A 1 359 ? 17.622 10.290 -19.684 1.00 87.75 359 ILE A CA 1
ATOM 2942 C C . ILE A 1 359 ? 19.061 9.959 -20.084 1.00 87.75 359 ILE A C 1
ATOM 2944 O O . ILE A 1 359 ? 19.572 10.568 -21.017 1.00 87.75 359 ILE A O 1
ATOM 2948 N N . GLU A 1 360 ? 19.675 8.955 -19.456 1.00 83.69 360 GLU A N 1
ATOM 2949 C CA . GLU A 1 360 ? 21.043 8.517 -19.754 1.00 83.69 360 GLU A CA 1
ATOM 2950 C C . GLU A 1 360 ? 21.190 8.099 -21.214 1.00 83.69 360 GLU A C 1
ATOM 2952 O O . GLU A 1 360 ? 22.123 8.518 -21.887 1.00 83.69 360 GLU A O 1
ATOM 2957 N N . ARG A 1 361 ? 20.217 7.362 -21.766 1.00 83.50 361 ARG A N 1
ATOM 2958 C CA . ARG A 1 361 ? 20.228 7.017 -23.194 1.00 83.50 361 ARG A CA 1
ATOM 2959 C C . ARG A 1 361 ? 20.280 8.262 -24.080 1.00 83.50 361 ARG A C 1
ATOM 2961 O O . ARG A 1 361 ? 21.023 8.292 -25.055 1.00 83.50 361 ARG A O 1
ATOM 2968 N N . ILE A 1 362 ? 19.469 9.273 -23.772 1.00 85.44 362 ILE A N 1
ATOM 2969 C CA . ILE A 1 362 ? 19.468 10.527 -24.532 1.00 85.44 362 ILE A CA 1
ATOM 2970 C C . ILE A 1 362 ? 20.816 11.242 -24.361 1.00 85.44 362 ILE A C 1
ATOM 2972 O O . ILE A 1 362 ? 21.366 11.736 -25.344 1.00 85.44 362 ILE A O 1
ATOM 2976 N N . LEU A 1 363 ? 21.373 11.261 -23.148 1.00 84.62 363 LEU A N 1
ATOM 2977 C CA . LEU A 1 363 ? 22.682 11.852 -22.869 1.00 84.62 363 LEU A CA 1
ATOM 2978 C C . LEU A 1 363 ? 23.824 11.137 -23.607 1.00 84.62 363 LEU A C 1
ATOM 2980 O O . LEU A 1 363 ? 24.717 11.824 -24.091 1.00 84.62 363 LEU A O 1
ATOM 2984 N N . ASP A 1 364 ? 23.757 9.816 -23.787 1.00 81.81 364 ASP A N 1
ATOM 2985 C CA . ASP A 1 364 ? 24.713 9.035 -24.586 1.00 81.81 364 ASP A CA 1
ATOM 2986 C C . ASP A 1 364 ? 24.563 9.297 -26.101 1.00 81.81 364 ASP A C 1
ATOM 2988 O O . ASP A 1 364 ? 25.545 9.347 -26.847 1.00 81.81 364 ASP A O 1
ATOM 2992 N N . GLU A 1 365 ? 23.331 9.487 -26.589 1.00 83.50 365 GLU A N 1
ATOM 2993 C CA . GLU A 1 365 ? 23.031 9.704 -28.014 1.00 83.50 365 GLU A CA 1
ATOM 2994 C C . GLU A 1 365 ? 23.361 11.130 -28.497 1.00 83.50 365 GLU A C 1
ATOM 2996 O O . GLU A 1 365 ? 23.668 11.335 -29.682 1.00 83.50 365 GLU A O 1
ATOM 3001 N N . ILE A 1 366 ? 23.311 12.126 -27.603 1.00 87.31 366 ILE A N 1
ATOM 3002 C CA . ILE A 1 366 ? 23.555 13.539 -27.934 1.00 87.31 366 ILE A CA 1
ATOM 3003 C C . ILE A 1 366 ? 24.980 13.764 -28.475 1.00 87.31 366 ILE A C 1
ATOM 3005 O O . ILE A 1 366 ? 25.087 14.300 -29.582 1.00 87.31 366 ILE A O 1
ATOM 3009 N N . PRO A 1 367 ? 26.073 13.358 -27.792 1.00 85.25 367 PRO A N 1
ATOM 3010 C CA . PRO A 1 367 ? 27.433 13.538 -28.294 1.00 85.25 367 PRO A CA 1
ATOM 3011 C C . PRO A 1 367 ? 27.638 12.909 -29.672 1.00 85.25 367 PRO A C 1
ATOM 3013 O O . PRO A 1 367 ? 28.130 13.577 -30.580 1.00 85.25 367 PRO A O 1
ATOM 3016 N N . VAL A 1 368 ? 27.164 11.674 -29.872 1.00 85.06 368 VAL A N 1
ATOM 3017 C CA . VAL A 1 368 ? 27.256 10.960 -31.159 1.00 85.06 368 VAL A CA 1
ATOM 3018 C C . VAL A 1 368 ? 26.537 11.723 -32.275 1.00 85.06 368 VAL A C 1
ATOM 3020 O O . VAL A 1 368 ? 26.988 11.753 -33.420 1.00 85.06 368 VAL A O 1
ATOM 3023 N N . SER A 1 369 ? 25.406 12.352 -31.958 1.00 85.69 369 SER A N 1
ATOM 3024 C CA . SER A 1 369 ? 24.631 13.141 -32.919 1.00 85.69 369 SER A CA 1
ATOM 3025 C C . SER A 1 369 ? 25.296 14.479 -33.240 1.00 85.69 369 SER A C 1
ATOM 3027 O O . SER A 1 369 ? 25.329 14.877 -34.404 1.00 85.69 369 SER A O 1
ATOM 3029 N N . ILE A 1 370 ? 25.879 15.146 -32.241 1.00 87.38 370 ILE A N 1
ATOM 3030 C CA . ILE A 1 370 ? 26.644 16.383 -32.431 1.00 87.38 370 ILE A CA 1
ATOM 3031 C C . ILE A 1 370 ? 27.898 16.117 -33.266 1.00 87.38 370 ILE A C 1
ATOM 3033 O O . ILE A 1 370 ? 28.173 16.884 -34.187 1.00 87.38 370 ILE A O 1
ATOM 3037 N N . GLU A 1 371 ? 28.624 15.024 -33.009 1.00 87.12 371 GLU A N 1
ATOM 3038 C CA . GLU A 1 371 ? 29.863 14.677 -33.720 1.00 87.12 371 GLU A CA 1
ATOM 3039 C C . GLU A 1 371 ? 29.679 14.492 -35.231 1.00 87.12 371 GLU A C 1
ATOM 3041 O O . GLU A 1 371 ? 30.621 14.713 -35.995 1.00 87.12 371 GLU A O 1
ATOM 3046 N N . LYS A 1 372 ? 28.460 14.175 -35.689 1.00 85.75 372 LYS A N 1
ATOM 3047 C CA . LYS A 1 372 ? 28.115 14.137 -37.122 1.00 85.75 372 LYS A CA 1
ATOM 3048 C C . LYS A 1 372 ? 28.162 15.517 -37.786 1.00 85.75 372 LYS A C 1
ATOM 3050 O O . LYS A 1 372 ? 28.334 15.596 -38.999 1.00 85.75 372 LYS A O 1
ATOM 3055 N N . ILE A 1 373 ? 27.987 16.588 -37.013 1.00 85.50 373 ILE A N 1
ATOM 3056 C CA . ILE A 1 373 ? 27.931 17.978 -37.489 1.00 85.50 373 ILE A CA 1
ATOM 3057 C C . ILE A 1 373 ? 29.215 18.726 -37.124 1.00 85.50 373 ILE A C 1
ATOM 3059 O O . ILE A 1 373 ? 29.762 19.469 -37.940 1.00 85.50 373 ILE A O 1
ATOM 3063 N N . LYS A 1 374 ? 29.701 18.546 -35.893 1.00 83.12 374 LYS A N 1
ATOM 3064 C CA . LYS A 1 374 ? 30.834 19.282 -35.333 1.00 83.12 374 LYS A CA 1
ATOM 3065 C C . LYS A 1 374 ? 31.640 18.381 -34.408 1.00 83.12 374 LYS A C 1
ATOM 3067 O O . LYS A 1 374 ? 31.100 17.782 -33.486 1.00 83.12 374 LYS A O 1
ATOM 3072 N N . LYS A 1 375 ? 32.960 18.353 -34.601 1.00 84.56 375 LYS A N 1
ATOM 3073 C CA . LYS A 1 375 ? 33.873 17.648 -33.696 1.00 84.56 375 LYS A CA 1
ATOM 3074 C C . LYS A 1 375 ? 33.813 18.269 -32.297 1.00 84.56 375 LYS A C 1
ATOM 3076 O O . LYS A 1 375 ? 34.066 19.467 -32.152 1.00 84.56 375 LYS A O 1
ATOM 3081 N N . ILE A 1 376 ? 33.529 17.452 -31.286 1.00 83.31 376 ILE A N 1
ATOM 3082 C CA . ILE A 1 376 ? 33.505 17.886 -29.888 1.00 83.31 376 ILE A CA 1
ATOM 3083 C C . ILE A 1 376 ? 34.956 17.950 -29.375 1.00 83.31 376 ILE A C 1
ATOM 3085 O O . ILE A 1 376 ? 35.699 16.972 -29.499 1.00 83.31 376 ILE A O 1
ATOM 3089 N N . PRO A 1 377 ? 35.426 19.101 -28.863 1.00 80.38 377 PRO A N 1
ATOM 3090 C CA . PRO A 1 377 ? 36.756 19.200 -28.274 1.00 80.38 377 PRO A CA 1
ATOM 3091 C C . PRO A 1 377 ? 36.794 18.513 -26.901 1.00 80.38 377 PRO A C 1
ATOM 3093 O O . PRO A 1 377 ? 35.817 18.547 -26.160 1.00 80.38 377 PRO A O 1
ATOM 3096 N N . ALA A 1 378 ? 37.947 17.940 -26.539 1.00 79.38 378 ALA A N 1
ATOM 3097 C CA . ALA A 1 378 ? 38.119 17.237 -25.262 1.00 79.38 378 ALA A CA 1
ATOM 3098 C C . ALA A 1 378 ? 37.906 18.149 -24.038 1.00 79.38 378 ALA A C 1
ATOM 3100 O O . ALA A 1 378 ? 37.378 17.700 -23.030 1.00 79.38 378 ALA A O 1
ATOM 3101 N N . ASN A 1 379 ? 38.277 19.431 -24.149 1.00 81.62 379 ASN A N 1
ATOM 3102 C CA . ASN A 1 379 ? 38.060 20.447 -23.121 1.00 81.62 379 ASN A CA 1
ATOM 3103 C C . ASN A 1 379 ? 37.357 21.667 -23.729 1.00 81.62 379 ASN A C 1
ATOM 3105 O O . ASN A 1 379 ? 37.763 22.156 -24.786 1.00 81.62 379 ASN A O 1
ATOM 3109 N N . ILE A 1 380 ? 36.340 22.185 -23.034 1.00 83.06 380 ILE A N 1
ATOM 3110 C CA . ILE A 1 380 ? 35.619 23.413 -23.399 1.00 83.06 380 ILE A CA 1
ATOM 3111 C C . ILE A 1 380 ? 35.802 24.437 -22.278 1.00 83.06 380 ILE A C 1
ATOM 3113 O O . ILE A 1 380 ? 35.131 24.382 -21.244 1.00 83.06 380 ILE A O 1
ATOM 3117 N N . GLU A 1 381 ? 36.728 25.373 -22.475 1.00 84.38 381 GLU A N 1
ATOM 3118 C CA . GLU A 1 381 ? 37.097 26.360 -21.451 1.00 84.38 381 GLU A CA 1
ATOM 3119 C C . GLU A 1 381 ? 36.261 27.645 -21.530 1.00 84.38 381 GLU A C 1
ATOM 3121 O O . GLU A 1 381 ? 35.941 28.234 -20.497 1.00 84.38 381 GLU A O 1
ATOM 3126 N N . LYS A 1 382 ? 35.863 28.075 -22.735 1.00 89.50 382 LYS A N 1
ATOM 3127 C CA . LYS A 1 382 ? 35.111 29.322 -22.931 1.00 89.50 382 LYS A CA 1
ATOM 3128 C C . LYS A 1 382 ? 33.614 29.109 -22.753 1.00 89.50 382 LYS A C 1
ATOM 3130 O O . LYS A 1 382 ? 33.047 28.127 -23.226 1.00 89.50 382 LYS A O 1
ATOM 3135 N N . GLU A 1 383 ? 32.961 30.072 -22.111 1.00 88.31 383 GLU A N 1
ATOM 3136 C CA . GLU A 1 383 ? 31.511 30.054 -21.898 1.00 88.31 383 GLU A CA 1
ATOM 3137 C C . GLU A 1 383 ? 30.727 30.067 -23.220 1.00 88.31 383 GLU A C 1
ATOM 3139 O O . GLU A 1 383 ? 29.742 29.343 -23.355 1.00 88.31 383 GLU A O 1
ATOM 3144 N N . ASP A 1 384 ? 31.190 30.831 -24.211 1.00 86.69 384 ASP A N 1
ATOM 3145 C CA . ASP A 1 384 ? 30.527 30.928 -25.516 1.00 86.69 384 ASP A CA 1
ATOM 3146 C C . ASP A 1 384 ? 30.540 29.595 -26.276 1.00 86.69 384 ASP A C 1
ATOM 3148 O O . ASP A 1 384 ? 29.521 29.206 -26.843 1.00 86.69 384 ASP A O 1
ATOM 3152 N N . ASP A 1 385 ? 31.639 28.841 -26.194 1.00 83.69 385 ASP A N 1
ATOM 3153 C CA . ASP A 1 385 ? 31.751 27.514 -26.811 1.00 83.69 385 ASP A CA 1
ATOM 3154 C C . ASP A 1 385 ? 30.801 26.501 -26.136 1.00 83.69 385 ASP A C 1
ATOM 3156 O O . ASP A 1 385 ? 30.227 25.638 -26.803 1.00 83.69 385 ASP A O 1
ATOM 3160 N N . LYS A 1 386 ? 30.567 26.631 -24.816 1.00 85.75 386 LYS A N 1
ATOM 3161 C CA . LYS A 1 386 ? 29.559 25.828 -24.095 1.00 85.75 386 LYS A CA 1
ATOM 3162 C C . LYS A 1 386 ? 28.151 26.172 -24.566 1.00 85.75 386 LYS A C 1
ATOM 3164 O O . LYS A 1 386 ? 27.377 25.267 -24.867 1.00 85.75 386 LYS A O 1
ATOM 3169 N N . LYS A 1 387 ? 27.819 27.466 -24.647 1.00 89.19 387 LYS A N 1
ATOM 3170 C CA . LYS A 1 387 ? 26.509 27.937 -25.132 1.00 89.19 387 LYS A CA 1
ATOM 3171 C C . LYS A 1 387 ? 26.239 27.452 -26.550 1.00 89.19 387 LYS A C 1
ATOM 3173 O O . LYS A 1 387 ? 25.135 27.001 -26.836 1.00 89.19 387 LYS A O 1
ATOM 3178 N N . GLU A 1 388 ? 27.241 27.511 -27.421 1.00 87.50 388 GLU A N 1
ATOM 3179 C CA . GLU A 1 388 ? 27.127 27.008 -28.787 1.00 87.50 388 GLU A CA 1
ATOM 3180 C C . GLU A 1 388 ? 26.817 25.505 -28.801 1.00 87.50 388 GLU A C 1
ATOM 3182 O O . GLU A 1 388 ? 25.871 25.089 -29.468 1.00 87.50 388 GLU A O 1
ATOM 3187 N N . LEU A 1 389 ? 27.542 24.697 -28.018 1.00 87.38 389 LEU A N 1
ATOM 3188 C CA . LEU A 1 389 ? 27.297 23.255 -27.925 1.00 87.38 389 LEU A CA 1
ATOM 3189 C C . LEU A 1 389 ? 25.883 22.938 -27.409 1.00 87.38 389 LEU A C 1
ATOM 3191 O O . LEU A 1 389 ? 25.191 22.108 -27.997 1.00 87.38 389 LEU A O 1
ATOM 3195 N N . PHE A 1 390 ? 25.428 23.629 -26.358 1.00 87.94 390 PHE A N 1
ATOM 3196 C CA . PHE A 1 390 ? 24.068 23.478 -25.828 1.00 87.94 390 PHE A CA 1
ATOM 3197 C C . PHE A 1 390 ? 22.997 23.864 -26.851 1.00 87.94 390 PHE A C 1
ATOM 3199 O O . PHE A 1 390 ? 21.987 23.168 -26.975 1.00 87.94 390 PHE A O 1
ATOM 3206 N N . ASN A 1 391 ? 23.212 24.939 -27.611 1.00 90.25 391 ASN A N 1
ATOM 3207 C CA . ASN A 1 391 ? 22.287 25.352 -28.663 1.00 90.25 391 ASN A CA 1
ATOM 3208 C C . ASN A 1 391 ? 22.212 24.309 -29.784 1.00 90.25 391 ASN A C 1
ATOM 3210 O O . ASN A 1 391 ? 21.113 23.990 -30.230 1.00 90.25 391 ASN A O 1
ATOM 3214 N N . ILE A 1 392 ? 23.348 23.734 -30.193 1.00 88.88 392 ILE A N 1
ATOM 3215 C CA . ILE A 1 392 ? 23.386 22.655 -31.192 1.00 88.88 392 ILE A CA 1
ATOM 3216 C C . ILE A 1 392 ? 22.637 21.422 -30.671 1.00 88.88 392 ILE A C 1
ATOM 3218 O O . ILE A 1 392 ? 21.785 20.888 -31.378 1.00 88.88 392 ILE A O 1
ATOM 3222 N N . ALA A 1 393 ? 22.901 20.999 -29.431 1.00 88.94 393 ALA A N 1
ATOM 3223 C CA . ALA A 1 393 ? 22.206 19.873 -28.806 1.00 88.94 393 ALA A CA 1
ATOM 3224 C C . ALA A 1 393 ? 20.686 20.102 -28.764 1.00 88.94 393 ALA A C 1
ATOM 3226 O O . ALA A 1 393 ? 19.908 19.236 -29.153 1.00 88.94 393 ALA A O 1
ATOM 3227 N N . THR A 1 394 ? 20.264 21.303 -28.361 1.00 90.56 394 THR A N 1
ATOM 3228 C CA . THR A 1 394 ? 18.847 21.681 -28.288 1.00 90.56 394 THR A CA 1
ATOM 3229 C C . THR A 1 394 ? 18.197 21.667 -29.670 1.00 90.56 394 THR A C 1
ATOM 3231 O O . THR A 1 394 ? 17.111 21.120 -29.830 1.00 90.56 394 THR A O 1
ATOM 3234 N N . GLN A 1 395 ? 18.860 22.223 -30.688 1.00 91.19 395 GLN A N 1
ATOM 3235 C CA . GLN A 1 395 ? 18.354 2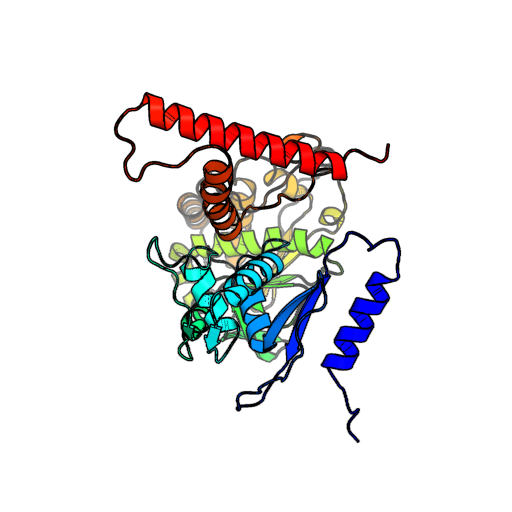2.220 -32.064 1.00 91.19 395 GLN A CA 1
ATOM 3236 C C . GLN A 1 395 ? 18.225 20.802 -32.629 1.00 91.19 395 GLN A C 1
ATOM 3238 O O . GLN A 1 395 ? 17.228 20.505 -33.282 1.00 91.19 395 GLN A O 1
ATOM 3243 N N . LEU A 1 396 ? 19.192 19.924 -32.344 1.00 90.31 396 LEU A N 1
ATOM 3244 C CA . LEU A 1 396 ? 19.130 18.512 -32.720 1.00 90.31 396 LEU A CA 1
ATOM 3245 C C . LEU A 1 396 ? 17.928 17.814 -32.080 1.00 90.31 396 LEU A C 1
ATOM 3247 O O . LEU A 1 396 ? 17.151 17.181 -32.787 1.00 90.31 396 LEU A O 1
ATOM 3251 N N . LEU A 1 397 ? 17.744 17.973 -30.767 1.00 89.38 397 LEU A N 1
ATOM 3252 C CA . LEU A 1 397 ? 16.623 17.366 -30.047 1.00 89.38 397 LEU A CA 1
ATOM 3253 C C . LEU A 1 397 ? 15.269 17.895 -30.534 1.00 89.38 397 LEU A C 1
ATOM 3255 O O . LEU A 1 397 ? 14.344 17.109 -30.709 1.00 89.38 397 LEU A O 1
ATOM 3259 N N . LEU A 1 398 ? 15.154 19.201 -30.800 1.00 90.75 398 LEU A N 1
ATOM 3260 C CA . LEU A 1 398 ? 13.941 19.793 -31.375 1.00 90.75 398 LEU A CA 1
ATOM 3261 C C . LEU A 1 398 ? 13.654 19.262 -32.784 1.00 90.75 398 LEU A C 1
ATOM 3263 O O . LEU A 1 398 ? 12.494 19.033 -33.116 1.00 90.75 398 LEU A O 1
ATOM 3267 N N . GLY A 1 399 ? 14.692 19.046 -33.597 1.00 88.88 399 GLY A N 1
ATOM 3268 C CA . GLY A 1 399 ? 14.566 18.421 -34.913 1.00 88.88 399 GLY A CA 1
ATOM 3269 C C . GLY A 1 399 ? 14.047 16.987 -34.818 1.00 88.88 399 GLY A C 1
ATOM 3270 O O . GLY A 1 399 ? 13.045 16.663 -35.451 1.00 88.88 399 GLY A O 1
ATOM 3271 N N . THR A 1 400 ? 14.664 16.163 -33.964 1.00 86.94 400 THR A N 1
ATOM 3272 C CA . THR A 1 400 ? 14.219 14.783 -33.708 1.00 86.94 400 THR A CA 1
ATOM 3273 C C . THR A 1 400 ? 12.780 14.746 -33.204 1.00 86.94 400 THR A C 1
ATOM 3275 O O . THR A 1 400 ? 11.979 13.965 -33.704 1.00 86.94 400 THR A O 1
ATOM 3278 N N . LEU A 1 401 ? 12.427 15.622 -32.259 1.00 87.62 401 LEU A N 1
ATOM 3279 C CA . LEU A 1 401 ? 11.068 15.713 -31.733 1.00 87.62 401 LEU A CA 1
ATOM 3280 C C . LEU A 1 401 ? 10.063 16.089 -32.828 1.00 87.62 401 LEU A C 1
ATOM 3282 O O . LEU A 1 401 ? 9.000 15.484 -32.914 1.00 87.62 401 LEU A O 1
ATOM 3286 N N . ALA A 1 402 ? 10.389 17.065 -33.679 1.00 88.88 402 ALA A N 1
ATOM 3287 C CA . ALA A 1 402 ? 9.526 17.456 -34.788 1.00 88.88 402 ALA A CA 1
ATOM 3288 C C . ALA A 1 402 ? 9.328 16.313 -35.795 1.00 88.88 402 ALA A C 1
ATOM 3290 O O . ALA A 1 402 ? 8.243 16.174 -36.354 1.00 88.88 402 ALA A O 1
ATOM 3291 N N . ASP A 1 403 ? 10.350 15.489 -36.026 1.00 87.44 403 ASP A N 1
ATOM 3292 C CA . ASP A 1 403 ? 10.236 14.310 -36.883 1.00 87.44 403 ASP A CA 1
ATOM 3293 C C . ASP A 1 403 ? 9.421 13.189 -36.227 1.00 87.44 403 ASP A C 1
ATOM 3295 O O . ASP A 1 403 ? 8.602 12.578 -36.909 1.00 87.44 403 ASP A O 1
ATOM 3299 N N . GLU A 1 404 ? 9.569 12.958 -34.918 1.00 83.75 404 GLU A N 1
ATOM 3300 C CA . GLU A 1 404 ? 8.743 11.997 -34.173 1.00 83.75 404 GLU A CA 1
ATOM 3301 C C . GLU A 1 404 ? 7.266 12.409 -34.147 1.00 83.75 404 GLU A C 1
ATOM 3303 O O . GLU A 1 404 ? 6.393 11.578 -34.391 1.00 83.75 404 GLU A O 1
ATOM 3308 N N . ILE A 1 405 ? 6.970 13.693 -33.923 1.00 84.50 405 ILE A N 1
ATOM 3309 C CA . ILE A 1 405 ? 5.596 14.215 -33.896 1.00 84.50 405 ILE A CA 1
ATOM 3310 C C . ILE A 1 405 ? 4.888 14.004 -35.240 1.00 84.50 405 ILE A C 1
ATOM 3312 O O . ILE A 1 405 ? 3.709 13.656 -35.244 1.00 84.50 405 ILE A O 1
ATOM 3316 N N . LYS A 1 406 ? 5.588 14.111 -36.378 1.00 85.00 406 LYS A N 1
ATOM 3317 C CA . LYS A 1 406 ? 4.994 13.867 -37.709 1.00 85.00 406 LYS A CA 1
ATOM 3318 C C . LYS A 1 406 ? 4.414 12.461 -37.873 1.00 85.00 406 LYS A C 1
ATOM 3320 O O . LYS A 1 406 ? 3.510 12.287 -38.683 1.00 85.00 406 LYS A O 1
ATOM 3325 N N . PHE A 1 407 ? 4.917 11.466 -37.139 1.00 72.75 407 PHE A N 1
ATOM 3326 C CA . PHE A 1 407 ? 4.345 10.114 -37.157 1.00 72.75 407 PHE A CA 1
ATOM 3327 C C . PHE A 1 407 ? 2.998 10.033 -36.430 1.00 72.75 407 PHE A C 1
ATOM 3329 O O . PHE A 1 407 ? 2.214 9.133 -36.713 1.00 72.75 407 PHE A O 1
ATOM 3336 N N . PHE A 1 408 ? 2.727 10.966 -35.516 1.00 69.06 408 PHE A N 1
ATOM 3337 C CA . PHE A 1 408 ? 1.478 11.050 -34.758 1.00 69.06 408 PHE A CA 1
ATOM 3338 C C . PHE A 1 408 ? 0.517 12.108 -35.316 1.00 69.06 408 PHE A C 1
ATOM 3340 O O . PHE A 1 408 ? -0.690 12.009 -35.110 1.00 69.06 408 PHE A O 1
ATOM 3347 N N . GLU A 1 409 ? 1.020 13.101 -36.054 1.00 59.06 409 GLU A N 1
ATOM 3348 C CA . GLU A 1 409 ? 0.220 14.108 -36.755 1.00 59.06 409 GLU A CA 1
ATOM 3349 C C . GLU A 1 409 ? -0.385 13.569 -38.065 1.00 59.06 409 GLU A C 1
ATOM 3351 O O . GLU A 1 409 ? -0.190 14.175 -39.105 1.00 59.06 409 GLU A O 1
ATOM 3356 N N . PHE A 1 410 ? -1.138 12.460 -38.035 1.00 51.62 410 PHE A N 1
ATOM 3357 C CA . PHE A 1 410 ? -2.160 12.126 -39.047 1.00 51.62 410 PHE A CA 1
ATOM 3358 C C . PHE A 1 410 ? -3.176 11.101 -38.505 1.00 51.62 410 PHE A C 1
ATOM 3360 O O . PHE A 1 410 ? -2.934 9.903 -38.557 1.00 51.62 410 PHE A O 1
ATOM 3367 N N . GLU A 1 411 ? -4.315 11.594 -38.006 1.00 41.66 411 GLU A N 1
ATOM 3368 C CA . GLU A 1 411 ? -5.689 11.204 -38.392 1.00 41.66 411 GLU A CA 1
ATOM 3369 C C . GLU A 1 411 ? -6.688 12.085 -37.608 1.00 41.66 411 GLU A C 1
ATOM 3371 O O . GLU A 1 411 ? -7.096 11.774 -36.488 1.00 41.66 411 GLU A O 1
ATOM 3376 N N . HIS A 1 412 ? -7.061 13.223 -38.202 1.00 37.94 412 HIS A N 1
ATOM 3377 C CA . HIS A 1 412 ? -8.300 13.946 -37.899 1.00 37.94 412 HIS A CA 1
ATOM 3378 C C . HIS A 1 412 ? -9.175 13.980 -39.145 1.00 37.94 412 HIS A C 1
ATOM 3380 O O . HIS A 1 412 ? -8.612 14.225 -40.239 1.00 37.94 412 HIS A O 1
#